Protein AF-A0A0K0FS99-F1 (afdb_monomer_lite)

Structure (mmCIF, N/CA/C/O backbone):
data_AF-A0A0K0FS99-F1
#
_entry.id   AF-A0A0K0FS99-F1
#
loop_
_atom_site.group_PDB
_atom_site.id
_atom_site.type_symbol
_atom_site.label_atom_id
_atom_site.label_alt_id
_atom_site.label_comp_id
_atom_site.label_asym_id
_atom_site.label_entity_id
_atom_site.label_seq_id
_atom_site.pdbx_PDB_ins_code
_atom_site.Cartn_x
_atom_site.Cartn_y
_atom_site.Cartn_z
_atom_site.occupancy
_atom_site.B_iso_or_equiv
_atom_site.auth_seq_id
_atom_site.auth_comp_id
_atom_site.auth_asym_id
_atom_site.auth_atom_id
_atom_site.pdbx_PDB_model_num
ATOM 1 N N . MET A 1 1 ? -34.179 3.699 31.208 1.00 50.53 1 MET A N 1
ATOM 2 C CA . MET A 1 1 ? -34.556 5.082 30.822 1.00 50.53 1 MET A CA 1
ATOM 3 C C . MET A 1 1 ? -33.930 6.169 31.704 1.00 50.53 1 MET A C 1
ATOM 5 O O . MET A 1 1 ? -33.285 7.044 31.146 1.00 50.53 1 MET A O 1
ATOM 9 N N . LYS A 1 2 ? -33.997 6.108 33.048 1.00 39.19 2 LYS A N 1
ATOM 10 C CA . LYS A 1 2 ? -33.400 7.142 33.933 1.00 39.19 2 LYS A CA 1
ATOM 11 C C . LYS A 1 2 ? -31.884 7.381 33.740 1.00 39.19 2 LYS A C 1
ATOM 13 O O . LYS A 1 2 ? -31.463 8.528 33.716 1.00 39.19 2 LYS A O 1
ATOM 18 N N . LYS A 1 3 ? -31.073 6.335 33.506 1.00 47.66 3 LYS A N 1
ATOM 19 C CA . LYS A 1 3 ? -29.622 6.482 33.231 1.00 47.66 3 LYS A CA 1
ATOM 20 C C . LYS A 1 3 ? -29.311 7.196 31.903 1.00 47.66 3 LYS A C 1
ATOM 22 O O . LYS A 1 3 ? -28.364 7.966 31.841 1.00 47.66 3 LYS A O 1
ATOM 27 N N . ILE A 1 4 ? -30.130 6.990 30.868 1.00 58.75 4 ILE A N 1
ATOM 28 C CA . ILE A 1 4 ? -29.964 7.634 29.550 1.00 58.75 4 ILE A CA 1
ATOM 29 C C . ILE A 1 4 ? -30.300 9.126 29.638 1.00 58.75 4 ILE A C 1
ATOM 31 O O . ILE A 1 4 ? -29.572 9.951 29.097 1.00 58.75 4 ILE A O 1
ATOM 35 N N . LEU A 1 5 ? -31.347 9.482 30.388 1.00 53.94 5 LEU A N 1
ATOM 36 C CA . LEU A 1 5 ? -31.723 10.880 30.603 1.00 53.94 5 LEU A CA 1
ATOM 37 C C . LEU A 1 5 ? -30.632 11.652 31.364 1.00 53.94 5 LEU A C 1
ATOM 39 O O . LEU A 1 5 ? -30.325 12.784 31.009 1.00 53.94 5 LEU A O 1
ATOM 43 N N . ILE A 1 6 ? -29.991 11.012 32.349 1.00 66.69 6 ILE A N 1
ATOM 44 C CA . ILE A 1 6 ? -28.862 11.588 33.098 1.00 66.69 6 ILE A CA 1
ATOM 45 C C . ILE A 1 6 ? -27.646 11.801 32.186 1.00 66.69 6 ILE A C 1
ATOM 47 O O . ILE A 1 6 ? -27.017 12.851 32.257 1.00 66.69 6 ILE A O 1
ATOM 51 N N . ILE A 1 7 ? -27.340 10.860 31.287 1.00 68.44 7 ILE A N 1
ATOM 52 C CA . ILE A 1 7 ? -26.225 11.003 30.336 1.00 68.44 7 ILE A CA 1
ATOM 53 C C . ILE A 1 7 ? -26.495 12.139 29.340 1.00 68.44 7 ILE A C 1
ATOM 55 O O . ILE A 1 7 ? -25.605 12.948 29.101 1.00 68.44 7 ILE A O 1
ATOM 59 N N . ILE A 1 8 ? -27.720 12.260 28.816 1.00 70.50 8 ILE A N 1
ATOM 60 C CA . ILE A 1 8 ? -28.104 13.352 27.904 1.00 70.50 8 ILE A CA 1
ATOM 61 C C . ILE A 1 8 ? -28.053 14.710 28.621 1.00 70.50 8 ILE A C 1
ATOM 63 O O . ILE A 1 8 ? -27.526 15.677 28.068 1.00 70.50 8 ILE A O 1
ATOM 67 N N . LEU A 1 9 ? -28.521 14.781 29.873 1.00 64.88 9 LEU A N 1
ATOM 68 C CA . LEU A 1 9 ? -28.440 15.991 30.696 1.00 64.88 9 LEU A CA 1
ATOM 69 C C . LEU A 1 9 ? -26.983 16.390 30.966 1.00 64.88 9 LEU A C 1
ATOM 71 O O . LEU A 1 9 ? -26.623 17.544 30.736 1.00 64.88 9 LEU A O 1
ATOM 75 N N . LEU A 1 10 ? -26.119 15.439 31.333 1.00 65.12 10 LEU A N 1
ATOM 76 C CA . LEU A 1 10 ? -24.686 15.686 31.527 1.00 65.12 10 LEU A CA 1
ATOM 77 C C . LEU A 1 10 ? -23.999 16.130 30.227 1.00 65.12 10 LEU A C 1
ATOM 79 O O . LEU A 1 10 ? -23.168 17.035 30.257 1.00 65.12 10 LEU A O 1
ATOM 83 N N . PHE A 1 11 ? -24.389 15.569 29.079 1.00 65.94 11 PHE A N 1
ATOM 84 C CA . PHE A 1 11 ? -23.872 15.970 27.769 1.00 65.94 11 PHE A CA 1
ATOM 85 C C . PHE A 1 11 ? -24.292 17.404 27.403 1.00 65.94 11 PHE A C 1
ATOM 87 O O . PHE A 1 11 ? -23.478 18.189 26.916 1.00 65.94 11 PHE A O 1
ATOM 94 N N . SER A 1 12 ? -25.541 17.780 27.697 1.00 60.34 12 SER A N 1
ATOM 95 C CA . SER A 1 12 ? -26.068 19.124 27.424 1.00 60.34 12 SER A CA 1
ATOM 96 C C . SER A 1 12 ? -25.453 20.214 28.321 1.00 60.34 12 SER A C 1
ATOM 98 O O . SER A 1 12 ? -25.103 21.289 27.823 1.00 60.34 12 SER A O 1
ATOM 100 N N . LEU A 1 13 ? -25.214 19.914 29.606 1.00 59.12 13 LEU A N 1
ATOM 101 C CA . LEU A 1 13 ? -24.476 20.773 30.546 1.00 59.12 13 LEU A CA 1
ATOM 102 C C . LEU A 1 13 ? -22.996 20.940 30.157 1.00 59.12 13 LEU A C 1
ATOM 104 O O . LEU A 1 13 ? -22.414 22.013 30.327 1.00 59.12 13 LEU A O 1
ATOM 108 N N . PHE A 1 14 ? -22.383 19.902 29.582 1.00 61.03 14 PHE A N 1
ATOM 109 C CA . PHE A 1 14 ? -20.987 19.957 29.145 1.00 61.03 14 PHE A CA 1
ATOM 110 C C . PHE A 1 14 ? -20.800 20.834 27.895 1.00 61.03 14 PHE A C 1
ATOM 112 O O . PHE A 1 14 ? -19.845 21.609 27.807 1.00 61.03 14 PHE A O 1
ATOM 119 N N . ILE A 1 15 ? -21.740 20.776 26.942 1.00 63.22 15 ILE A N 1
ATOM 120 C CA . ILE A 1 15 ? -21.720 21.618 25.733 1.00 63.22 15 ILE A CA 1
ATOM 121 C C . ILE A 1 15 ? -21.893 23.103 26.091 1.00 63.22 15 ILE A C 1
ATOM 123 O O . ILE A 1 15 ? -21.186 23.955 25.545 1.00 63.22 15 ILE A O 1
ATOM 127 N N . THR A 1 16 ? -22.772 23.424 27.044 1.00 54.94 16 THR A N 1
ATOM 128 C CA . THR A 1 16 ? -22.998 24.811 27.488 1.00 54.94 16 THR A CA 1
ATOM 129 C C . THR A 1 16 ? -21.782 25.397 28.210 1.00 54.94 16 THR A C 1
ATOM 131 O O . THR A 1 16 ? -21.395 26.530 27.923 1.00 54.94 16 THR A O 1
ATOM 134 N N . GLN A 1 17 ? -21.086 24.626 29.054 1.00 52.47 17 GLN A N 1
ATOM 135 C CA . GLN A 1 17 ? -19.841 25.090 29.687 1.00 52.47 17 GLN A CA 1
ATOM 136 C C . GLN A 1 17 ? -18.691 25.316 28.688 1.00 52.47 17 GLN A C 1
ATOM 138 O O . GLN A 1 17 ? -17.885 26.234 28.873 1.00 52.47 17 GLN A O 1
ATOM 143 N N . CYS A 1 18 ? -18.617 24.530 27.610 1.00 45.62 18 CYS A N 1
ATOM 144 C CA . CYS A 1 18 ? -17.628 24.735 26.548 1.00 45.62 18 CYS A CA 1
ATOM 145 C C . CYS A 1 18 ? -17.872 26.026 25.748 1.00 45.62 18 CYS A C 1
ATOM 147 O O . CYS A 1 18 ? -16.911 26.719 25.415 1.00 45.62 18 CYS A O 1
ATOM 149 N N . LEU A 1 19 ? -19.133 26.384 25.484 1.00 45.75 19 LEU A N 1
ATOM 150 C CA . LEU A 1 19 ? -19.481 27.620 24.771 1.00 45.75 19 LEU A CA 1
ATOM 151 C C . LEU A 1 19 ? -19.183 28.876 25.605 1.00 45.75 19 LEU A C 1
ATOM 153 O O . LEU A 1 19 ? -18.656 29.852 25.073 1.00 45.75 19 LEU A O 1
ATOM 157 N N . ILE A 1 20 ? -19.416 28.827 26.920 1.00 50.94 20 ILE A N 1
ATOM 158 C CA . ILE A 1 20 ? -19.129 29.945 27.836 1.00 50.94 20 ILE A CA 1
ATOM 159 C C . ILE A 1 20 ? -17.615 30.193 27.964 1.00 50.94 20 ILE A C 1
ATOM 161 O O . ILE A 1 20 ? -17.173 31.342 28.023 1.00 50.94 20 ILE A O 1
ATOM 165 N N . LYS A 1 21 ? -16.785 29.138 27.949 1.00 45.34 21 LYS A N 1
ATOM 166 C CA . LYS A 1 21 ? -15.316 29.283 27.968 1.00 45.34 21 LYS A CA 1
ATOM 167 C C . LYS A 1 21 ? -14.729 29.786 26.644 1.00 45.34 21 LYS A C 1
ATOM 169 O O . LYS A 1 21 ? -13.672 30.407 26.670 1.00 45.34 21 LYS A O 1
ATOM 174 N N . ALA A 1 22 ? -15.408 29.586 25.513 1.00 44.38 22 ALA A N 1
ATOM 175 C CA . ALA A 1 22 ? -14.943 30.052 24.203 1.00 44.38 22 ALA A CA 1
ATOM 176 C C . ALA A 1 22 ? -15.153 31.563 23.961 1.00 44.38 22 ALA A C 1
ATOM 178 O O . ALA A 1 22 ? -14.521 32.130 23.072 1.00 44.38 22 ALA A O 1
ATOM 179 N N . GLN A 1 23 ? -15.998 32.236 24.754 1.00 39.50 23 GLN A N 1
ATOM 180 C CA . GLN A 1 23 ? -16.290 33.670 24.597 1.00 39.50 23 GLN A CA 1
ATOM 181 C C . GLN A 1 23 ? -15.368 34.609 25.398 1.00 39.50 23 GLN A C 1
ATOM 183 O O . GLN A 1 23 ? -15.416 35.821 25.197 1.00 39.50 23 GLN A O 1
ATOM 188 N N . LYS A 1 24 ? -14.486 34.095 26.268 1.00 38.22 24 LYS A N 1
ATOM 189 C CA . LYS A 1 24 ? -13.503 34.923 26.993 1.00 38.22 24 LYS A CA 1
ATOM 190 C C . LYS A 1 24 ? -12.144 34.902 26.289 1.00 38.22 24 LYS A C 1
ATOM 192 O O . LYS A 1 24 ? -11.323 34.021 26.523 1.00 38.22 24 LYS A O 1
ATOM 197 N N . LYS A 1 25 ? -11.901 35.899 25.435 1.00 32.84 25 LYS A N 1
ATOM 198 C CA . LYS A 1 25 ? -10.592 36.188 24.824 1.00 32.84 25 LYS A CA 1
ATOM 199 C C . LYS A 1 25 ? -9.836 37.206 25.706 1.00 32.84 25 LYS A C 1
ATOM 201 O O . LYS A 1 25 ? -10.430 38.235 26.023 1.00 32.84 25 LYS A O 1
ATOM 206 N N . PRO A 1 26 ? -8.567 36.988 26.099 1.00 32.19 26 PRO A N 1
ATOM 207 C CA . PRO A 1 26 ? -7.766 38.022 26.751 1.00 32.19 26 PRO A CA 1
ATOM 208 C C . PRO A 1 26 ? -7.252 39.055 25.735 1.00 32.19 26 PRO A C 1
ATOM 210 O O . PRO A 1 26 ? -6.866 38.714 24.615 1.00 32.19 26 PRO A O 1
ATOM 213 N N . SER A 1 27 ? -7.263 40.328 26.137 1.00 27.78 27 SER A N 1
ATOM 214 C CA . SER A 1 27 ? -6.816 41.482 25.352 1.00 27.78 27 SER A CA 1
ATOM 215 C C . SER A 1 27 ? -5.293 41.495 25.175 1.00 27.78 27 SER A C 1
ATOM 217 O O . SER A 1 27 ? -4.563 41.575 26.165 1.00 27.78 27 SER A O 1
ATOM 219 N N . LEU A 1 28 ? -4.807 41.495 23.930 1.00 28.56 28 LEU A N 1
ATOM 220 C CA . LEU A 1 28 ? -3.414 41.825 23.616 1.00 28.56 28 LEU A CA 1
ATOM 221 C C . LEU A 1 28 ? -3.285 43.326 23.318 1.00 28.56 28 LEU A C 1
ATOM 223 O O . LEU A 1 28 ? -3.956 43.854 22.433 1.00 28.56 28 LEU A O 1
ATOM 227 N N . LYS A 1 29 ? -2.395 43.993 24.062 1.00 27.91 29 LYS A N 1
ATOM 228 C CA . LYS A 1 29 ? -1.885 45.342 23.782 1.00 27.91 29 LYS A CA 1
ATOM 229 C C . LYS A 1 29 ? -1.045 45.311 22.501 1.00 27.91 29 LYS A C 1
ATOM 231 O O . LYS A 1 29 ? -0.126 44.503 22.406 1.00 27.91 29 LYS A O 1
ATOM 236 N N . THR A 1 30 ? -1.297 46.227 21.568 1.00 27.22 30 THR A N 1
ATOM 237 C CA . THR A 1 30 ? -0.411 46.482 20.422 1.00 27.22 30 THR A CA 1
ATOM 238 C C . THR A 1 30 ? 0.057 47.931 20.397 1.00 27.22 30 THR A C 1
ATOM 240 O O . THR A 1 30 ? -0.720 48.875 20.528 1.00 27.22 30 THR A O 1
ATOM 243 N N . THR A 1 31 ? 1.369 48.053 20.249 1.00 26.14 31 THR A N 1
ATOM 244 C CA . THR A 1 31 ? 2.210 49.239 20.122 1.00 26.14 31 THR A CA 1
ATOM 245 C C . THR A 1 31 ? 1.885 50.072 18.876 1.00 26.14 31 THR A C 1
ATOM 247 O O . THR A 1 31 ? 1.529 49.549 17.823 1.00 26.14 31 THR A O 1
ATOM 250 N N . LYS A 1 32 ? 2.038 51.397 19.014 1.00 24.84 32 LYS A N 1
ATOM 251 C CA . LYS A 1 32 ? 1.868 52.417 17.968 1.00 24.84 32 LYS A CA 1
ATOM 252 C C . LYS A 1 32 ? 2.903 52.266 16.842 1.00 24.84 32 LYS A C 1
ATOM 254 O O . LYS A 1 32 ? 4.099 52.213 17.117 1.00 24.84 32 LYS A O 1
ATOM 259 N N . LYS A 1 33 ? 2.455 52.370 15.587 1.00 26.98 33 LYS A N 1
ATOM 260 C CA . LYS A 1 33 ? 3.249 52.908 14.469 1.00 26.98 33 LYS A CA 1
ATOM 261 C C . LYS A 1 33 ? 2.334 53.685 13.515 1.00 26.98 33 LYS A C 1
ATOM 263 O O . LYS A 1 33 ? 1.258 53.215 13.161 1.00 26.98 33 LYS A O 1
ATOM 268 N N . ASN A 1 34 ? 2.764 54.897 13.174 1.00 25.53 34 ASN A N 1
ATOM 269 C CA . ASN A 1 34 ? 2.083 55.863 12.312 1.00 25.53 34 ASN A CA 1
ATOM 270 C C . ASN A 1 34 ? 2.196 55.479 10.829 1.00 25.53 34 ASN A C 1
ATOM 272 O O . ASN A 1 34 ? 3.301 55.156 10.402 1.00 25.53 34 ASN A O 1
ATOM 276 N N . SER A 1 35 ? 1.129 55.690 10.044 1.00 25.16 35 SER A N 1
ATOM 277 C CA . SER A 1 35 ? 1.214 56.384 8.744 1.00 25.16 35 SER A CA 1
ATOM 278 C C . SER A 1 35 ? -0.157 56.654 8.082 1.00 25.16 35 SER A C 1
ATOM 280 O O . SER A 1 35 ? -0.958 55.758 7.857 1.00 25.16 35 SER A O 1
ATOM 282 N N . VAL A 1 36 ? -0.345 57.943 7.765 1.00 28.09 36 VAL A N 1
ATOM 283 C CA . VAL A 1 36 ? -0.952 58.577 6.570 1.00 28.09 36 VAL A CA 1
ATOM 284 C C . VAL A 1 36 ? -2.451 58.392 6.241 1.00 28.09 36 VAL A C 1
ATOM 286 O O . VAL A 1 36 ? -2.987 57.305 6.069 1.00 28.09 36 VAL A O 1
ATOM 289 N N . LYS A 1 37 ? -3.102 59.558 6.092 1.00 25.97 37 LYS A N 1
ATOM 290 C CA . LYS A 1 37 ? -4.508 59.829 5.749 1.00 25.97 37 LYS A CA 1
ATOM 291 C C . LYS A 1 37 ? -4.840 59.523 4.278 1.00 25.97 37 LYS A C 1
ATOM 293 O O . LYS A 1 37 ? -4.111 59.943 3.387 1.00 25.97 37 LYS A O 1
ATOM 298 N N . GLY A 1 38 ? -6.027 58.956 4.040 1.00 28.00 38 GLY A N 1
ATOM 299 C CA . GLY A 1 38 ? -6.724 58.912 2.747 1.00 28.00 38 GLY A CA 1
ATOM 300 C C . GLY A 1 38 ? -8.244 58.791 2.955 1.00 28.00 38 GLY A C 1
ATOM 301 O O . GLY A 1 38 ? -8.693 58.037 3.808 1.00 28.00 38 GLY A O 1
ATOM 302 N N . ARG A 1 39 ? -9.018 59.615 2.242 1.00 26.34 39 ARG A N 1
ATOM 303 C CA . ARG A 1 39 ? -10.424 60.026 2.471 1.00 26.34 39 ARG A CA 1
ATOM 304 C C . ARG A 1 39 ? -11.478 58.947 2.095 1.00 26.34 39 ARG A C 1
ATOM 306 O O . ARG A 1 39 ? -11.201 58.145 1.209 1.00 26.34 39 ARG A O 1
ATOM 313 N N . PRO A 1 40 ? -12.692 58.937 2.698 1.00 27.03 40 PRO A N 1
ATOM 314 C CA . PRO A 1 40 ? -13.692 57.879 2.510 1.00 27.03 40 PRO A CA 1
ATOM 315 C C . PRO A 1 40 ? -14.731 58.196 1.420 1.00 27.03 40 PRO A C 1
ATOM 317 O O . PRO A 1 40 ? -15.123 59.349 1.244 1.00 27.03 40 PRO A O 1
ATOM 320 N N . THR A 1 41 ? -15.253 57.159 0.756 1.00 27.44 41 THR A N 1
ATOM 321 C CA . THR A 1 41 ? -16.510 57.220 -0.011 1.00 27.44 41 THR A CA 1
ATOM 322 C C . THR A 1 41 ? -17.459 56.107 0.439 1.00 27.44 41 THR A C 1
ATOM 324 O O . THR A 1 41 ? -17.087 54.946 0.586 1.00 27.44 41 THR A O 1
ATOM 327 N N . THR A 1 42 ? -18.694 56.503 0.731 1.00 25.33 42 THR A N 1
ATOM 328 C CA . THR A 1 42 ? -19.794 55.707 1.278 1.00 25.33 42 THR A CA 1
ATOM 329 C C . THR A 1 42 ? -20.755 55.289 0.167 1.00 25.33 42 THR A C 1
ATOM 331 O O . THR A 1 42 ? -21.185 56.136 -0.609 1.00 25.33 42 THR A O 1
ATOM 334 N N . ARG A 1 43 ? -21.194 54.022 0.136 1.00 26.06 43 ARG A N 1
ATOM 335 C CA . ARG A 1 43 ? -22.472 53.620 -0.487 1.00 26.06 43 ARG A CA 1
ATOM 336 C C . ARG A 1 43 ? -23.099 52.440 0.271 1.00 26.06 43 ARG A C 1
ATOM 338 O O . ARG A 1 43 ? -22.487 51.388 0.413 1.00 26.06 43 ARG A O 1
ATOM 345 N N . LYS A 1 44 ? -24.320 52.661 0.776 1.00 25.92 44 LYS A N 1
ATOM 346 C CA . LYS A 1 44 ? -25.223 51.675 1.404 1.00 25.92 44 LYS A CA 1
ATOM 347 C C . LYS A 1 44 ? -25.885 50.788 0.331 1.00 25.92 44 LYS A C 1
ATOM 349 O O . LYS A 1 44 ? -26.221 51.324 -0.724 1.00 25.92 44 LYS A O 1
ATOM 354 N N . PRO A 1 45 ? -26.186 49.505 0.606 1.00 27.34 45 PRO A N 1
ATOM 355 C CA . PRO A 1 45 ? -27.102 48.707 -0.205 1.00 27.34 45 PRO A CA 1
ATOM 356 C C . PRO A 1 45 ? -28.547 48.775 0.322 1.00 27.34 45 PRO A C 1
ATOM 358 O O . PRO A 1 45 ? -28.795 48.679 1.524 1.00 27.34 45 PRO A O 1
ATOM 361 N N . THR A 1 46 ? -29.504 48.920 -0.597 1.00 25.25 46 THR A N 1
ATOM 362 C CA . THR A 1 46 ? -30.953 48.924 -0.341 1.00 25.25 46 THR A CA 1
ATOM 363 C C . THR A 1 46 ? -31.548 47.553 -0.667 1.00 25.25 46 THR A C 1
ATOM 365 O O . THR A 1 46 ? -31.329 47.016 -1.751 1.00 25.25 46 THR A O 1
ATOM 368 N N . ILE A 1 47 ? -32.325 47.007 0.268 1.00 25.56 47 ILE A N 1
ATOM 369 C CA . ILE A 1 47 ? -33.124 45.783 0.130 1.00 25.56 47 ILE A CA 1
ATOM 370 C C . ILE A 1 47 ? -34.425 46.123 -0.614 1.00 25.56 47 ILE A C 1
ATOM 372 O O . ILE A 1 47 ? -35.117 47.066 -0.232 1.00 25.56 47 ILE A O 1
ATOM 376 N N . LYS A 1 48 ? -34.791 45.343 -1.640 1.00 24.78 48 LYS A N 1
ATOM 377 C CA . LYS A 1 48 ? -36.145 45.338 -2.218 1.00 24.78 48 LYS A CA 1
ATOM 378 C C . LYS A 1 48 ? -36.749 43.938 -2.137 1.00 24.78 48 LYS A C 1
ATOM 380 O O . LYS A 1 48 ? -36.211 42.979 -2.680 1.00 24.78 48 LYS A O 1
ATOM 385 N N . ILE A 1 49 ? -37.881 43.873 -1.445 1.00 26.91 49 ILE A N 1
ATOM 386 C CA . ILE A 1 49 ? -38.831 42.761 -1.385 1.00 26.91 49 ILE A CA 1
ATOM 387 C C . ILE A 1 49 ? -39.733 42.865 -2.620 1.00 26.91 49 ILE A C 1
ATOM 389 O O . ILE A 1 49 ? -40.169 43.965 -2.967 1.00 26.91 49 ILE A O 1
ATOM 393 N N . THR A 1 50 ? -40.050 41.754 -3.289 1.00 26.12 50 THR A N 1
ATOM 394 C CA . THR A 1 50 ? -41.156 41.730 -4.261 1.00 26.12 50 THR A CA 1
ATOM 395 C C . THR A 1 50 ? -41.893 40.392 -4.232 1.00 26.12 50 THR A C 1
ATOM 397 O O . THR A 1 50 ? -41.331 39.335 -3.959 1.00 26.12 50 THR A O 1
ATOM 400 N N . THR A 1 51 ? -43.199 40.513 -4.425 1.00 25.97 51 THR A N 1
ATOM 401 C CA . THR A 1 51 ? -44.313 39.626 -4.104 1.00 25.97 51 THR A CA 1
ATOM 402 C C . THR A 1 51 ? -44.574 38.520 -5.131 1.00 25.97 51 THR A C 1
ATOM 404 O O . THR A 1 51 ? -44.258 38.634 -6.313 1.00 25.97 51 THR A O 1
ATOM 407 N N . LYS A 1 52 ? -45.209 37.442 -4.644 1.00 28.89 52 LYS A N 1
ATOM 408 C CA . LYS A 1 52 ? -45.713 36.278 -5.392 1.00 28.89 52 LYS A CA 1
ATOM 409 C C . LYS A 1 52 ? -46.689 36.677 -6.512 1.00 28.89 52 LYS A C 1
ATOM 411 O O . LYS A 1 52 ? -47.624 37.436 -6.266 1.00 28.89 52 LYS A O 1
ATOM 416 N N . LYS A 1 53 ? -46.558 36.046 -7.686 1.00 26.72 53 LYS A N 1
ATOM 417 C CA . LYS A 1 53 ? -47.611 35.969 -8.712 1.00 26.72 53 LYS A CA 1
ATOM 418 C C . LYS A 1 53 ? -47.737 34.534 -9.235 1.00 26.72 53 LYS A C 1
ATOM 420 O O . LYS A 1 53 ? -46.748 33.904 -9.590 1.00 26.72 53 LYS A O 1
ATOM 425 N N . VAL A 1 54 ? -48.971 34.036 -9.218 1.00 27.02 54 VAL A N 1
ATOM 426 C CA . VAL A 1 54 ? -49.422 32.719 -9.690 1.00 27.02 54 VAL A CA 1
ATOM 427 C C . VAL A 1 54 ? -49.478 32.718 -11.221 1.00 27.02 54 VAL A C 1
ATOM 429 O O . VAL A 1 54 ? -50.009 33.663 -11.802 1.00 27.02 54 VAL A O 1
ATOM 432 N N . ILE A 1 55 ? -48.964 31.667 -11.873 1.00 29.70 55 ILE A N 1
ATOM 433 C CA . ILE A 1 55 ? -49.044 31.471 -13.332 1.00 29.70 55 ILE A CA 1
ATOM 434 C C . ILE A 1 55 ? -49.570 30.052 -13.623 1.00 29.70 55 ILE A C 1
ATOM 436 O O . ILE A 1 55 ? -49.071 29.073 -13.074 1.00 29.70 55 ILE A O 1
ATOM 440 N N . LYS A 1 56 ? -50.620 29.984 -14.456 1.00 27.25 56 LYS A N 1
ATOM 441 C CA . LYS A 1 56 ? -51.326 28.783 -14.950 1.00 27.25 56 LYS A CA 1
ATOM 442 C C . LYS A 1 56 ? -50.465 27.957 -15.933 1.00 27.25 56 LYS A C 1
ATOM 444 O O . LYS A 1 56 ? -49.576 28.527 -16.565 1.00 27.25 56 LYS A O 1
ATOM 449 N N . PRO A 1 57 ? -50.736 26.648 -16.106 1.00 25.77 57 PRO A N 1
ATOM 450 C CA . PRO A 1 57 ? -49.900 25.763 -16.918 1.00 25.77 57 PRO A CA 1
ATOM 451 C C . PRO A 1 57 ? -50.200 25.896 -18.426 1.00 25.77 57 PRO A C 1
ATOM 453 O O . PRO A 1 57 ? -51.373 26.019 -18.786 1.00 25.77 57 PRO A O 1
ATOM 456 N N . PRO A 1 58 ? -49.192 25.824 -19.320 1.00 29.06 58 PRO A N 1
ATOM 457 C CA . PRO A 1 58 ? -49.419 25.738 -20.753 1.00 29.06 58 PRO A CA 1
ATOM 458 C C . PRO A 1 58 ? -49.537 24.295 -21.269 1.00 29.06 58 PRO A C 1
ATOM 460 O O . PRO A 1 58 ? -49.052 23.324 -20.689 1.00 29.06 58 PRO A O 1
ATOM 463 N N . THR A 1 59 ? -50.224 24.232 -22.400 1.00 26.12 59 THR A N 1
ATOM 464 C CA . THR A 1 59 ? -50.773 23.120 -23.174 1.00 26.12 59 THR A CA 1
ATOM 465 C C . THR A 1 59 ? -49.724 22.151 -23.740 1.00 26.12 59 THR A C 1
ATOM 467 O O . THR A 1 59 ? -48.604 22.537 -24.064 1.00 26.12 59 THR A O 1
ATOM 470 N N . LYS A 1 60 ? -50.123 20.878 -23.897 1.00 30.98 60 LYS A N 1
ATOM 471 C CA . LYS A 1 60 ? -49.362 19.798 -24.549 1.00 30.98 60 LYS A CA 1
ATOM 472 C C . LYS A 1 60 ? -49.052 20.136 -26.013 1.00 30.98 60 LYS A C 1
ATOM 474 O O . LYS A 1 60 ? -49.977 20.243 -26.813 1.00 30.98 60 LYS A O 1
ATOM 479 N N . THR A 1 61 ? -47.769 20.135 -26.368 1.00 26.94 61 THR A N 1
ATOM 480 C CA . THR A 1 61 ? -47.307 19.997 -27.757 1.00 26.94 61 THR A CA 1
ATOM 481 C C . THR A 1 61 ? -46.371 18.795 -27.834 1.00 26.94 61 THR A C 1
ATOM 483 O O . THR A 1 61 ? -45.385 18.695 -27.105 1.00 26.94 61 THR A O 1
ATOM 486 N N . THR A 1 62 ? -46.729 17.839 -28.682 1.00 31.05 62 THR A N 1
ATOM 487 C CA . THR A 1 62 ? -46.045 16.569 -28.932 1.00 31.05 62 THR A CA 1
ATOM 488 C C . THR A 1 62 ? -44.703 16.810 -29.624 1.00 31.05 62 THR A C 1
ATOM 490 O O . THR A 1 62 ? -44.642 16.990 -30.837 1.00 31.05 62 THR A O 1
ATOM 493 N N . ALA A 1 63 ? -43.608 16.783 -28.861 1.00 26.08 63 ALA A N 1
ATOM 494 C CA . ALA A 1 63 ? -42.260 16.657 -29.406 1.00 26.08 63 ALA A CA 1
ATOM 495 C C . ALA A 1 63 ? -41.849 15.178 -29.377 1.00 26.08 63 ALA A C 1
ATOM 497 O O . ALA A 1 63 ? -41.765 14.551 -28.322 1.00 26.08 63 ALA A O 1
ATOM 498 N N . ARG A 1 64 ? -41.632 14.613 -30.565 1.00 26.34 64 ARG A N 1
ATOM 499 C CA . ARG A 1 64 ? -41.170 13.242 -30.793 1.00 26.34 64 ARG A CA 1
ATOM 500 C C . ARG A 1 64 ? -39.721 13.125 -30.317 1.00 26.34 64 ARG A C 1
ATOM 502 O O . ARG A 1 64 ? -38.793 13.440 -31.055 1.00 26.34 64 ARG A O 1
ATOM 509 N N . THR A 1 65 ? -39.523 12.690 -29.076 1.00 25.06 65 THR A N 1
ATOM 510 C CA . THR A 1 65 ? -38.197 12.382 -28.537 1.00 25.06 65 THR A CA 1
ATOM 511 C C . THR A 1 65 ? -37.680 11.120 -29.218 1.00 25.06 65 THR A C 1
ATOM 513 O O . THR A 1 65 ? -38.096 10.010 -28.896 1.00 25.06 65 THR A O 1
ATOM 516 N N . THR A 1 66 ? -36.770 11.269 -30.179 1.00 26.48 66 THR A N 1
ATOM 517 C CA . THR A 1 66 ? -35.905 10.169 -30.607 1.00 26.48 66 THR A CA 1
ATOM 518 C C . THR A 1 66 ? -35.055 9.766 -29.410 1.00 26.48 66 THR A C 1
ATOM 520 O O . THR A 1 66 ? -34.096 10.453 -29.048 1.00 26.48 66 THR A O 1
ATOM 523 N N . THR A 1 67 ? -35.434 8.672 -28.762 1.00 26.78 67 THR A N 1
ATOM 524 C CA . THR A 1 67 ? -34.622 7.962 -27.782 1.00 26.78 67 THR A CA 1
ATOM 525 C C . THR A 1 67 ? -33.314 7.564 -28.458 1.00 26.78 67 THR A C 1
ATOM 527 O O . THR A 1 67 ? -33.245 6.587 -29.200 1.00 26.78 67 THR A O 1
ATOM 530 N N . LYS A 1 68 ? -32.246 8.335 -28.213 1.00 31.80 68 LYS A N 1
ATOM 531 C CA . LYS A 1 68 ? -30.884 7.828 -28.379 1.00 31.80 68 LYS A CA 1
ATOM 532 C C . LYS A 1 68 ? -30.779 6.622 -27.456 1.00 31.80 68 LYS A C 1
ATOM 534 O O . LYS A 1 68 ? -30.732 6.783 -26.240 1.00 31.80 68 LYS A O 1
ATOM 539 N N . SER A 1 69 ? -30.800 5.436 -28.059 1.00 29.31 69 SER A N 1
ATOM 540 C CA . SER A 1 69 ? -30.386 4.179 -27.449 1.00 29.31 69 SER A CA 1
ATOM 541 C C . SER A 1 69 ? -29.092 4.434 -26.683 1.00 29.31 69 SER A C 1
ATOM 543 O O . SER A 1 69 ? -28.033 4.609 -27.287 1.00 29.31 69 SER A O 1
ATOM 545 N N . THR A 1 70 ? -29.177 4.508 -25.357 1.00 35.53 70 THR A N 1
ATOM 546 C CA . THR A 1 70 ? -28.015 4.424 -24.485 1.00 35.53 70 THR A CA 1
ATOM 547 C C . THR A 1 70 ? -27.447 3.033 -24.682 1.00 35.53 70 THR A C 1
ATOM 549 O O . THR A 1 70 ? -27.969 2.041 -24.177 1.00 35.53 70 THR A O 1
ATOM 552 N N . THR A 1 71 ? -26.403 2.957 -25.500 1.00 34.88 71 THR A N 1
ATOM 553 C CA . THR A 1 71 ? -25.621 1.749 -25.712 1.00 34.88 71 THR A CA 1
ATOM 554 C C . THR A 1 71 ? -25.226 1.226 -24.336 1.00 34.88 71 THR A C 1
ATOM 556 O O . THR A 1 71 ? -24.506 1.893 -23.591 1.00 34.88 71 THR A O 1
ATOM 559 N N . LYS A 1 72 ? -25.760 0.059 -23.969 1.00 35.31 72 LYS A N 1
ATOM 560 C CA . LYS A 1 72 ? -25.375 -0.680 -22.765 1.00 35.31 72 LYS A CA 1
ATOM 561 C C . LYS A 1 72 ? -23.839 -0.743 -22.761 1.00 35.31 72 LYS A C 1
ATOM 563 O O . LYS A 1 72 ? -23.290 -1.131 -23.794 1.00 35.31 72 LYS A O 1
ATOM 568 N N . PRO A 1 73 ? -23.133 -0.319 -21.695 1.00 46.69 73 PRO A N 1
ATOM 569 C CA . PRO A 1 73 ? -21.678 -0.260 -21.725 1.00 46.69 73 PRO A CA 1
ATOM 570 C C . PRO A 1 73 ? -21.137 -1.651 -22.047 1.00 46.69 73 PRO A C 1
ATOM 572 O O . PRO A 1 73 ? -21.389 -2.608 -21.313 1.00 46.69 73 PRO A O 1
ATOM 575 N N . THR A 1 74 ? -20.449 -1.767 -23.184 1.00 54.84 74 THR A N 1
ATOM 576 C CA . THR A 1 74 ? -19.802 -3.002 -23.617 1.00 54.84 74 THR A CA 1
ATOM 577 C C . THR A 1 74 ? -18.884 -3.457 -22.491 1.00 54.84 74 THR A C 1
ATOM 579 O O . THR A 1 74 ? -17.947 -2.745 -22.130 1.00 54.84 74 THR A O 1
ATOM 582 N N . ALA A 1 75 ? -19.179 -4.611 -21.892 1.00 72.25 75 ALA A N 1
ATOM 583 C CA . ALA A 1 75 ? -18.380 -5.138 -20.798 1.00 72.25 75 ALA A CA 1
ATOM 584 C C . ALA A 1 75 ? -16.938 -5.342 -21.288 1.00 72.25 75 ALA A C 1
ATOM 586 O O . ALA A 1 75 ? -16.683 -6.148 -22.185 1.00 72.25 75 ALA A O 1
ATOM 587 N N . ILE A 1 76 ? -15.997 -4.579 -20.728 1.00 83.94 76 ILE A N 1
ATOM 588 C CA . ILE A 1 76 ? -14.576 -4.688 -21.065 1.00 83.94 76 ILE A CA 1
ATOM 589 C C . ILE A 1 76 ? -14.094 -6.046 -20.560 1.00 83.94 76 ILE A C 1
ATOM 591 O O . ILE A 1 76 ? -14.081 -6.295 -19.352 1.00 83.94 76 ILE A O 1
ATOM 595 N N . LYS A 1 77 ? -13.716 -6.931 -21.487 1.00 88.50 77 LYS A N 1
ATOM 596 C CA . LYS A 1 77 ? -13.187 -8.254 -21.146 1.00 88.50 77 LYS A CA 1
ATOM 597 C C . LYS A 1 77 ? -11.877 -8.106 -20.358 1.00 88.50 77 LYS A C 1
ATOM 599 O O . LYS A 1 77 ? -11.037 -7.295 -20.755 1.00 88.50 77 LYS A O 1
ATOM 604 N N . PRO A 1 78 ? -11.682 -8.874 -19.272 1.00 92.25 78 PRO A N 1
ATOM 605 C CA . PRO A 1 78 ? -10.415 -8.879 -18.560 1.00 92.25 78 PRO A CA 1
ATOM 606 C C . PRO A 1 78 ? -9.257 -9.344 -19.445 1.00 92.25 78 PRO A C 1
ATOM 608 O O . PRO A 1 78 ? -9.389 -10.310 -20.197 1.00 92.25 78 PRO A O 1
ATOM 611 N N . VAL A 1 79 ? -8.111 -8.684 -19.310 1.00 92.69 79 VAL A N 1
ATOM 612 C CA . VAL A 1 79 ? -6.826 -9.170 -19.819 1.00 92.69 79 VAL A CA 1
ATOM 613 C C . VAL A 1 79 ? -6.363 -10.301 -18.905 1.00 92.69 79 VAL A C 1
ATOM 615 O O . VAL A 1 79 ? -6.410 -10.165 -17.683 1.00 92.69 79 VAL A O 1
ATOM 618 N N . ARG A 1 80 ? -5.926 -11.422 -19.475 1.00 92.94 80 ARG A N 1
ATOM 619 C CA . ARG A 1 80 ? -5.381 -12.544 -18.704 1.00 92.94 80 ARG A CA 1
ATOM 620 C C . ARG A 1 80 ? -3.865 -12.449 -18.624 1.00 92.94 80 ARG A C 1
ATOM 622 O O . ARG A 1 80 ? -3.205 -12.185 -19.625 1.00 92.94 80 ARG A O 1
ATOM 629 N N . LEU A 1 81 ? -3.344 -12.666 -17.426 1.00 92.81 81 LEU A N 1
ATOM 630 C CA . LEU A 1 81 ? -1.928 -12.758 -17.125 1.00 92.81 81 LEU A CA 1
ATOM 631 C C . LEU A 1 81 ? -1.672 -14.152 -16.542 1.00 92.81 81 LEU A C 1
ATOM 633 O O . LEU A 1 81 ? -1.770 -14.367 -15.332 1.00 92.81 81 LEU A O 1
ATOM 637 N N . ASP A 1 82 ? -1.433 -15.115 -17.433 1.00 92.44 82 ASP A N 1
ATOM 638 C CA . ASP A 1 82 ? -1.413 -16.535 -17.068 1.00 92.44 82 ASP A CA 1
ATOM 639 C C . ASP A 1 82 ? -0.046 -16.998 -16.527 1.00 92.44 82 ASP A C 1
ATOM 641 O O . ASP A 1 82 ? 0.020 -17.933 -15.732 1.00 92.44 82 ASP A O 1
ATOM 645 N N . THR A 1 83 ? 1.047 -16.323 -16.896 1.00 92.62 83 THR A N 1
ATOM 646 C CA . THR A 1 83 ? 2.419 -16.684 -16.494 1.00 92.62 83 THR A CA 1
ATOM 647 C C . THR A 1 83 ? 3.230 -15.464 -16.086 1.00 92.62 83 THR A C 1
ATOM 649 O O . THR A 1 83 ? 3.045 -14.386 -16.649 1.00 92.62 83 THR A O 1
ATOM 652 N N . LEU A 1 84 ? 4.175 -15.641 -15.163 1.00 93.75 84 LEU A N 1
ATOM 653 C CA . LEU A 1 84 ? 5.182 -14.627 -14.856 1.00 93.75 84 LEU A CA 1
ATOM 654 C C . LEU A 1 84 ? 6.261 -14.577 -15.947 1.00 93.75 84 LEU A C 1
ATOM 656 O O . LEU A 1 84 ? 6.636 -15.623 -16.486 1.00 93.75 84 LEU A O 1
ATOM 660 N N . PRO A 1 85 ? 6.815 -13.393 -16.254 1.00 94.75 85 PRO A N 1
ATOM 661 C CA . PRO A 1 85 ? 8.045 -13.294 -17.023 1.00 94.75 85 PRO A CA 1
ATOM 662 C C . PRO A 1 85 ? 9.177 -14.091 -16.352 1.00 94.75 85 PRO A C 1
ATOM 664 O O . PRO A 1 85 ? 9.289 -14.074 -15.122 1.00 94.75 85 PRO A O 1
ATOM 667 N N . PRO A 1 86 ? 10.066 -14.743 -17.121 1.00 94.75 86 PRO A N 1
ATOM 668 C CA . PRO A 1 86 ? 11.127 -15.595 -16.583 1.00 94.75 86 PRO A CA 1
ATOM 669 C C . PRO A 1 86 ? 12.321 -14.771 -16.061 1.00 94.75 86 PRO A C 1
ATOM 671 O O . PRO A 1 86 ? 13.467 -15.020 -16.433 1.00 94.75 86 PRO A O 1
ATOM 674 N N . TYR A 1 87 ? 12.061 -13.743 -15.247 1.00 94.88 87 TYR A N 1
ATOM 675 C CA . TYR A 1 87 ? 13.077 -12.811 -14.749 1.00 94.88 87 TYR A CA 1
ATOM 676 C C . TYR A 1 87 ? 14.056 -13.454 -13.776 1.00 94.88 87 TYR A C 1
ATOM 678 O O . TYR A 1 87 ? 15.248 -13.150 -13.826 1.00 94.88 87 TYR A O 1
ATOM 686 N N . LEU A 1 88 ? 13.549 -14.309 -12.887 1.00 89.44 88 LEU A N 1
ATOM 687 C CA . LEU A 1 88 ? 14.352 -14.930 -11.848 1.00 89.44 88 LEU A CA 1
ATOM 688 C C . LEU A 1 88 ? 15.256 -16.002 -12.465 1.00 89.44 88 LEU A C 1
ATOM 690 O O . LEU A 1 88 ? 14.786 -17.032 -12.945 1.00 89.44 88 LEU A O 1
ATOM 694 N N . LYS A 1 89 ? 16.565 -15.757 -12.445 1.00 79.44 89 LYS A N 1
ATOM 695 C CA . LYS A 1 89 ? 17.599 -16.690 -12.899 1.00 79.44 89 LYS A CA 1
ATOM 696 C C . LYS A 1 89 ? 18.661 -16.808 -11.820 1.00 79.44 89 LYS A C 1
ATOM 698 O O . LYS A 1 89 ? 19.283 -15.806 -11.479 1.00 79.44 89 LYS A O 1
ATOM 703 N N . ASN A 1 90 ? 18.878 -18.020 -11.305 1.00 80.81 90 ASN A N 1
ATOM 704 C CA . ASN A 1 90 ? 19.798 -18.276 -10.188 1.00 80.81 90 ASN A CA 1
ATOM 705 C C . ASN A 1 90 ? 19.541 -17.307 -9.020 1.00 80.81 90 ASN A C 1
ATOM 707 O O . ASN A 1 90 ? 20.453 -16.623 -8.564 1.00 80.81 90 ASN A O 1
ATOM 711 N N . GLU A 1 91 ? 18.266 -17.182 -8.631 1.00 81.25 91 GLU A N 1
ATOM 712 C CA . GLU A 1 91 ? 17.786 -16.304 -7.549 1.00 81.25 91 GLU A CA 1
ATOM 713 C C . GLU A 1 91 ? 18.018 -14.798 -7.765 1.00 81.25 91 GLU A C 1
ATOM 715 O O . GLU A 1 91 ? 17.834 -13.999 -6.849 1.00 81.25 91 GLU A O 1
ATOM 720 N N . ARG A 1 92 ? 18.386 -14.389 -8.986 1.00 91.75 92 ARG A N 1
ATOM 721 C CA . ARG A 1 92 ? 18.675 -12.996 -9.337 1.00 91.75 92 ARG A CA 1
ATOM 722 C C . ARG A 1 92 ? 17.761 -12.480 -10.434 1.00 91.75 92 ARG A C 1
ATOM 724 O O . ARG A 1 92 ? 17.412 -13.208 -11.363 1.00 91.75 92 ARG A O 1
ATOM 731 N N . ILE A 1 93 ? 17.442 -11.192 -10.360 1.00 96.19 93 ILE A N 1
ATOM 732 C CA . ILE A 1 93 ? 16.848 -10.430 -11.459 1.00 96.19 93 ILE A CA 1
ATOM 733 C C . ILE A 1 93 ? 17.886 -9.427 -11.959 1.00 96.19 93 ILE A C 1
ATOM 735 O O . ILE A 1 93 ? 18.484 -8.684 -11.181 1.00 96.19 93 ILE A O 1
ATOM 739 N N . PHE A 1 94 ? 18.113 -9.413 -13.272 1.00 97.62 94 PHE A N 1
ATOM 740 C CA . PHE A 1 94 ? 19.078 -8.517 -13.904 1.00 97.62 94 PHE A CA 1
ATOM 741 C C . PHE A 1 94 ? 18.407 -7.218 -14.329 1.00 97.62 94 PHE A C 1
ATOM 743 O O . PHE A 1 94 ? 17.398 -7.241 -15.034 1.00 97.62 94 PHE A O 1
ATOM 750 N N . PHE A 1 95 ? 19.023 -6.094 -13.983 1.00 98.19 95 PHE A N 1
ATOM 751 C CA . PHE A 1 95 ? 18.554 -4.765 -14.343 1.00 98.19 95 PHE A CA 1
ATOM 752 C C . PHE A 1 95 ? 19.626 -3.970 -15.082 1.00 98.19 95 PHE A C 1
ATOM 754 O O . PHE A 1 95 ? 20.830 -4.181 -14.899 1.00 98.19 95 PHE A O 1
ATOM 761 N N . TYR A 1 96 ? 19.175 -3.021 -15.892 1.00 98.50 96 TYR A N 1
ATOM 762 C CA . TYR A 1 96 ? 19.991 -1.916 -16.380 1.00 98.50 96 TYR A CA 1
ATOM 763 C C . TYR A 1 96 ? 19.315 -0.583 -16.060 1.00 98.50 96 TYR A C 1
ATOM 765 O O . TYR A 1 96 ? 18.100 -0.465 -16.221 1.00 98.50 96 TYR A O 1
ATOM 773 N N . PHE A 1 97 ? 20.118 0.411 -15.674 1.00 98.19 97 PHE A N 1
ATOM 774 C CA . PHE A 1 97 ? 19.700 1.805 -15.521 1.00 98.19 97 PHE A CA 1
ATOM 775 C C . PHE A 1 97 ? 20.761 2.763 -16.074 1.00 98.19 97 PHE A C 1
ATOM 777 O O . PHE A 1 97 ? 21.952 2.456 -15.997 1.00 98.19 97 PHE A O 1
ATOM 784 N N . PRO A 1 98 ? 20.390 3.968 -16.546 1.00 97.38 98 PRO A N 1
ATOM 785 C CA . PRO A 1 98 ? 21.369 4.996 -16.874 1.00 97.38 98 PRO A CA 1
ATOM 786 C C . PRO A 1 98 ? 22.174 5.389 -15.627 1.00 97.38 98 PRO A C 1
ATOM 788 O O . PRO A 1 98 ? 21.602 5.703 -14.580 1.00 97.38 98 PRO A O 1
ATOM 791 N N . ARG A 1 99 ? 23.509 5.419 -15.746 1.00 96.44 99 ARG A N 1
ATOM 792 C CA . ARG A 1 99 ? 24.452 5.643 -14.631 1.00 96.44 99 ARG A CA 1
ATOM 793 C C . ARG A 1 99 ? 24.127 6.847 -13.743 1.00 96.44 99 ARG A C 1
ATOM 795 O O . ARG A 1 99 ? 24.322 6.778 -12.535 1.00 96.44 99 ARG A O 1
ATOM 802 N N . LYS A 1 100 ? 23.599 7.934 -14.309 1.00 96.12 100 LYS A N 1
ATOM 803 C CA . LYS A 1 100 ? 23.277 9.159 -13.555 1.00 96.12 100 LYS A CA 1
ATOM 804 C C . LYS A 1 100 ? 22.212 8.981 -12.460 1.00 96.12 100 LYS A C 1
ATOM 806 O O . LYS A 1 100 ? 22.147 9.823 -11.577 1.00 96.12 100 LYS A O 1
ATOM 811 N N . TYR A 1 101 ? 21.423 7.904 -12.494 1.00 95.44 101 TYR A N 1
ATOM 812 C CA . TYR A 1 101 ? 20.397 7.600 -11.485 1.00 95.44 101 TYR A CA 1
ATOM 813 C C . TYR A 1 101 ? 20.865 6.609 -10.411 1.00 95.44 101 TYR A C 1
ATOM 815 O O . TYR A 1 101 ? 20.092 6.235 -9.535 1.00 95.44 101 TYR A O 1
ATOM 823 N N . GLN A 1 102 ? 22.122 6.157 -10.455 1.00 93.81 102 GLN A N 1
ATOM 824 C CA . GLN A 1 102 ? 22.639 5.119 -9.557 1.00 93.81 102 GLN A CA 1
ATOM 825 C C . GLN A 1 102 ? 22.392 5.420 -8.067 1.00 93.81 102 GLN A C 1
ATOM 827 O O . GLN A 1 102 ? 22.000 4.527 -7.315 1.00 93.81 102 GLN A O 1
ATOM 832 N N . ASN A 1 103 ? 22.604 6.667 -7.640 1.00 91.44 103 ASN A N 1
ATOM 833 C CA . ASN A 1 103 ? 22.440 7.057 -6.238 1.00 91.44 103 ASN A CA 1
ATOM 834 C C . ASN A 1 103 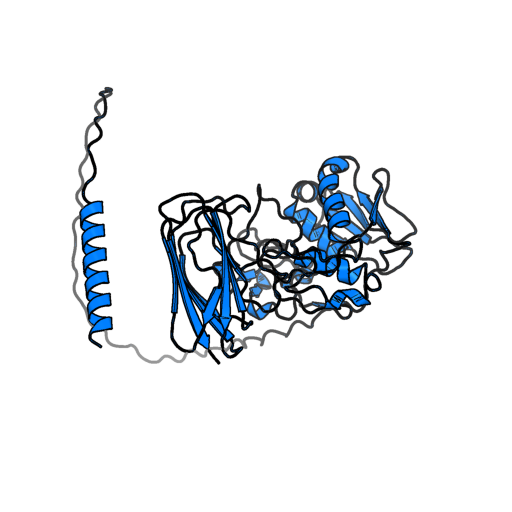? 20.966 7.078 -5.815 1.00 91.44 103 ASN A C 1
ATOM 836 O O . ASN A 1 103 ? 20.648 6.588 -4.732 1.00 91.44 103 ASN A O 1
ATOM 840 N N . ASP A 1 104 ? 20.078 7.557 -6.688 1.00 88.88 104 ASP A N 1
ATOM 841 C CA . ASP A 1 104 ? 18.634 7.629 -6.429 1.00 88.88 104 ASP A CA 1
ATOM 842 C C . ASP A 1 104 ? 18.023 6.225 -6.263 1.00 88.88 104 ASP A C 1
ATOM 844 O O . ASP A 1 104 ? 17.111 6.007 -5.465 1.00 88.88 104 ASP A O 1
ATOM 848 N N . LEU A 1 105 ? 18.562 5.242 -6.989 1.00 90.62 105 LEU A N 1
ATOM 849 C CA . LEU A 1 105 ? 18.041 3.874 -7.031 1.00 90.62 105 LEU A CA 1
ATOM 850 C C . LEU A 1 105 ? 18.563 2.974 -5.905 1.00 90.62 105 LEU A C 1
ATOM 852 O O . LEU A 1 105 ? 17.935 1.960 -5.595 1.00 90.62 105 LEU A O 1
ATOM 856 N N . LYS A 1 106 ? 19.690 3.329 -5.273 1.00 91.31 106 LYS A N 1
ATOM 857 C CA . LYS A 1 106 ? 20.350 2.485 -4.261 1.00 91.31 106 LYS A CA 1
ATOM 858 C C . LYS A 1 106 ? 19.402 2.116 -3.119 1.00 91.31 106 LYS A C 1
ATOM 860 O O . LYS A 1 106 ? 19.291 0.946 -2.767 1.00 91.31 106 LYS A O 1
ATOM 865 N N . TYR A 1 107 ? 18.695 3.100 -2.563 1.00 91.75 107 TYR A N 1
ATOM 866 C CA . TYR A 1 107 ? 17.770 2.868 -1.452 1.00 91.75 107 TYR A CA 1
ATOM 867 C C . TYR A 1 107 ? 16.577 1.990 -1.862 1.00 91.75 107 TYR A C 1
ATOM 869 O O . TYR A 1 107 ? 16.206 1.073 -1.132 1.00 91.75 107 TYR A O 1
ATOM 877 N N . ILE A 1 108 ? 16.030 2.209 -3.064 1.00 94.44 108 ILE A N 1
ATOM 878 C CA . ILE A 1 108 ? 14.897 1.441 -3.600 1.00 94.44 108 ILE A CA 1
ATOM 879 C C . ILE A 1 108 ? 15.249 -0.044 -3.712 1.00 94.44 108 ILE A C 1
ATOM 881 O O . ILE A 1 108 ? 14.507 -0.895 -3.224 1.00 94.44 108 ILE A O 1
ATOM 885 N N . PHE A 1 109 ? 16.389 -0.364 -4.326 1.00 95.06 109 PHE A N 1
ATOM 886 C CA . PHE A 1 109 ? 16.786 -1.755 -4.549 1.00 95.06 109 PHE A CA 1
ATOM 887 C C . PHE A 1 109 ? 17.314 -2.445 -3.289 1.00 95.06 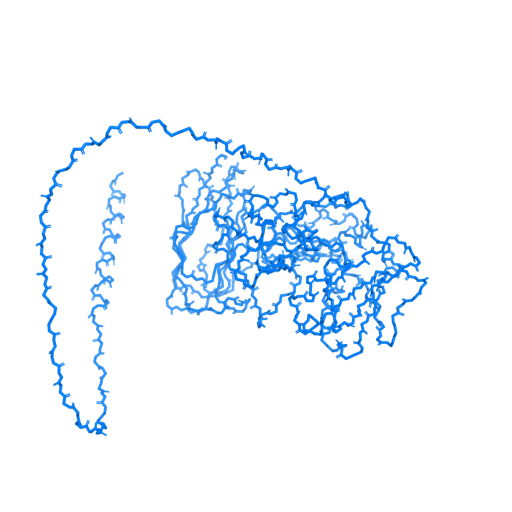109 PHE A C 1
ATOM 889 O O . PHE A 1 109 ? 17.112 -3.650 -3.139 1.00 95.06 109 PHE A O 1
ATOM 896 N N . ASN A 1 110 ? 17.901 -1.696 -2.350 1.00 93.94 110 ASN A N 1
ATOM 897 C CA . ASN A 1 110 ? 18.212 -2.220 -1.021 1.00 93.94 110 ASN A CA 1
ATOM 898 C C . ASN A 1 110 ? 16.936 -2.641 -0.282 1.00 93.94 110 ASN A C 1
ATOM 900 O O . ASN A 1 110 ? 16.876 -3.752 0.237 1.00 93.94 110 ASN A O 1
ATOM 904 N N . ASN A 1 111 ? 15.901 -1.793 -0.286 1.00 93.12 111 ASN A N 1
ATOM 905 C CA . ASN A 1 111 ? 14.615 -2.125 0.327 1.00 93.12 111 ASN A CA 1
ATOM 906 C C . ASN A 1 111 ? 13.931 -3.295 -0.377 1.00 93.12 111 ASN A C 1
ATOM 908 O O . ASN A 1 111 ? 13.433 -4.188 0.300 1.00 93.12 111 ASN A O 1
ATOM 912 N N . LEU A 1 112 ? 13.942 -3.327 -1.715 1.00 94.69 112 LEU A N 1
ATOM 913 C CA . LEU A 1 112 ? 13.402 -4.455 -2.472 1.00 94.69 112 LEU A CA 1
ATOM 914 C C . LEU A 1 112 ? 14.080 -5.762 -2.053 1.00 94.69 112 LEU A C 1
ATOM 916 O O . LEU A 1 112 ? 13.385 -6.710 -1.700 1.00 94.69 112 LEU A O 1
ATOM 920 N N . SER A 1 113 ? 15.415 -5.801 -2.029 1.00 93.31 113 SER A N 1
ATOM 921 C CA . SER A 1 113 ? 16.160 -6.995 -1.620 1.00 93.31 113 SER A CA 1
ATOM 922 C C . SER A 1 113 ? 15.861 -7.380 -0.174 1.00 93.31 113 SER A C 1
ATOM 924 O O . SER A 1 113 ? 15.560 -8.541 0.078 1.00 93.31 113 SER A O 1
ATOM 926 N N . ALA A 1 114 ? 15.903 -6.429 0.762 1.00 93.00 114 ALA A N 1
ATOM 927 C CA . ALA A 1 114 ? 15.669 -6.702 2.179 1.00 93.00 114 ALA A CA 1
ATOM 928 C C . ALA A 1 114 ? 14.249 -7.224 2.434 1.00 93.00 114 ALA A C 1
ATOM 930 O O . ALA A 1 114 ? 14.063 -8.180 3.175 1.00 93.00 114 ALA A O 1
ATOM 931 N N . LYS A 1 115 ? 13.245 -6.630 1.780 1.00 93.81 115 LYS A N 1
ATOM 932 C CA . LYS A 1 115 ? 11.835 -6.959 2.006 1.00 93.81 115 LYS A CA 1
ATOM 933 C C . LYS A 1 115 ? 11.346 -8.165 1.229 1.00 93.81 115 LYS A C 1
ATOM 935 O O . LYS A 1 115 ? 10.315 -8.706 1.593 1.00 93.81 115 LYS A O 1
ATOM 940 N N . THR A 1 116 ? 12.013 -8.584 0.159 1.00 92.31 116 THR A N 1
ATOM 941 C CA . THR A 1 116 ? 11.523 -9.696 -0.681 1.00 92.31 116 THR A CA 1
ATOM 942 C C . THR A 1 116 ? 12.502 -10.857 -0.792 1.00 92.31 116 THR A C 1
ATOM 944 O O . THR A 1 116 ? 12.129 -11.921 -1.276 1.00 92.31 116 THR A O 1
ATOM 947 N N . GLY A 1 117 ? 13.763 -10.668 -0.395 1.00 89.94 117 GLY A N 1
ATOM 948 C CA . GLY A 1 117 ? 14.847 -11.605 -0.683 1.00 89.94 117 GLY A CA 1
ATOM 949 C C . GLY A 1 117 ? 15.232 -11.672 -2.168 1.00 89.94 117 GLY A C 1
ATOM 950 O O . GLY A 1 117 ? 16.006 -12.543 -2.553 1.00 89.94 117 GLY A O 1
ATOM 951 N N . ILE A 1 118 ? 14.697 -10.793 -3.028 1.00 91.12 118 ILE A N 1
ATOM 952 C CA . ILE A 1 118 ? 15.025 -10.762 -4.459 1.00 91.12 118 ILE A CA 1
ATOM 953 C C . ILE A 1 118 ? 16.380 -10.078 -4.658 1.00 91.12 118 ILE A C 1
ATOM 955 O O . ILE A 1 118 ? 16.514 -8.860 -4.508 1.00 91.12 118 ILE A O 1
ATOM 959 N N . HIS A 1 119 ? 17.378 -10.847 -5.090 1.00 91.88 119 HIS A N 1
ATOM 960 C CA . HIS A 1 119 ? 18.686 -10.299 -5.424 1.00 91.88 119 HIS A CA 1
ATOM 961 C C . HIS A 1 119 ? 18.643 -9.560 -6.767 1.00 91.88 119 HIS A C 1
ATOM 963 O O . HIS A 1 119 ? 18.357 -10.137 -7.817 1.00 91.88 119 HIS A O 1
ATOM 969 N N . SER A 1 120 ? 18.953 -8.265 -6.742 1.00 94.50 120 SER A N 1
ATOM 970 C CA . SER A 1 120 ? 18.953 -7.414 -7.936 1.00 94.50 120 SER A CA 1
ATOM 971 C C . SER A 1 120 ? 20.377 -7.192 -8.443 1.00 94.50 120 SER A C 1
ATOM 973 O O . SER A 1 120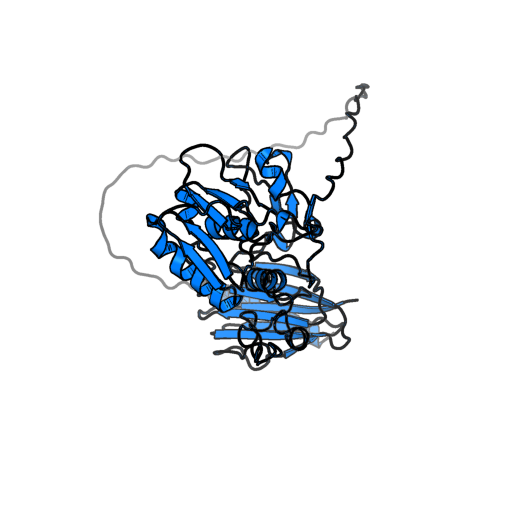 ? 21.184 -6.552 -7.772 1.00 94.50 120 SER A O 1
ATOM 975 N N . GLU A 1 121 ? 20.695 -7.695 -9.637 1.00 95.44 121 GLU A N 1
ATOM 976 C CA . GLU A 1 121 ? 21.988 -7.456 -10.288 1.00 95.44 121 GLU A CA 1
ATOM 977 C C . GLU A 1 121 ? 21.873 -6.278 -11.257 1.00 95.44 121 GLU A C 1
ATOM 979 O O . GLU A 1 121 ? 21.307 -6.398 -12.347 1.00 95.44 121 GLU A O 1
ATOM 984 N N . ILE A 1 122 ? 22.413 -5.128 -10.857 1.00 96.38 122 ILE A N 1
ATOM 985 C CA . ILE A 1 122 ? 22.246 -3.872 -11.587 1.00 96.38 122 ILE A CA 1
ATOM 986 C C . ILE A 1 122 ? 23.499 -3.536 -12.397 1.00 96.38 122 ILE A C 1
ATOM 988 O O . ILE A 1 122 ? 24.605 -3.480 -11.862 1.00 96.38 122 ILE A O 1
ATOM 992 N N . LYS A 1 123 ? 23.313 -3.241 -13.689 1.00 96.56 123 LYS A N 1
ATOM 993 C CA . LYS A 1 123 ? 24.338 -2.657 -14.564 1.00 96.56 123 LYS A CA 1
ATOM 994 C C . LYS A 1 123 ? 24.013 -1.208 -14.910 1.00 96.56 123 LYS A C 1
ATOM 996 O O . LYS A 1 123 ? 22.850 -0.857 -15.085 1.00 96.56 123 LYS A O 1
ATOM 1001 N N . TYR A 1 124 ? 25.058 -0.401 -15.090 1.00 96.88 124 TYR A N 1
ATOM 1002 C CA . TYR A 1 124 ? 24.927 1.024 -15.417 1.00 96.88 124 TYR A CA 1
ATOM 1003 C C . TYR A 1 124 ? 25.555 1.430 -16.756 1.00 96.88 124 TYR A C 1
ATOM 1005 O O . TYR A 1 124 ? 25.303 2.530 -17.244 1.00 96.88 124 TYR A O 1
ATOM 1013 N N . ASP A 1 125 ? 26.361 0.554 -17.363 1.00 95.38 125 ASP A N 1
ATOM 1014 C CA . ASP A 1 125 ? 27.132 0.888 -18.568 1.00 95.38 125 ASP A CA 1
ATOM 1015 C C . ASP A 1 125 ? 26.323 0.735 -19.852 1.00 95.38 125 ASP A C 1
ATOM 1017 O O . ASP A 1 125 ? 26.330 1.615 -20.708 1.00 95.38 125 ASP A O 1
ATOM 1021 N N . LYS A 1 126 ? 25.626 -0.396 -20.001 1.00 96.94 126 LYS A N 1
ATOM 1022 C CA . LYS A 1 126 ? 24.836 -0.704 -21.196 1.00 96.94 126 LYS A CA 1
ATOM 1023 C C . LYS A 1 126 ? 23.644 -1.616 -20.890 1.00 96.94 126 LYS A C 1
ATOM 1025 O O . LYS A 1 126 ? 23.779 -2.484 -20.018 1.00 96.94 126 LYS A O 1
ATOM 1030 N N . PRO A 1 127 ? 22.533 -1.474 -21.639 1.00 97.88 127 PRO A N 1
ATOM 1031 C CA . PRO A 1 127 ? 21.407 -2.398 -21.578 1.00 97.88 127 PRO A CA 1
ATOM 1032 C C . PRO A 1 127 ? 21.839 -3.846 -21.821 1.00 97.88 127 PRO A C 1
ATOM 1034 O O . PRO A 1 127 ? 22.759 -4.120 -22.603 1.00 97.88 127 PRO A O 1
ATOM 1037 N N . HIS A 1 128 ? 21.163 -4.790 -21.167 1.00 97.75 128 HIS A N 1
ATOM 1038 C CA . HIS A 1 128 ? 21.377 -6.213 -21.419 1.00 97.75 128 HIS A CA 1
ATOM 1039 C C . HIS A 1 128 ? 20.840 -6.588 -22.805 1.00 97.75 128 HIS A C 1
ATOM 1041 O O . HIS A 1 128 ? 19.830 -6.054 -23.255 1.00 97.75 128 HIS A O 1
ATOM 1047 N N . LYS A 1 129 ? 21.509 -7.533 -23.472 1.00 96.88 129 LYS A N 1
ATOM 1048 C CA . LYS A 1 129 ? 21.104 -8.107 -24.765 1.00 96.88 129 LYS A CA 1
ATOM 1049 C C . LYS A 1 129 ? 21.146 -9.632 -24.677 1.00 96.88 129 LYS A C 1
ATOM 1051 O O . LYS A 1 129 ? 21.930 -10.170 -23.896 1.00 96.88 129 LYS A O 1
ATOM 1056 N N . ASN A 1 130 ? 20.337 -10.318 -25.485 1.00 95.31 130 ASN A N 1
ATOM 1057 C CA . ASN A 1 130 ? 20.323 -11.784 -25.636 1.00 95.31 130 ASN A CA 1
ATOM 1058 C C . ASN A 1 130 ? 20.070 -12.586 -24.341 1.00 95.31 130 ASN A C 1
ATOM 1060 O O . ASN A 1 130 ? 20.357 -13.781 -24.273 1.00 95.31 130 ASN A O 1
ATOM 1064 N N . LYS A 1 131 ? 19.521 -11.945 -23.308 1.00 95.56 131 LYS A N 1
ATOM 1065 C CA . LYS A 1 131 ? 19.036 -12.583 -22.085 1.00 95.56 131 LYS A CA 1
ATOM 1066 C C . LYS A 1 131 ? 17.887 -11.768 -21.503 1.00 95.56 131 LYS A C 1
ATOM 1068 O O . LYS A 1 131 ? 17.861 -10.549 -21.652 1.00 95.56 131 LYS A O 1
ATOM 1073 N N . ILE A 1 132 ? 16.975 -12.441 -20.811 1.00 96.88 132 ILE A N 1
ATOM 1074 C CA . ILE A 1 132 ? 15.964 -11.773 -19.993 1.00 96.88 132 ILE A CA 1
ATOM 1075 C C . ILE A 1 132 ? 16.638 -10.933 -18.899 1.00 96.88 132 ILE A C 1
ATOM 1077 O O . ILE A 1 132 ? 17.575 -11.373 -18.227 1.00 96.88 132 ILE A O 1
ATOM 1081 N N . ALA A 1 133 ? 16.169 -9.700 -18.795 1.00 97.88 133 ALA A N 1
ATOM 1082 C CA . ALA A 1 133 ? 16.557 -8.659 -17.857 1.00 97.88 133 ALA A CA 1
ATOM 1083 C C . ALA A 1 133 ? 15.469 -7.575 -17.918 1.00 97.88 133 ALA A C 1
ATOM 1085 O O . ALA A 1 133 ? 14.566 -7.661 -18.753 1.00 97.88 133 ALA A O 1
ATOM 1086 N N . ILE A 1 134 ? 15.570 -6.547 -17.082 1.00 98.56 134 ILE A N 1
ATOM 1087 C CA . ILE A 1 134 ? 14.714 -5.362 -17.150 1.00 98.56 134 ILE A CA 1
ATOM 1088 C C . ILE A 1 134 ? 15.602 -4.149 -17.435 1.00 98.56 134 ILE A C 1
ATOM 1090 O O . ILE A 1 134 ? 16.349 -3.683 -16.573 1.00 98.56 134 ILE A O 1
ATOM 1094 N N . ASN A 1 135 ? 15.546 -3.659 -18.670 1.00 98.75 135 ASN A N 1
ATOM 1095 C CA . ASN A 1 135 ? 16.305 -2.502 -19.121 1.00 98.75 135 ASN A CA 1
ATOM 1096 C C . ASN A 1 135 ? 15.457 -1.240 -18.953 1.00 98.75 135 ASN A C 1
ATOM 1098 O O . ASN A 1 135 ? 14.456 -1.066 -19.647 1.00 98.75 135 ASN A O 1
ATOM 1102 N N . PHE A 1 136 ? 15.855 -0.349 -18.048 1.00 98.62 136 PHE A N 1
ATOM 1103 C CA . PHE A 1 136 ? 15.273 0.983 -17.947 1.00 98.62 136 PHE A CA 1
ATOM 1104 C C . PHE A 1 136 ? 16.087 1.959 -18.789 1.00 98.62 136 PHE A C 1
ATOM 1106 O O . PHE A 1 136 ? 17.276 2.159 -18.562 1.00 98.62 136 PHE A O 1
ATOM 1113 N N . ASN A 1 137 ? 15.428 2.582 -19.754 1.00 98.19 137 ASN A N 1
ATOM 1114 C CA . ASN A 1 137 ? 16.002 3.515 -20.704 1.00 98.19 137 ASN A CA 1
ATOM 1115 C C . ASN A 1 137 ? 15.347 4.882 -20.524 1.00 98.19 137 ASN A C 1
ATOM 1117 O O . ASN A 1 137 ? 14.129 4.988 -20.360 1.00 98.19 137 ASN A O 1
ATOM 1121 N N . GLU A 1 138 ? 16.153 5.935 -20.594 1.00 97.75 138 GLU A N 1
ATOM 1122 C CA . GLU A 1 138 ? 15.636 7.295 -20.628 1.00 97.75 138 GLU A CA 1
ATOM 1123 C C . GLU A 1 138 ? 15.266 7.704 -22.049 1.00 97.75 138 GLU A C 1
ATOM 1125 O O . GLU A 1 138 ? 16.015 7.454 -22.992 1.00 97.75 138 GLU A O 1
ATOM 1130 N N . ILE A 1 139 ? 14.111 8.348 -22.190 1.00 97.50 139 ILE A N 1
ATOM 1131 C CA . ILE A 1 139 ? 13.620 8.894 -23.454 1.00 97.50 139 ILE A CA 1
ATOM 1132 C C . ILE A 1 139 ? 13.402 10.401 -23.343 1.00 97.50 139 ILE A C 1
ATOM 1134 O O . ILE A 1 139 ? 13.056 10.916 -22.280 1.00 97.50 139 ILE A O 1
ATOM 1138 N N . SER A 1 140 ? 13.584 11.099 -24.463 1.00 96.50 140 SER A N 1
ATOM 1139 C CA . SER A 1 140 ? 13.270 12.525 -24.608 1.00 96.50 140 SER A CA 1
ATOM 1140 C C . SER A 1 140 ? 11.890 12.770 -25.222 1.00 96.50 140 SER A C 1
ATOM 1142 O O . SER A 1 140 ? 11.285 13.805 -24.966 1.00 96.50 140 SER A O 1
ATOM 1144 N N . ASN A 1 141 ? 11.375 11.815 -26.005 1.00 94.06 141 ASN A N 1
ATOM 1145 C CA . ASN A 1 141 ? 10.140 11.934 -26.780 1.00 94.06 141 ASN A CA 1
ATOM 1146 C C . ASN A 1 141 ? 9.286 10.662 -26.667 1.00 94.06 141 ASN A C 1
ATOM 1148 O O . ASN A 1 141 ? 9.804 9.573 -26.425 1.00 94.06 141 ASN A O 1
ATOM 1152 N N . GLY A 1 142 ? 7.978 10.794 -26.907 1.00 90.62 142 GLY A N 1
ATOM 1153 C CA . GLY A 1 142 ? 7.019 9.684 -26.847 1.00 90.62 142 GLY A CA 1
ATOM 1154 C C . GLY A 1 142 ? 6.498 9.390 -25.432 1.00 90.62 142 GLY A C 1
ATOM 1155 O O . GLY A 1 142 ? 6.888 10.057 -24.475 1.00 90.62 142 GLY A O 1
ATOM 1156 N N . PRO A 1 143 ? 5.565 8.437 -25.268 1.00 91.12 143 PRO A N 1
ATOM 1157 C CA . PRO A 1 143 ? 5.000 8.107 -23.964 1.00 91.12 143 PRO A CA 1
ATOM 1158 C C . PRO A 1 143 ? 5.927 7.200 -23.146 1.00 91.12 143 PRO A C 1
ATOM 1160 O O . PRO A 1 143 ? 6.644 6.363 -23.693 1.00 91.12 143 PRO A O 1
ATOM 1163 N N . ASN A 1 144 ? 5.829 7.295 -21.816 1.00 94.69 144 ASN A N 1
ATOM 1164 C CA . ASN A 1 144 ? 6.393 6.279 -20.928 1.00 94.69 144 ASN A CA 1
ATOM 1165 C C . ASN A 1 144 ? 5.790 4.906 -21.263 1.00 94.69 144 ASN A C 1
ATOM 1167 O O . ASN A 1 144 ? 4.566 4.772 -21.387 1.00 94.69 144 ASN A O 1
ATOM 1171 N N . LYS A 1 145 ? 6.625 3.876 -21.394 1.00 94.88 145 LYS A N 1
ATOM 1172 C CA . LYS A 1 145 ? 6.183 2.561 -21.870 1.00 94.88 145 LYS A CA 1
ATOM 1173 C C . LYS A 1 145 ? 6.917 1.434 -21.158 1.00 94.88 145 LYS A C 1
ATOM 1175 O O . LYS A 1 145 ? 8.127 1.495 -20.983 1.00 94.88 145 LYS A O 1
ATOM 1180 N N . VAL A 1 146 ? 6.177 0.382 -20.813 1.00 96.94 146 VAL A N 1
ATOM 1181 C CA . VAL A 1 146 ? 6.720 -0.895 -20.337 1.00 96.94 146 VAL A CA 1
ATOM 1182 C C . VAL A 1 146 ? 6.361 -1.969 -21.357 1.00 96.94 146 VAL A C 1
ATOM 1184 O O . VAL A 1 146 ? 5.178 -2.187 -21.630 1.00 96.94 146 VAL A O 1
ATOM 1187 N N . ASN A 1 147 ? 7.376 -2.618 -21.921 1.00 96.56 147 ASN A N 1
ATOM 1188 C CA . ASN A 1 147 ? 7.244 -3.740 -22.844 1.00 96.56 147 ASN A CA 1
ATOM 1189 C C . ASN A 1 147 ? 7.758 -5.003 -22.148 1.00 96.56 147 ASN A C 1
ATOM 1191 O O . ASN A 1 147 ? 8.950 -5.302 -22.203 1.00 96.56 147 ASN A O 1
ATOM 1195 N N . ILE A 1 148 ? 6.859 -5.712 -21.462 1.00 96.44 148 ILE A N 1
ATOM 1196 C CA . ILE A 1 148 ? 7.187 -6.950 -20.747 1.00 96.44 148 ILE A CA 1
ATOM 1197 C C . ILE A 1 148 ? 7.528 -8.054 -21.754 1.00 96.44 148 ILE A C 1
ATOM 1199 O O . ILE A 1 148 ? 6.758 -8.313 -22.680 1.00 96.44 148 ILE A O 1
ATOM 1203 N N . SER A 1 149 ? 8.663 -8.720 -21.551 1.00 97.00 149 SER A N 1
ATOM 1204 C CA . SER A 1 149 ? 9.088 -9.893 -22.310 1.00 97.00 149 SER A CA 1
ATOM 1205 C C . SER A 1 149 ? 8.847 -11.174 -21.516 1.00 97.00 149 SER A C 1
ATOM 1207 O O . SER A 1 149 ? 9.268 -11.293 -20.370 1.00 97.00 149 SER A O 1
ATOM 1209 N N . TYR A 1 150 ? 8.241 -12.171 -22.159 1.00 95.88 150 TYR A N 1
ATOM 1210 C CA . TYR A 1 150 ? 8.121 -13.537 -21.630 1.00 95.88 150 TYR A CA 1
ATOM 1211 C C . TYR A 1 150 ? 9.170 -14.485 -22.225 1.00 95.88 150 TYR A C 1
ATOM 1213 O O . TYR A 1 150 ? 9.179 -15.679 -21.938 1.00 95.88 150 TYR A O 1
ATOM 1221 N N . ASN A 1 151 ? 10.070 -13.968 -23.064 1.00 96.06 151 ASN A N 1
ATOM 1222 C CA . ASN A 1 151 ? 11.100 -14.759 -23.716 1.00 96.06 151 ASN A CA 1
ATOM 1223 C C . ASN A 1 151 ? 12.411 -14.670 -22.925 1.00 96.06 151 ASN A C 1
ATOM 1225 O O . ASN A 1 151 ? 12.973 -13.591 -22.746 1.00 96.06 151 ASN A O 1
ATOM 1229 N N . ALA A 1 152 ? 12.958 -15.820 -22.526 1.00 95.56 152 ALA A N 1
ATOM 1230 C CA . ALA A 1 152 ? 14.178 -15.921 -21.723 1.00 95.56 152 ALA A CA 1
ATOM 1231 C C . ALA A 1 152 ? 15.444 -15.291 -22.356 1.00 95.56 152 ALA A C 1
ATOM 1233 O O . ALA A 1 152 ? 16.457 -15.138 -21.656 1.00 95.56 152 ALA A O 1
ATOM 1234 N N . LYS A 1 153 ? 15.405 -14.949 -23.654 1.00 96.69 153 LYS A N 1
ATOM 1235 C CA . LYS A 1 153 ? 16.487 -14.328 -24.440 1.00 96.69 153 LYS A CA 1
ATOM 1236 C C . LYS A 1 153 ? 16.242 -12.850 -24.779 1.00 96.69 153 LYS A C 1
ATOM 1238 O O . LYS A 1 153 ? 17.160 -12.198 -25.266 1.00 96.69 153 LYS A O 1
ATOM 1243 N N . ILE A 1 154 ? 15.046 -12.318 -24.530 1.00 97.62 154 ILE A N 1
ATOM 1244 C CA . ILE A 1 154 ? 14.678 -10.939 -24.882 1.00 97.62 154 ILE A CA 1
ATOM 1245 C C . ILE A 1 154 ? 14.451 -10.153 -23.584 1.00 97.62 154 ILE A C 1
ATOM 1247 O O . ILE A 1 154 ? 13.658 -10.609 -22.760 1.00 97.62 154 ILE A O 1
ATOM 1251 N N . PRO A 1 155 ? 15.115 -9.006 -23.369 1.00 98.06 155 PRO A N 1
ATOM 1252 C CA . PRO A 1 155 ? 14.875 -8.181 -22.192 1.00 98.06 155 PRO A CA 1
ATOM 1253 C C . PRO A 1 155 ? 13.473 -7.562 -22.206 1.00 98.06 155 PRO A C 1
ATOM 1255 O O . PRO A 1 155 ? 12.903 -7.289 -23.261 1.00 98.06 155 PRO A O 1
ATOM 1258 N N . THR A 1 156 ? 12.944 -7.285 -21.019 1.00 98.56 156 THR A N 1
ATOM 1259 C CA . THR A 1 156 ? 11.871 -6.308 -20.845 1.00 98.56 156 THR A CA 1
ATOM 1260 C C . THR A 1 156 ? 12.455 -4.916 -21.017 1.00 98.56 156 THR A C 1
ATOM 1262 O O . THR A 1 156 ? 13.444 -4.572 -20.370 1.00 98.56 156 THR A O 1
ATOM 1265 N N . GLU A 1 157 ? 11.818 -4.108 -21.857 1.00 98.56 157 GLU A N 1
ATOM 1266 C CA . GLU A 1 157 ? 12.254 -2.742 -22.139 1.00 98.56 157 GLU A CA 1
ATOM 1267 C C . GLU A 1 157 ? 11.291 -1.741 -21.499 1.00 98.56 157 GLU A C 1
ATOM 1269 O O . GLU A 1 157 ? 10.082 -1.745 -21.759 1.00 98.56 157 GLU A O 1
ATOM 1274 N N . VAL A 1 158 ? 11.840 -0.875 -20.654 1.00 98.69 158 VAL A N 1
ATOM 1275 C CA . VAL A 1 158 ? 11.124 0.181 -19.946 1.00 98.69 158 VAL A CA 1
ATOM 1276 C C . VAL A 1 158 ? 11.673 1.517 -20.422 1.00 98.69 158 VAL A C 1
ATOM 1278 O O . VAL A 1 158 ? 12.861 1.779 -20.289 1.00 98.69 158 VAL A O 1
ATOM 1281 N N . TYR A 1 159 ? 10.825 2.364 -20.992 1.00 98.31 159 TYR A N 1
ATOM 1282 C CA . TYR A 1 159 ? 11.203 3.670 -21.529 1.00 98.31 159 TYR A CA 1
ATOM 1283 C C . TYR A 1 159 ? 10.528 4.756 -20.709 1.00 98.31 159 TYR A C 1
ATOM 1285 O O . TYR A 1 159 ? 9.297 4.829 -20.711 1.00 98.31 159 TYR A O 1
ATOM 1293 N N . LEU A 1 160 ? 11.311 5.574 -20.006 1.00 98.06 160 LEU A N 1
ATOM 1294 C CA . LEU A 1 160 ? 10.799 6.596 -19.095 1.00 98.06 160 LEU A CA 1
ATOM 1295 C C . LEU A 1 160 ? 11.438 7.960 -19.350 1.00 98.06 160 LEU A C 1
ATOM 1297 O O . LEU A 1 160 ? 12.618 8.067 -19.668 1.00 98.06 160 LEU A O 1
ATOM 1301 N N . HIS A 1 161 ? 10.664 9.021 -19.163 1.00 97.62 161 HIS A N 1
ATOM 1302 C CA . HIS A 1 161 ? 11.189 10.384 -19.151 1.00 97.62 161 HIS A CA 1
ATOM 1303 C C . HIS A 1 161 ? 12.043 10.643 -17.907 1.00 97.62 161 HIS A C 1
ATOM 1305 O O . HIS A 1 161 ? 11.812 10.072 -16.839 1.00 97.62 161 HIS A O 1
ATOM 1311 N N . ALA A 1 162 ? 12.985 11.582 -18.013 1.00 96.88 162 ALA A N 1
ATOM 1312 C CA . ALA A 1 162 ? 13.887 11.941 -16.917 1.00 96.88 162 ALA A CA 1
ATOM 1313 C C . ALA A 1 162 ? 13.160 12.359 -15.625 1.00 96.88 162 ALA A C 1
ATOM 1315 O O . ALA A 1 162 ? 13.655 12.113 -14.525 1.00 96.88 162 ALA A O 1
ATOM 1316 N N . ASN A 1 163 ? 11.990 12.993 -15.748 1.00 94.88 163 ASN A N 1
ATOM 1317 C CA . ASN A 1 163 ? 11.169 13.403 -14.609 1.00 94.88 163 ASN A CA 1
ATOM 1318 C C . ASN A 1 163 ? 10.535 12.218 -13.864 1.00 94.88 163 ASN A C 1
ATOM 1320 O O . ASN A 1 163 ? 10.249 12.351 -12.682 1.00 94.88 163 ASN A O 1
ATOM 1324 N N . VAL A 1 164 ? 10.332 11.073 -14.522 1.00 95.56 164 VAL A N 1
ATOM 1325 C CA . VAL A 1 164 ? 9.830 9.857 -13.877 1.00 95.56 164 VAL A CA 1
ATOM 1326 C C . VAL A 1 164 ? 10.923 9.223 -13.029 1.00 95.56 164 VAL A C 1
ATOM 1328 O O . VAL A 1 164 ? 10.642 8.851 -11.902 1.00 95.56 164 VAL A O 1
ATOM 1331 N N . PHE A 1 165 ? 12.168 9.161 -13.512 1.00 95.56 165 PHE A N 1
ATOM 1332 C CA . PHE A 1 165 ? 13.289 8.646 -12.713 1.00 95.56 165 PHE A CA 1
ATOM 1333 C C . PHE A 1 165 ? 13.541 9.457 -11.433 1.00 95.56 165 PHE A C 1
ATOM 1335 O O . PHE A 1 165 ? 13.939 8.890 -10.423 1.00 95.56 165 PHE A O 1
ATOM 1342 N N . LYS A 1 166 ? 13.299 10.774 -11.471 1.00 92.56 166 LYS A N 1
ATOM 1343 C CA . LYS A 1 166 ? 13.478 11.681 -10.322 1.00 92.56 166 LYS A CA 1
ATOM 1344 C C . LYS A 1 166 ? 12.289 11.704 -9.356 1.00 92.56 166 LYS A C 1
ATOM 1346 O O . LYS A 1 166 ? 12.405 12.233 -8.256 1.00 92.56 166 LYS A O 1
ATOM 1351 N N . ASP A 1 167 ? 11.139 11.183 -9.773 1.00 93.12 167 ASP A N 1
ATOM 1352 C CA . ASP A 1 167 ? 9.921 11.123 -8.970 1.00 93.12 167 ASP A CA 1
ATOM 1353 C C . ASP A 1 167 ? 9.748 9.691 -8.465 1.00 93.12 167 ASP A C 1
ATOM 1355 O O . ASP A 1 167 ? 9.284 8.816 -9.198 1.00 93.12 167 ASP A O 1
ATOM 1359 N N . VAL A 1 168 ? 10.134 9.452 -7.207 1.00 92.31 168 VAL A N 1
ATOM 1360 C CA . VAL A 1 168 ? 10.109 8.113 -6.597 1.00 92.31 168 VAL A CA 1
ATOM 1361 C C . VAL A 1 168 ? 8.739 7.458 -6.765 1.00 92.31 168 VAL A C 1
ATOM 1363 O O . VAL A 1 168 ? 8.664 6.312 -7.186 1.00 92.31 168 VAL A O 1
ATOM 1366 N N . SER A 1 169 ? 7.647 8.185 -6.526 1.00 92.06 169 SER A N 1
ATOM 1367 C CA . SER A 1 169 ? 6.287 7.643 -6.621 1.00 92.06 169 SER A CA 1
ATOM 1368 C C . SER A 1 169 ? 5.965 7.140 -8.031 1.00 92.06 169 SER A C 1
ATOM 1370 O O . SER A 1 169 ? 5.446 6.034 -8.202 1.00 92.06 169 SER A O 1
ATOM 1372 N N . LYS A 1 170 ? 6.300 7.926 -9.064 1.00 94.62 170 LYS A N 1
ATOM 1373 C CA . LYS A 1 170 ? 6.094 7.515 -10.462 1.00 94.62 170 LYS A CA 1
ATOM 1374 C C . LYS A 1 170 ? 7.034 6.384 -10.858 1.00 94.62 170 LYS A C 1
ATOM 1376 O O . LYS A 1 170 ? 6.600 5.456 -11.539 1.00 94.62 170 LYS A O 1
ATOM 1381 N N . PHE A 1 171 ? 8.297 6.443 -10.444 1.00 96.44 171 PHE A N 1
ATOM 1382 C CA . PHE A 1 171 ? 9.262 5.388 -10.722 1.00 96.44 171 PHE A CA 1
ATOM 1383 C C . PHE A 1 171 ? 8.814 4.047 -10.129 1.00 96.44 171 PHE A C 1
ATOM 1385 O O . PHE A 1 171 ? 8.790 3.051 -10.849 1.00 96.44 171 PHE A O 1
ATOM 1392 N N . MET A 1 172 ? 8.374 4.028 -8.866 1.00 96.56 172 MET A N 1
ATOM 1393 C CA . MET A 1 172 ? 7.890 2.819 -8.188 1.00 96.56 172 MET A CA 1
ATOM 1394 C C . MET A 1 172 ? 6.682 2.201 -8.899 1.00 96.56 172 MET A C 1
ATOM 1396 O O . MET A 1 172 ? 6.616 0.982 -9.029 1.00 96.56 172 MET A O 1
ATOM 1400 N N . PHE A 1 173 ? 5.769 3.012 -9.448 1.00 97.31 173 PHE A N 1
ATOM 1401 C CA . PHE A 1 173 ? 4.659 2.513 -10.269 1.00 97.31 173 PHE A CA 1
ATOM 1402 C C . PHE A 1 173 ? 5.149 1.760 -11.520 1.00 97.31 173 PHE A C 1
ATOM 1404 O O . PHE A 1 173 ? 4.706 0.642 -11.789 1.00 97.31 173 PHE A O 1
ATOM 1411 N N . TYR A 1 174 ? 6.097 2.330 -12.274 1.00 97.94 174 TYR A N 1
ATOM 1412 C CA . TYR A 1 174 ? 6.646 1.673 -13.470 1.00 97.94 174 TYR A CA 1
ATOM 1413 C C . TYR A 1 174 ? 7.552 0.481 -13.143 1.00 97.94 174 TYR A C 1
ATOM 1415 O O . TYR A 1 174 ? 7.537 -0.501 -13.887 1.00 97.94 174 TYR A O 1
ATOM 1423 N N . LEU A 1 175 ? 8.298 0.534 -12.035 1.00 98.12 175 LEU A N 1
ATOM 1424 C CA . LEU A 1 175 ? 9.052 -0.605 -11.510 1.00 98.12 175 LEU A CA 1
ATOM 1425 C C . LEU A 1 175 ? 8.118 -1.749 -11.105 1.00 98.12 175 LEU A C 1
ATOM 1427 O O . LEU A 1 175 ? 8.385 -2.903 -11.420 1.00 98.12 175 LEU A O 1
ATOM 1431 N N . GLY A 1 176 ? 6.992 -1.442 -10.462 1.00 97.94 176 GLY A N 1
ATOM 1432 C CA . GLY A 1 176 ? 6.000 -2.446 -10.099 1.00 97.94 176 GLY A CA 1
ATOM 1433 C C . GLY A 1 176 ? 5.412 -3.127 -11.331 1.00 97.94 176 GLY A C 1
ATOM 1434 O O . GLY A 1 176 ? 5.383 -4.354 -11.390 1.00 97.94 176 GLY A O 1
ATOM 1435 N N . ILE A 1 177 ? 5.033 -2.351 -12.355 1.00 97.69 177 ILE A N 1
ATOM 1436 C CA . ILE A 1 177 ? 4.537 -2.909 -13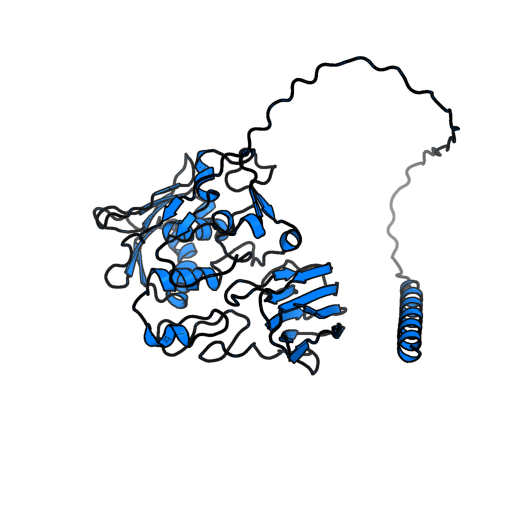.624 1.00 97.69 177 ILE A CA 1
ATOM 1437 C C . ILE A 1 177 ? 5.603 -3.781 -14.295 1.00 97.69 177 ILE A C 1
ATOM 1439 O O . ILE A 1 177 ? 5.280 -4.862 -14.785 1.00 97.69 177 ILE A O 1
ATOM 1443 N N . SER A 1 178 ? 6.870 -3.348 -14.331 1.00 97.75 178 SER A N 1
ATOM 1444 C CA . SER A 1 178 ? 7.934 -4.149 -14.950 1.00 97.75 178 SER A CA 1
ATOM 1445 C C . SER A 1 178 ? 8.193 -5.457 -14.199 1.00 97.75 178 SER A C 1
ATOM 1447 O O . SER A 1 178 ? 8.529 -6.454 -14.836 1.00 97.75 178 SER A O 1
ATOM 1449 N N . LEU A 1 179 ? 7.933 -5.478 -12.888 1.00 97.06 179 LEU A N 1
ATOM 1450 C CA . LEU A 1 179 ? 7.933 -6.655 -12.017 1.00 97.06 179 LEU A CA 1
ATOM 1451 C C . LEU A 1 179 ? 6.589 -7.408 -11.976 1.00 97.06 179 LEU A C 1
ATOM 1453 O O . LEU A 1 179 ? 6.414 -8.294 -11.140 1.00 97.06 179 LEU A O 1
ATOM 1457 N N . SER A 1 180 ? 5.673 -7.138 -12.908 1.00 95.50 180 SER A N 1
ATOM 1458 C CA . SER A 1 180 ? 4.376 -7.821 -13.061 1.00 95.50 180 SER A CA 1
ATOM 1459 C C . SER A 1 180 ? 3.326 -7.527 -11.983 1.00 95.50 180 SER A C 1
ATOM 1461 O O . SER A 1 180 ? 2.293 -8.198 -11.947 1.00 95.50 180 SER A O 1
ATOM 1463 N N . LEU A 1 181 ? 3.525 -6.512 -11.135 1.00 96.88 181 LEU A N 1
ATOM 1464 C CA . LEU A 1 181 ? 2.424 -5.953 -10.349 1.00 96.88 181 LEU A CA 1
ATOM 1465 C C . LEU A 1 181 ? 1.439 -5.249 -11.288 1.00 96.88 181 LEU A C 1
ATOM 1467 O O . LEU A 1 181 ? 1.826 -4.618 -12.274 1.00 96.88 181 LEU A O 1
ATOM 1471 N N . ILE A 1 182 ? 0.152 -5.317 -10.962 1.00 96.75 182 ILE A N 1
ATOM 1472 C CA . ILE A 1 182 ? -0.889 -4.608 -11.710 1.00 96.75 182 ILE A CA 1
ATOM 1473 C C . ILE A 1 182 ? -1.301 -3.336 -10.968 1.00 96.75 182 ILE A C 1
ATOM 1475 O O . ILE A 1 182 ? -1.261 -3.310 -9.735 1.00 96.75 182 ILE A O 1
ATOM 1479 N N . PRO A 1 183 ? -1.757 -2.290 -11.677 1.00 97.62 183 PRO A N 1
ATOM 1480 C CA . PRO A 1 183 ? -2.392 -1.159 -11.025 1.00 97.62 183 PRO A CA 1
ATOM 1481 C C . PRO A 1 183 ? -3.581 -1.609 -10.165 1.00 97.62 183 PRO A C 1
ATOM 1483 O O . PRO A 1 183 ? -4.379 -2.446 -10.595 1.00 97.62 183 PRO A O 1
ATOM 1486 N N . GLN A 1 184 ? -3.770 -1.010 -8.986 1.00 97.75 184 GLN A N 1
ATOM 1487 C CA . GLN A 1 184 ? -4.935 -1.298 -8.129 1.00 97.75 184 GLN A CA 1
ATOM 1488 C C . GLN A 1 184 ? -6.248 -1.025 -8.893 1.00 97.75 184 GLN A C 1
ATOM 1490 O O . GLN A 1 184 ? -7.206 -1.795 -8.829 1.00 97.75 184 GLN A O 1
ATOM 1495 N N . VAL A 1 185 ? -6.248 0.012 -9.741 1.00 97.62 185 VAL A N 1
ATOM 1496 C CA . VAL A 1 185 ? -7.347 0.375 -10.658 1.00 97.62 185 VAL A CA 1
ATOM 1497 C C . VAL A 1 185 ? -7.487 -0.539 -11.885 1.00 97.62 185 VAL A C 1
ATOM 1499 O O . VAL A 1 185 ? -8.306 -0.259 -12.752 1.00 97.62 185 VAL A O 1
ATOM 1502 N N . SER A 1 186 ? -6.731 -1.632 -11.965 1.00 97.12 186 SER A N 1
ATOM 1503 C CA . SER A 1 186 ? -6.889 -2.705 -12.957 1.00 97.12 186 SER A CA 1
ATOM 1504 C C . SER A 1 186 ? -7.373 -4.013 -12.332 1.00 97.12 186 SER A C 1
ATOM 1506 O O . SER A 1 186 ? -7.603 -4.984 -13.048 1.00 97.12 186 SER A O 1
ATOM 1508 N N . ARG A 1 187 ? -7.576 -4.077 -11.013 1.00 96.38 187 ARG A N 1
ATOM 1509 C CA . ARG A 1 187 ? -8.085 -5.289 -10.359 1.00 96.38 187 ARG A CA 1
ATOM 1510 C C . ARG A 1 187 ? -9.497 -5.656 -10.831 1.00 96.38 187 ARG A C 1
ATOM 1512 O O . ARG A 1 187 ? -10.272 -4.802 -11.279 1.00 96.38 187 ARG A O 1
ATOM 1519 N N . LEU A 1 188 ? -9.850 -6.936 -10.699 1.00 94.69 188 LEU A N 1
ATOM 1520 C CA . LEU A 1 188 ? -11.187 -7.447 -11.033 1.00 94.69 188 LEU A CA 1
ATOM 1521 C C . LEU A 1 188 ? -12.276 -6.897 -10.104 1.00 94.69 188 LEU A C 1
ATOM 1523 O O . LEU A 1 188 ? -13.378 -6.600 -10.555 1.00 94.69 188 LEU A O 1
ATOM 1527 N N . ASP A 1 189 ? -11.953 -6.711 -8.827 1.00 94.69 189 ASP A N 1
ATOM 1528 C CA . ASP A 1 189 ? -12.852 -6.202 -7.788 1.00 94.69 189 ASP A CA 1
ATOM 1529 C C . ASP A 1 189 ? -12.855 -4.667 -7.670 1.00 94.69 189 ASP A C 1
ATOM 1531 O O . ASP A 1 189 ? -13.622 -4.111 -6.883 1.00 94.69 189 ASP A O 1
ATOM 1535 N N . ARG A 1 190 ? -12.052 -3.956 -8.479 1.00 96.00 190 ARG A N 1
ATOM 1536 C CA . ARG A 1 190 ? -11.853 -2.497 -8.377 1.00 96.00 190 ARG A CA 1
ATOM 1537 C C . ARG A 1 190 ? -13.149 -1.691 -8.372 1.00 96.00 190 ARG A C 1
ATOM 1539 O O . ARG A 1 190 ? -13.210 -0.639 -7.748 1.00 96.00 190 ARG A O 1
ATOM 1546 N N . ASN A 1 191 ? -14.191 -2.182 -9.047 1.00 95.50 191 ASN A N 1
ATOM 1547 C CA . ASN A 1 191 ? -15.469 -1.484 -9.179 1.00 95.50 191 ASN A CA 1
ATOM 1548 C C . ASN A 1 191 ? -16.202 -1.332 -7.835 1.00 95.50 191 ASN A C 1
ATOM 1550 O O . ASN A 1 191 ? -17.135 -0.535 -7.747 1.00 95.50 191 ASN A O 1
ATOM 1554 N N . LYS A 1 192 ? -15.792 -2.055 -6.785 1.00 94.88 192 LYS A N 1
ATOM 1555 C CA . LYS A 1 192 ? -16.237 -1.818 -5.405 1.00 94.88 192 LYS A CA 1
ATOM 1556 C C . LYS A 1 192 ? -15.683 -0.509 -4.832 1.00 94.88 192 LYS A C 1
ATOM 1558 O O . LYS A 1 192 ? -16.361 0.143 -4.048 1.00 94.88 192 LYS A O 1
ATOM 1563 N N . TYR A 1 193 ? -14.488 -0.105 -5.259 1.00 95.62 193 TYR A N 1
ATOM 1564 C CA . TYR A 1 193 ? -13.700 0.960 -4.636 1.00 95.62 193 TYR A CA 1
ATOM 1565 C C . TYR A 1 193 ? -13.594 2.222 -5.500 1.00 95.62 193 TYR A C 1
ATOM 1567 O O . TYR A 1 193 ? -13.598 3.335 -4.974 1.00 95.62 193 TYR A O 1
ATOM 1575 N N . VAL A 1 194 ? -13.528 2.061 -6.825 1.00 97.12 194 VAL A N 1
ATOM 1576 C CA . VAL A 1 194 ? -13.324 3.150 -7.789 1.00 97.12 194 VAL A CA 1
ATOM 1577 C C . VAL A 1 194 ? -14.356 3.138 -8.915 1.00 97.12 194 VAL A C 1
ATOM 1579 O O . VAL A 1 194 ? -14.950 2.110 -9.243 1.00 97.12 194 VAL A O 1
ATOM 1582 N N . GLU A 1 195 ? -14.551 4.301 -9.524 1.00 97.56 195 GLU A N 1
ATOM 1583 C CA . GLU A 1 195 ? -15.263 4.492 -10.785 1.00 97.56 195 GLU A CA 1
ATOM 1584 C C . GLU A 1 195 ? -14.276 4.983 -11.850 1.00 97.56 195 GLU A C 1
ATOM 1586 O O . GLU A 1 195 ? -13.574 5.972 -11.642 1.00 97.56 195 GLU A O 1
ATOM 1591 N N . ILE A 1 196 ? -14.186 4.269 -12.977 1.00 97.56 196 ILE A N 1
ATOM 1592 C CA . ILE A 1 196 ? -13.242 4.581 -14.058 1.00 97.56 196 ILE A CA 1
ATOM 1593 C C . ILE A 1 196 ? -13.929 5.434 -15.126 1.00 97.56 196 ILE A C 1
ATOM 1595 O O . ILE A 1 196 ? -14.915 5.019 -15.734 1.00 97.56 196 ILE A O 1
ATOM 1599 N N . ASN A 1 197 ? -13.341 6.584 -15.435 1.00 96.88 197 ASN A N 1
ATOM 1600 C CA . ASN A 1 197 ? -13.815 7.518 -16.447 1.00 96.88 197 ASN A CA 1
ATOM 1601 C C . ASN A 1 197 ? -13.101 7.273 -17.783 1.00 96.88 197 ASN A C 1
ATOM 1603 O O . ASN A 1 197 ? -12.263 8.073 -18.192 1.00 96.88 197 ASN A O 1
ATOM 1607 N N . TYR A 1 198 ? -13.433 6.188 -18.493 1.00 95.75 198 TYR A N 1
ATOM 1608 C CA . TYR A 1 198 ? -12.754 5.798 -19.746 1.00 95.75 198 TYR A CA 1
ATOM 1609 C C . TYR A 1 198 ? -12.712 6.891 -20.827 1.00 95.75 198 TYR A C 1
ATOM 1611 O O . TYR A 1 198 ? -11.753 6.948 -21.593 1.00 95.75 198 TYR A O 1
ATOM 1619 N N . ASN A 1 199 ? -13.702 7.788 -20.859 1.00 95.62 199 ASN A N 1
ATOM 1620 C CA . ASN A 1 199 ? -13.740 8.928 -21.783 1.00 95.62 199 ASN A CA 1
ATOM 1621 C C . ASN A 1 199 ? -12.690 10.007 -21.473 1.00 95.62 199 ASN A C 1
ATOM 1623 O O . ASN A 1 199 ? -12.444 10.865 -22.312 1.00 95.62 199 ASN A O 1
ATOM 1627 N N . ASN A 1 200 ? -12.090 9.987 -20.281 1.00 96.75 200 ASN A N 1
ATOM 1628 C CA . ASN A 1 200 ? -11.025 10.903 -19.880 1.00 96.75 200 ASN A CA 1
ATOM 1629 C C . ASN A 1 200 ? -9.625 10.298 -20.081 1.00 96.75 200 ASN A C 1
ATOM 1631 O O . ASN A 1 200 ? -8.648 10.975 -19.777 1.00 96.75 200 ASN A O 1
ATOM 1635 N N . ILE A 1 201 ? -9.508 9.054 -20.564 1.00 96.12 201 ILE A N 1
ATOM 1636 C CA . ILE A 1 201 ? -8.247 8.298 -20.634 1.00 96.12 201 ILE A CA 1
ATOM 1637 C C . ILE A 1 201 ? -7.763 8.224 -22.084 1.00 96.12 201 ILE A C 1
ATOM 1639 O O . ILE A 1 201 ? -8.514 7.811 -22.968 1.00 96.12 201 ILE A O 1
ATOM 1643 N N . LYS A 1 202 ? -6.497 8.584 -22.325 1.00 95.12 202 LYS A N 1
ATOM 1644 C CA . LYS A 1 202 ? -5.826 8.400 -23.623 1.00 95.12 202 LYS A CA 1
ATOM 1645 C C . LYS A 1 202 ? -5.799 6.916 -23.997 1.00 95.12 202 LYS A C 1
ATOM 1647 O O . LYS A 1 202 ? -5.568 6.072 -23.134 1.00 95.12 202 LYS A O 1
ATOM 1652 N N . ASP A 1 203 ? -5.973 6.590 -25.274 1.00 93.00 203 ASP A N 1
ATOM 1653 C CA . ASP A 1 203 ? -6.123 5.195 -25.714 1.00 93.00 203 ASP A CA 1
ATOM 1654 C C . ASP A 1 203 ? -4.964 4.286 -25.273 1.00 93.00 203 ASP A C 1
ATOM 1656 O O . ASP A 1 203 ? -5.206 3.235 -24.677 1.00 93.00 203 ASP A O 1
ATOM 1660 N N . ASP A 1 204 ? -3.716 4.742 -25.415 1.00 91.62 204 ASP A N 1
ATOM 1661 C CA . ASP A 1 204 ? -2.517 3.995 -24.997 1.00 91.62 204 ASP A CA 1
ATOM 1662 C C . ASP A 1 204 ? -2.432 3.724 -23.483 1.00 91.62 204 ASP A C 1
ATOM 1664 O O . ASP A 1 204 ? -1.679 2.848 -23.042 1.00 91.62 204 ASP A O 1
ATOM 1668 N N . PHE A 1 205 ? -3.201 4.458 -22.671 1.00 94.50 205 PHE A N 1
ATOM 1669 C CA . PHE A 1 205 ? -3.246 4.309 -21.217 1.00 94.50 205 PHE A CA 1
ATOM 1670 C C . PHE A 1 205 ? -4.384 3.410 -20.739 1.00 94.50 205 PHE A C 1
ATOM 1672 O O . PHE A 1 205 ? -4.300 2.903 -19.621 1.00 94.50 205 PHE A O 1
ATOM 1679 N N . LYS A 1 206 ? -5.403 3.123 -21.565 1.00 95.00 206 LYS A N 1
ATOM 1680 C CA . LYS A 1 206 ? -6.545 2.269 -21.175 1.00 95.00 206 LYS A CA 1
ATOM 1681 C C . LYS A 1 206 ? -6.109 0.893 -20.660 1.00 95.00 206 LYS A C 1
ATOM 1683 O O . LYS A 1 206 ? -6.746 0.345 -19.762 1.00 95.00 206 LYS A O 1
ATOM 1688 N N . LYS A 1 207 ? -4.978 0.364 -21.143 1.00 93.88 207 LYS A N 1
ATOM 1689 C CA . LYS A 1 207 ? -4.383 -0.897 -20.662 1.00 93.88 207 LYS A CA 1
ATOM 1690 C C . LYS A 1 207 ? -4.083 -0.928 -19.154 1.00 93.88 207 LYS A C 1
ATOM 1692 O O . LYS A 1 207 ? -4.127 -2.004 -18.578 1.00 93.88 207 LYS A O 1
ATOM 1697 N N . TYR A 1 208 ? -3.829 0.220 -18.518 1.00 95.94 208 TYR A N 1
ATOM 1698 C CA . TYR A 1 208 ? -3.565 0.329 -17.073 1.00 95.94 208 TYR A CA 1
ATOM 1699 C C . TYR A 1 208 ? -4.837 0.443 -16.213 1.00 95.94 208 TYR A C 1
ATOM 1701 O O . TYR A 1 208 ? -4.740 0.561 -14.995 1.00 95.94 208 TYR A O 1
ATOM 1709 N N . TYR A 1 209 ? -6.012 0.455 -16.849 1.00 97.06 209 TYR A N 1
ATOM 1710 C CA . TYR A 1 209 ? -7.329 0.551 -16.205 1.00 97.06 209 TYR A CA 1
ATOM 1711 C C . TYR A 1 209 ? -8.234 -0.634 -16.533 1.00 97.06 209 TYR A C 1
ATOM 1713 O O . TYR A 1 209 ? -9.227 -0.894 -15.848 1.00 97.06 209 TYR A O 1
ATOM 1721 N N . ASN A 1 210 ? -7.941 -1.337 -17.628 1.00 96.00 210 ASN A N 1
ATOM 1722 C CA . ASN A 1 210 ? -8.663 -2.540 -18.007 1.00 96.00 210 ASN A CA 1
ATOM 1723 C C . ASN A 1 210 ? -8.510 -3.615 -16.918 1.00 96.00 210 ASN A C 1
ATOM 1725 O O . ASN A 1 210 ? -7.437 -3.715 -16.317 1.00 96.00 210 ASN A O 1
ATOM 1729 N N . PRO A 1 211 ? -9.568 -4.406 -16.652 1.00 96.81 211 PRO A N 1
ATOM 1730 C CA . PRO A 1 211 ? -9.500 -5.471 -15.662 1.00 96.81 211 PRO A CA 1
ATOM 1731 C C . PRO A 1 211 ? -8.403 -6.472 -16.031 1.00 96.81 211 PRO A C 1
ATOM 1733 O O . PRO A 1 211 ? -8.316 -6.862 -17.193 1.00 96.81 211 PRO A O 1
ATOM 1736 N N . VAL A 1 212 ? -7.621 -6.927 -15.055 1.00 95.62 212 VAL A N 1
ATOM 1737 C CA . VAL A 1 212 ? -6.600 -7.966 -15.230 1.00 95.62 212 VAL A CA 1
ATOM 1738 C C . VAL A 1 212 ? -6.904 -9.150 -14.316 1.00 95.62 212 VAL A C 1
ATOM 1740 O O . VAL A 1 212 ? -7.088 -8.979 -13.112 1.00 95.62 212 VAL A O 1
ATOM 1743 N N . LEU A 1 213 ? -6.948 -10.350 -14.893 1.00 94.12 213 LEU A N 1
ATOM 1744 C CA . LEU A 1 213 ? -6.999 -11.623 -14.177 1.00 94.12 213 LEU A CA 1
ATOM 1745 C C . LEU A 1 213 ? -5.582 -12.205 -14.109 1.00 94.12 213 LEU A C 1
ATOM 1747 O O . LEU A 1 213 ? -4.995 -12.485 -15.150 1.00 94.12 213 LEU A O 1
ATOM 1751 N N . ILE A 1 214 ? -5.057 -12.402 -12.900 1.00 92.44 214 ILE A N 1
ATOM 1752 C CA . ILE A 1 214 ? -3.733 -12.994 -12.661 1.00 92.44 214 ILE A CA 1
ATOM 1753 C C . ILE A 1 214 ? -3.917 -14.452 -12.238 1.00 92.44 214 ILE A C 1
ATOM 1755 O O . ILE A 1 214 ? -4.510 -14.708 -11.191 1.00 92.44 214 ILE A O 1
ATOM 1759 N N . SER A 1 215 ? -3.413 -15.403 -13.025 1.00 90.62 215 SER A N 1
ATOM 1760 C CA . SER A 1 215 ? -3.618 -16.837 -12.750 1.00 90.62 215 SER A CA 1
ATOM 1761 C C . SER A 1 215 ? -2.569 -17.454 -11.827 1.00 90.62 215 SER A C 1
ATOM 1763 O O . SER A 1 215 ? -2.847 -18.465 -11.193 1.00 90.62 215 SER A O 1
ATOM 1765 N N . PHE A 1 216 ? -1.390 -16.846 -11.709 1.00 87.50 216 PHE A N 1
ATOM 1766 C CA . PHE A 1 216 ? -0.306 -17.319 -10.834 1.00 87.50 216 PHE A CA 1
ATOM 1767 C C . PHE A 1 216 ? -0.321 -16.686 -9.434 1.00 87.50 216 PHE A C 1
ATOM 1769 O O . PHE A 1 216 ? 0.631 -16.840 -8.669 1.00 87.50 216 PHE A O 1
ATOM 1776 N N . LEU A 1 217 ? -1.372 -15.937 -9.090 1.00 86.44 217 LEU A N 1
ATOM 1777 C CA . LEU A 1 217 ? -1.496 -15.321 -7.777 1.00 86.44 217 LEU A CA 1
ATOM 1778 C C . LEU A 1 217 ? -1.699 -16.409 -6.711 1.00 86.44 217 LEU A C 1
ATOM 1780 O O . LEU A 1 217 ? -2.696 -17.127 -6.734 1.00 86.44 217 LEU A O 1
ATOM 1784 N N . LYS A 1 218 ? -0.767 -16.512 -5.760 1.00 81.62 218 LYS A N 1
ATOM 1785 C CA . LYS A 1 218 ? -0.806 -17.540 -4.706 1.00 81.62 218 LYS A CA 1
ATOM 1786 C C . LYS A 1 218 ? -1.759 -17.212 -3.564 1.00 81.62 218 LYS A C 1
ATOM 1788 O O . LYS A 1 218 ? -2.346 -18.114 -2.972 1.00 81.62 218 LYS A O 1
ATOM 1793 N N . ARG A 1 219 ? -1.904 -15.927 -3.241 1.00 85.31 219 ARG A N 1
ATOM 1794 C CA . ARG A 1 219 ? -2.730 -15.446 -2.131 1.00 85.31 219 ARG A CA 1
ATOM 1795 C C . ARG A 1 219 ? -3.656 -14.339 -2.596 1.00 85.31 219 ARG A C 1
ATOM 1797 O O . ARG A 1 219 ? -3.269 -13.461 -3.362 1.00 85.31 219 ARG A O 1
ATOM 1804 N N . LYS A 1 220 ? -4.897 -14.374 -2.113 1.00 86.38 220 LYS A N 1
ATOM 1805 C CA . LYS A 1 220 ? -5.824 -13.256 -2.294 1.00 86.38 220 LYS A CA 1
ATOM 1806 C C . LYS A 1 220 ? -5.327 -12.070 -1.475 1.00 86.38 220 LYS A C 1
ATOM 1808 O O . LYS A 1 220 ? -4.827 -12.247 -0.370 1.00 86.38 220 LYS A O 1
ATOM 1813 N N . SER A 1 221 ? -5.509 -10.878 -2.018 1.00 92.81 221 SER A N 1
ATOM 1814 C CA . SER A 1 221 ? -5.247 -9.631 -1.314 1.00 92.81 221 SER A CA 1
ATOM 1815 C C . SER A 1 221 ? -6.371 -8.652 -1.590 1.00 92.81 221 SER A C 1
ATOM 1817 O O . SER A 1 221 ? -6.878 -8.629 -2.716 1.00 92.81 221 SER A O 1
ATOM 1819 N N . ASP A 1 222 ? -6.741 -7.855 -0.594 1.00 95.31 222 ASP A N 1
ATOM 1820 C CA . ASP A 1 222 ? -7.756 -6.813 -0.740 1.00 95.31 222 ASP A CA 1
ATOM 1821 C C . ASP A 1 222 ? -7.198 -5.596 -1.510 1.00 95.31 222 ASP A C 1
ATOM 1823 O O . ASP A 1 222 ? -6.017 -5.532 -1.862 1.00 95.31 222 ASP A O 1
ATOM 1827 N N . PHE A 1 223 ? -8.062 -4.640 -1.856 1.00 95.81 223 PHE A N 1
ATOM 1828 C CA . PHE A 1 223 ? -7.646 -3.413 -2.541 1.00 95.81 223 PHE A CA 1
ATOM 1829 C C . PHE A 1 223 ? -6.816 -2.529 -1.602 1.00 95.81 223 PHE A C 1
ATOM 1831 O O . PHE A 1 223 ? -7.308 -2.083 -0.565 1.00 95.81 223 PHE A O 1
ATOM 1838 N N . ASP A 1 224 ? -5.574 -2.240 -1.989 1.00 96.00 224 ASP A N 1
ATOM 1839 C CA . ASP A 1 224 ? -4.645 -1.462 -1.170 1.00 96.00 224 ASP A CA 1
ATOM 1840 C C . ASP A 1 224 ? -4.600 0.003 -1.629 1.00 96.00 224 ASP A C 1
ATOM 1842 O O . ASP A 1 224 ? -3.923 0.363 -2.596 1.00 96.00 224 ASP A O 1
ATOM 1846 N N . PHE A 1 225 ? -5.321 0.872 -0.917 1.00 93.31 225 PHE A N 1
ATOM 1847 C CA . PHE A 1 225 ? -5.350 2.316 -1.186 1.00 93.31 225 PHE A CA 1
ATOM 1848 C C . PHE A 1 225 ? -3.992 2.993 -0.974 1.00 93.31 225 PHE A C 1
ATOM 1850 O O . PHE A 1 225 ? -3.719 4.043 -1.562 1.00 93.31 225 PHE A O 1
ATOM 1857 N N . GLY A 1 226 ? -3.146 2.401 -0.131 1.00 92.69 226 GLY A N 1
ATOM 1858 C CA . GLY A 1 226 ? -1.824 2.912 0.180 1.00 92.69 226 GLY A CA 1
ATOM 1859 C C . GLY A 1 226 ? -0.718 2.298 -0.669 1.00 92.69 226 GLY A C 1
ATOM 1860 O O . GLY A 1 226 ? 0.421 2.717 -0.512 1.00 92.69 226 GLY A O 1
ATOM 1861 N N . SER A 1 227 ? -1.014 1.394 -1.599 1.00 95.50 227 SER A N 1
ATOM 1862 C CA . SER A 1 227 ? -0.037 0.834 -2.543 1.00 95.50 227 SER A CA 1
ATOM 1863 C C . SER A 1 227 ? 0.594 1.919 -3.436 1.00 95.50 227 SER A C 1
ATOM 1865 O O . SER A 1 227 ? -0.013 2.962 -3.723 1.00 95.50 227 SER A O 1
ATOM 1867 N N . SER A 1 228 ? 1.823 1.711 -3.922 1.00 95.00 228 SER A N 1
ATOM 1868 C CA . SER A 1 228 ? 2.375 2.564 -4.995 1.00 95.00 228 SER A CA 1
ATOM 1869 C C . SER A 1 228 ? 1.766 2.232 -6.361 1.00 95.00 228 SER A C 1
ATOM 1871 O O . SER A 1 228 ? 1.918 2.998 -7.308 1.00 95.00 228 SER A O 1
ATOM 1873 N N . MET A 1 229 ? 1.033 1.119 -6.454 1.00 97.12 229 MET A N 1
ATOM 1874 C CA . MET A 1 229 ? 0.334 0.659 -7.653 1.00 97.12 229 MET A CA 1
ATOM 1875 C C . MET A 1 229 ? -1.039 1.314 -7.841 1.00 97.12 229 MET A C 1
ATOM 1877 O O . MET A 1 229 ? -1.738 1.006 -8.805 1.00 97.12 229 MET A O 1
ATOM 1881 N N . ILE A 1 230 ? -1.455 2.230 -6.962 1.00 95.25 230 ILE A N 1
ATOM 1882 C CA . ILE A 1 230 ? -2.571 3.136 -7.255 1.00 95.25 230 ILE A CA 1
ATOM 1883 C C . ILE A 1 230 ? -2.021 4.379 -7.986 1.00 95.25 230 ILE A C 1
ATOM 1885 O O . ILE A 1 230 ? -1.297 5.175 -7.378 1.00 95.25 230 ILE A O 1
ATOM 1889 N N . PRO A 1 231 ? -2.296 4.545 -9.295 1.00 93.62 231 PRO A N 1
ATOM 1890 C CA . PRO A 1 231 ? -1.777 5.682 -10.044 1.00 93.62 231 PRO A CA 1
ATOM 1891 C C . PRO A 1 231 ? -2.458 6.984 -9.608 1.00 93.62 231 PRO A C 1
ATOM 1893 O O . PRO A 1 231 ? -3.552 6.965 -9.042 1.00 93.62 231 PRO A O 1
ATOM 1896 N N . ASP A 1 232 ? -1.841 8.124 -9.916 1.00 91.69 232 ASP A N 1
ATOM 1897 C CA . ASP A 1 232 ? -2.484 9.431 -9.749 1.00 91.69 232 ASP A CA 1
ATOM 1898 C C . ASP A 1 232 ? -3.823 9.495 -10.511 1.00 91.69 232 ASP A C 1
ATOM 1900 O O . ASP A 1 232 ? -3.984 8.878 -11.567 1.00 91.69 232 ASP A O 1
ATOM 1904 N N . GLN A 1 233 ? -4.799 10.248 -9.998 1.00 94.44 233 GLN A N 1
ATOM 1905 C CA . GLN A 1 233 ? -6.121 10.346 -10.623 1.00 94.44 233 GLN A CA 1
ATOM 1906 C C . GLN A 1 233 ? -6.087 10.989 -12.016 1.00 94.44 233 GLN A C 1
ATOM 1908 O O . GLN A 1 233 ? -7.016 10.777 -12.790 1.00 94.44 233 GLN A O 1
ATOM 1913 N N . LEU A 1 234 ? -5.030 11.708 -12.392 1.00 95.12 234 LEU A N 1
ATOM 1914 C CA . LEU A 1 234 ? -4.819 12.276 -13.727 1.00 95.12 234 LEU A CA 1
ATOM 1915 C C . LEU A 1 234 ? -3.930 11.403 -14.629 1.00 95.12 234 LEU A C 1
ATOM 1917 O O . LEU A 1 234 ? -3.670 11.770 -15.776 1.00 95.12 234 LEU A O 1
ATOM 1921 N N . PHE A 1 235 ? -3.457 10.249 -14.149 1.00 94.50 235 PHE A N 1
ATOM 1922 C CA . PHE A 1 235 ? -2.559 9.375 -14.903 1.00 94.50 235 PHE A CA 1
ATOM 1923 C C . PHE A 1 235 ? -3.145 8.995 -16.272 1.00 94.50 235 PHE A C 1
ATOM 1925 O O . PHE A 1 235 ? -4.230 8.444 -16.372 1.00 94.50 235 PHE A O 1
ATOM 1932 N N . GLY A 1 236 ? -2.444 9.305 -17.365 1.00 93.88 236 GLY A N 1
ATOM 1933 C CA . GLY A 1 236 ? -2.947 8.996 -18.709 1.00 93.88 236 GLY A CA 1
ATOM 1934 C C . GLY A 1 236 ? -4.174 9.802 -19.146 1.00 93.88 236 GLY A C 1
ATOM 1935 O O . GLY A 1 236 ? -4.825 9.428 -20.124 1.00 93.88 236 GLY A O 1
ATOM 1936 N N . GLY A 1 237 ? -4.492 10.895 -18.449 1.00 95.06 237 GLY A N 1
ATOM 1937 C CA . GLY A 1 237 ? -5.594 11.784 -18.785 1.00 95.06 237 GLY A CA 1
ATOM 1938 C C . GLY A 1 237 ? -5.445 12.416 -20.172 1.00 95.06 237 GLY A C 1
ATOM 1939 O O . GLY A 1 237 ? -4.344 12.761 -20.611 1.00 95.06 237 GLY A O 1
ATOM 1940 N N . ILE A 1 238 ? -6.567 12.586 -20.875 1.00 93.38 238 ILE A N 1
ATOM 1941 C CA . ILE A 1 238 ? -6.643 13.366 -22.125 1.00 93.38 238 ILE A CA 1
ATOM 1942 C C . ILE A 1 238 ? -6.365 14.848 -21.842 1.00 93.38 238 ILE A C 1
ATOM 1944 O O . ILE A 1 238 ? -5.770 15.535 -22.666 1.00 93.38 238 ILE A O 1
ATOM 1948 N N . ASN A 1 239 ? -6.766 15.324 -20.662 1.00 84.81 239 ASN A N 1
ATOM 1949 C CA . ASN A 1 239 ? -6.484 16.660 -20.157 1.00 84.81 239 ASN A CA 1
ATOM 1950 C C . ASN A 1 239 ? -5.991 16.576 -18.706 1.00 84.81 239 ASN A C 1
ATOM 1952 O O . ASN A 1 239 ? -6.383 15.670 -17.973 1.00 84.81 239 ASN A O 1
ATOM 1956 N N . ASP A 1 240 ? -5.214 17.565 -18.275 1.00 79.19 240 ASP A N 1
ATOM 1957 C CA . ASP A 1 240 ? -4.619 17.604 -16.930 1.00 79.19 240 ASP A CA 1
ATOM 1958 C C . ASP A 1 240 ? -5.582 18.147 -15.853 1.00 79.19 240 ASP A C 1
ATOM 1960 O O . ASP A 1 240 ? -5.152 18.648 -14.817 1.00 79.19 240 ASP A O 1
ATOM 1964 N N . LYS A 1 241 ? -6.900 18.122 -16.104 1.00 88.06 241 LYS A N 1
ATOM 1965 C CA . LYS A 1 241 ? -7.914 18.728 -15.218 1.00 88.06 241 LYS A CA 1
ATOM 1966 C C . LYS A 1 241 ? -9.008 17.765 -14.769 1.00 88.06 241 LYS A C 1
ATOM 1968 O O . LYS A 1 241 ? -9.616 17.991 -13.726 1.00 88.06 241 LYS A O 1
ATOM 1973 N N . LYS A 1 242 ? -9.314 16.732 -15.554 1.00 94.00 242 LYS A N 1
ATOM 1974 C CA . LYS A 1 242 ? -10.395 15.782 -15.276 1.00 94.00 242 LYS A CA 1
ATOM 1975 C C . LYS A 1 242 ? -9.818 14.440 -14.831 1.00 94.00 242 LYS A C 1
ATOM 1977 O O . LYS A 1 242 ? -8.995 13.879 -15.553 1.00 94.00 242 LYS A O 1
ATOM 1982 N N . PRO A 1 243 ? -10.291 13.881 -13.706 1.00 96.50 243 PRO A N 1
ATOM 1983 C CA . PRO A 1 243 ? -9.793 12.607 -13.220 1.00 96.50 243 PRO A CA 1
ATOM 1984 C C . PRO A 1 243 ? -10.172 11.455 -14.160 1.00 96.50 243 PRO A C 1
ATOM 1986 O O . PRO A 1 243 ? -11.305 11.343 -14.641 1.00 96.50 243 PRO A O 1
ATOM 1989 N N . THR A 1 244 ? -9.211 10.568 -14.382 1.00 97.56 244 THR A N 1
ATOM 1990 C CA . THR A 1 244 ? -9.356 9.277 -15.065 1.00 97.56 244 THR A CA 1
ATOM 1991 C C . THR A 1 244 ? -10.117 8.256 -14.233 1.00 97.56 244 THR A C 1
ATOM 1993 O O . THR A 1 244 ? -10.755 7.370 -14.792 1.00 97.56 244 THR A O 1
ATOM 1996 N N . TYR A 1 245 ? -10.110 8.402 -12.910 1.00 97.44 245 TYR A N 1
ATOM 1997 C CA . TYR A 1 245 ? -10.950 7.635 -12.001 1.00 97.44 245 TYR A CA 1
ATOM 1998 C C . TYR A 1 245 ? -11.236 8.425 -10.721 1.00 97.44 245 TYR A C 1
ATOM 2000 O O . TYR A 1 245 ? -10.472 9.312 -10.341 1.00 97.44 245 TYR A O 1
ATOM 2008 N N . THR A 1 246 ? -12.321 8.082 -10.039 1.00 97.06 246 THR A N 1
ATOM 2009 C CA . THR A 1 246 ? -12.677 8.621 -8.721 1.00 97.06 246 THR A CA 1
ATOM 2010 C C . THR A 1 246 ? -12.843 7.487 -7.718 1.00 97.06 246 THR A C 1
ATOM 2012 O O . THR A 1 246 ? -13.185 6.359 -8.072 1.00 97.06 246 THR A O 1
ATOM 2015 N N . LEU A 1 247 ? -12.575 7.772 -6.445 1.00 95.81 247 LEU A N 1
ATOM 2016 C CA . LEU A 1 247 ? -12.880 6.855 -5.348 1.00 95.81 247 LEU A CA 1
ATOM 2017 C C . LEU A 1 247 ? -14.371 6.968 -5.006 1.00 95.81 247 LEU A C 1
ATOM 2019 O O . LEU A 1 247 ? -14.911 8.074 -4.937 1.00 95.81 247 LEU A O 1
ATOM 2023 N N . LYS A 1 248 ? -15.037 5.835 -4.779 1.00 95.50 248 LYS A N 1
ATOM 2024 C CA . LYS A 1 248 ? -16.434 5.799 -4.321 1.00 95.50 248 LYS A CA 1
ATOM 2025 C C . LYS A 1 248 ? -16.518 6.168 -2.842 1.00 95.50 248 LYS A C 1
ATOM 2027 O O . LYS A 1 248 ? -15.537 6.037 -2.120 1.00 95.50 248 LYS A O 1
ATOM 2032 N N . TYR A 1 249 ? -17.678 6.614 -2.367 1.00 90.69 249 TYR A N 1
ATOM 2033 C CA . TYR A 1 249 ? -17.913 6.750 -0.924 1.00 90.69 249 TYR A CA 1
ATOM 2034 C C . TYR A 1 249 ? -17.934 5.356 -0.260 1.00 90.69 249 TYR A C 1
ATOM 2036 O O . TYR A 1 249 ? -18.501 4.439 -0.858 1.00 90.69 249 TYR A O 1
ATOM 2044 N N . PRO A 1 250 ? -17.351 5.167 0.942 1.00 90.94 250 PRO A N 1
ATOM 2045 C CA . PRO A 1 250 ? -16.656 6.153 1.789 1.00 90.94 250 PRO A CA 1
ATOM 2046 C C . PRO A 1 250 ? -15.172 6.375 1.437 1.00 90.94 250 PRO A C 1
ATOM 2048 O O . PRO A 1 250 ? -14.503 7.219 2.035 1.00 90.94 250 PRO A O 1
ATOM 2051 N N . TYR A 1 251 ? -14.640 5.642 0.460 1.00 93.25 251 TYR A N 1
ATOM 2052 C CA . TYR A 1 251 ? -13.219 5.627 0.105 1.00 93.25 251 TYR A CA 1
ATOM 2053 C C . TYR A 1 251 ? -12.656 6.948 -0.421 1.00 93.25 251 TYR A C 1
ATOM 2055 O O . TYR A 1 251 ? -11.461 7.197 -0.299 1.00 93.25 251 TYR A O 1
ATOM 2063 N N . ASN A 1 252 ? -13.500 7.839 -0.936 1.00 92.25 252 ASN A N 1
ATOM 2064 C CA . ASN A 1 252 ? -13.113 9.210 -1.281 1.00 92.25 252 ASN A CA 1
ATOM 2065 C C . ASN A 1 252 ? -12.631 10.049 -0.082 1.00 92.25 252 ASN A C 1
ATOM 2067 O O . ASN A 1 252 ? -12.048 11.113 -0.280 1.00 92.25 252 ASN A O 1
ATOM 2071 N N . SER A 1 253 ? -12.863 9.577 1.145 1.00 92.25 253 SER A N 1
ATOM 2072 C CA . SER A 1 253 ? -12.363 10.188 2.378 1.00 92.25 253 SER A CA 1
ATOM 2073 C C . SER A 1 253 ? -11.004 9.640 2.820 1.00 92.25 253 SER A C 1
ATOM 2075 O O . SER A 1 253 ? -10.510 10.071 3.857 1.00 92.25 253 SER A O 1
ATOM 2077 N N . TYR A 1 254 ? -10.394 8.723 2.065 1.00 92.94 254 TYR A N 1
ATOM 2078 C CA . TYR A 1 254 ? -9.042 8.227 2.321 1.00 92.94 254 TYR A CA 1
ATOM 2079 C C . TYR A 1 254 ? -8.010 9.349 2.135 1.00 92.94 254 TYR A C 1
ATOM 2081 O O . TYR A 1 254 ? -8.127 10.163 1.215 1.00 92.94 254 TYR A O 1
ATOM 2089 N N . GLN A 1 255 ? -6.986 9.401 2.987 1.00 91.25 255 GLN A N 1
ATOM 2090 C CA . GLN A 1 255 ? -5.787 10.205 2.753 1.00 91.25 255 GLN A CA 1
ATOM 2091 C C . GLN A 1 255 ? -4.562 9.305 2.636 1.00 91.25 255 GLN A C 1
ATOM 2093 O O . GLN A 1 255 ? -4.264 8.517 3.529 1.00 91.25 255 GLN A O 1
ATOM 2098 N N . LYS A 1 256 ? -3.829 9.446 1.531 1.00 87.12 256 LYS A N 1
ATOM 2099 C CA . LYS A 1 256 ? -2.604 8.687 1.298 1.00 87.12 256 LYS A CA 1
ATOM 2100 C C . LYS A 1 256 ? -1.466 9.286 2.119 1.00 87.12 256 LYS A C 1
ATOM 2102 O O . LYS A 1 256 ? -1.156 10.460 1.943 1.00 87.12 256 LYS A O 1
ATOM 2107 N N . LEU A 1 257 ? -0.828 8.468 2.957 1.00 87.31 257 LEU A N 1
ATOM 2108 C CA . LEU A 1 257 ? 0.418 8.859 3.617 1.00 87.31 257 LEU A CA 1
ATOM 2109 C C . LEU A 1 257 ? 1.542 8.979 2.587 1.00 87.31 257 LEU A C 1
ATOM 2111 O O . LEU A 1 257 ? 1.739 8.064 1.772 1.00 87.31 257 LEU A O 1
ATOM 2115 N N . SER A 1 258 ? 2.280 10.085 2.646 1.00 80.44 258 SER A N 1
ATOM 2116 C CA . SER A 1 258 ? 3.454 10.323 1.804 1.00 80.44 258 SER A CA 1
ATOM 2117 C C . SER A 1 258 ? 4.540 11.086 2.553 1.00 80.44 258 SER A C 1
ATOM 2119 O O . SER A 1 258 ? 4.256 12.117 3.164 1.00 80.44 258 SER A O 1
ATOM 2121 N N . ASP A 1 259 ? 5.785 10.637 2.424 1.00 78.44 259 ASP A N 1
ATOM 2122 C CA . ASP A 1 259 ? 6.940 11.276 3.055 1.00 78.44 259 ASP A CA 1
ATOM 2123 C C . ASP A 1 259 ? 7.694 12.076 2.001 1.00 78.44 259 ASP A C 1
ATOM 2125 O O . ASP A 1 259 ? 8.203 11.516 1.033 1.00 78.44 259 ASP A O 1
ATOM 2129 N N . ASN A 1 260 ? 7.725 13.404 2.142 1.00 70.00 260 ASN A N 1
ATOM 2130 C CA . ASN A 1 260 ? 8.283 14.314 1.131 1.00 70.00 260 ASN A CA 1
ATOM 2131 C C . ASN A 1 260 ? 7.706 14.090 -0.285 1.00 70.00 260 ASN A C 1
ATOM 2133 O O . ASN A 1 260 ? 8.408 14.255 -1.279 1.00 70.00 260 ASN A O 1
ATOM 2137 N N . ASN A 1 261 ? 6.424 13.715 -0.379 1.00 68.69 261 ASN A N 1
ATOM 2138 C CA . ASN A 1 261 ? 5.731 13.318 -1.616 1.00 68.69 261 ASN A CA 1
ATOM 2139 C C . ASN A 1 261 ? 6.272 12.039 -2.289 1.00 68.69 261 ASN A C 1
ATOM 2141 O O . ASN A 1 261 ? 5.869 11.711 -3.409 1.00 68.69 261 ASN A O 1
ATOM 2145 N N . TYR A 1 262 ? 7.150 11.291 -1.619 1.00 82.06 262 TYR A N 1
ATOM 2146 C CA . TYR A 1 262 ? 7.631 10.000 -2.089 1.00 82.06 262 TYR A CA 1
ATOM 2147 C C . TYR A 1 262 ? 6.726 8.870 -1.615 1.00 82.06 262 TYR A C 1
ATOM 2149 O O . TYR A 1 262 ? 6.260 8.841 -0.472 1.00 82.06 262 TYR A O 1
ATOM 2157 N N . LYS A 1 263 ? 6.506 7.909 -2.511 1.00 84.44 263 LYS A N 1
ATOM 2158 C CA . LYS A 1 263 ? 5.762 6.694 -2.226 1.00 84.44 263 LYS A CA 1
ATOM 2159 C C . LYS A 1 263 ? 6.522 5.472 -2.712 1.00 84.44 263 LYS A C 1
ATOM 2161 O O . LYS A 1 263 ? 6.649 5.238 -3.910 1.00 84.44 263 LYS A O 1
ATOM 2166 N N . TYR A 1 264 ? 6.986 4.690 -1.748 1.00 92.38 264 TYR A N 1
ATOM 2167 C CA . TYR A 1 264 ? 7.548 3.365 -1.967 1.00 92.38 264 TYR A CA 1
ATOM 2168 C C . TYR A 1 264 ? 6.437 2.308 -2.036 1.00 92.38 264 TYR A C 1
ATOM 2170 O O . TYR A 1 264 ? 5.276 2.602 -1.733 1.00 92.38 264 TYR A O 1
ATOM 2178 N N . PHE A 1 265 ? 6.804 1.087 -2.430 1.00 95.81 265 PHE A N 1
ATOM 2179 C CA . PHE A 1 265 ? 5.939 -0.088 -2.342 1.00 95.81 265 PHE A CA 1
ATOM 2180 C C . PHE A 1 265 ? 5.390 -0.236 -0.919 1.00 95.81 265 PHE A C 1
ATOM 2182 O O . PHE A 1 265 ? 6.129 -0.047 0.052 1.00 95.81 265 PHE A O 1
ATOM 2189 N N . SER A 1 266 ? 4.099 -0.552 -0.806 1.00 95.44 266 SER A N 1
ATOM 2190 C CA . SER A 1 266 ? 3.497 -0.925 0.475 1.00 95.44 266 SER A CA 1
ATOM 2191 C C . SER A 1 266 ? 3.980 -2.305 0.922 1.00 95.44 266 SER A C 1
ATOM 2193 O O . SER A 1 266 ? 4.579 -3.062 0.150 1.00 95.44 266 SER A O 1
ATOM 2195 N N . HIS A 1 267 ? 3.678 -2.667 2.171 1.00 96.38 267 HIS A N 1
ATOM 2196 C CA . HIS A 1 267 ? 3.900 -4.029 2.667 1.00 96.38 267 HIS A CA 1
ATOM 2197 C C . HIS A 1 267 ? 3.292 -5.083 1.731 1.00 96.38 267 HIS A C 1
ATOM 2199 O O . HIS A 1 267 ? 3.935 -6.072 1.384 1.00 96.38 267 HIS A O 1
ATOM 2205 N N . ASN A 1 268 ? 2.069 -4.836 1.261 1.00 96.50 268 ASN A N 1
ATOM 2206 C CA . ASN A 1 268 ? 1.379 -5.733 0.348 1.00 96.50 268 ASN A CA 1
ATOM 2207 C C . ASN A 1 268 ? 2.045 -5.821 -1.034 1.00 96.50 268 ASN A C 1
ATOM 2209 O O . ASN A 1 268 ? 2.105 -6.903 -1.612 1.00 96.50 268 ASN A O 1
ATOM 2213 N N . ASP A 1 269 ? 2.571 -4.712 -1.559 1.00 97.44 269 ASP A N 1
ATOM 2214 C CA . ASP A 1 269 ? 3.312 -4.721 -2.824 1.00 97.44 269 ASP A CA 1
ATOM 2215 C C . ASP A 1 269 ? 4.557 -5.628 -2.714 1.00 97.44 269 ASP A C 1
ATOM 2217 O O . ASP A 1 269 ? 4.770 -6.491 -3.567 1.00 97.44 269 ASP A O 1
ATOM 2221 N N . TYR A 1 270 ? 5.340 -5.508 -1.631 1.00 96.81 270 TYR A N 1
ATOM 2222 C CA . TYR A 1 270 ? 6.485 -6.397 -1.381 1.00 96.81 270 TYR A CA 1
ATOM 2223 C C . TYR A 1 270 ? 6.063 -7.851 -1.178 1.00 96.81 270 TYR A C 1
ATOM 2225 O O . TYR A 1 270 ? 6.695 -8.754 -1.726 1.00 96.81 270 TYR A O 1
ATOM 2233 N N . ARG A 1 271 ? 4.966 -8.087 -0.455 1.00 95.25 271 ARG A N 1
ATOM 2234 C CA . ARG A 1 271 ? 4.403 -9.422 -0.253 1.00 95.25 271 ARG A CA 1
ATOM 2235 C C . ARG A 1 271 ? 4.032 -10.106 -1.570 1.00 95.25 271 ARG A C 1
ATOM 2237 O O . ARG A 1 271 ? 4.327 -11.284 -1.752 1.00 95.25 271 ARG A O 1
ATOM 2244 N N . LEU A 1 272 ? 3.407 -9.377 -2.496 1.00 95.06 272 LEU A N 1
ATOM 2245 C CA . LEU A 1 272 ? 3.073 -9.895 -3.825 1.00 95.06 272 LEU A CA 1
ATOM 2246 C C . LEU A 1 272 ? 4.335 -10.211 -4.638 1.00 95.06 272 LEU A C 1
ATOM 2248 O O . LEU A 1 272 ? 4.402 -11.256 -5.280 1.00 95.06 272 LEU A O 1
ATOM 2252 N N . LEU A 1 273 ? 5.354 -9.348 -4.583 1.00 95.12 273 LEU A N 1
ATOM 2253 C CA . LEU A 1 273 ? 6.640 -9.604 -5.241 1.00 95.12 273 LEU A CA 1
ATOM 2254 C C . LEU A 1 273 ? 7.346 -10.836 -4.663 1.00 95.12 273 LEU A C 1
ATOM 2256 O O . LEU A 1 273 ? 7.888 -11.639 -5.423 1.00 95.12 273 LEU A O 1
ATOM 2260 N N . TRP A 1 274 ? 7.297 -11.016 -3.342 1.00 93.25 274 TRP A N 1
ATOM 2261 C CA . TRP A 1 274 ? 7.769 -12.231 -2.685 1.00 93.25 274 TRP A CA 1
ATOM 2262 C C . TRP A 1 274 ? 7.011 -13.452 -3.228 1.00 93.25 274 TRP A C 1
ATOM 2264 O O . TRP A 1 274 ? 7.638 -14.395 -3.699 1.00 93.25 274 TRP A O 1
ATOM 2274 N N . ASP A 1 275 ? 5.674 -13.416 -3.288 1.00 90.62 275 ASP A N 1
ATOM 2275 C CA . ASP A 1 275 ? 4.870 -14.546 -3.789 1.00 90.62 275 ASP A CA 1
ATOM 2276 C C . ASP A 1 275 ? 5.195 -14.903 -5.248 1.00 90.62 275 ASP A C 1
ATOM 2278 O O . ASP A 1 275 ? 5.180 -16.080 -5.623 1.00 90.62 275 ASP A O 1
ATOM 2282 N N . PHE A 1 276 ? 5.489 -13.892 -6.071 1.00 92.19 276 PHE A N 1
ATOM 2283 C CA . PHE A 1 276 ? 5.806 -14.060 -7.488 1.00 92.19 276 PHE A CA 1
ATOM 2284 C C . PHE A 1 276 ? 7.194 -14.665 -7.706 1.00 92.19 276 PHE A C 1
ATOM 2286 O O . PHE A 1 276 ? 7.349 -15.570 -8.526 1.00 92.19 276 PHE A O 1
ATOM 2293 N N . TYR A 1 277 ? 8.205 -14.183 -6.982 1.00 91.56 277 TYR A N 1
ATOM 2294 C CA . TYR A 1 277 ? 9.609 -14.493 -7.271 1.00 91.56 277 TYR A CA 1
ATOM 2295 C C . TYR A 1 277 ? 10.292 -15.373 -6.216 1.00 91.56 277 TYR A C 1
ATOM 2297 O O . TYR A 1 277 ? 11.445 -15.750 -6.396 1.00 91.56 277 TYR A O 1
ATOM 2305 N N . ARG A 1 278 ? 9.598 -15.762 -5.144 1.00 86.50 278 ARG A N 1
ATOM 2306 C CA . ARG A 1 278 ? 10.068 -16.740 -4.146 1.00 86.50 278 ARG A CA 1
ATOM 2307 C C . ARG A 1 278 ? 9.074 -17.895 -3.947 1.00 86.50 278 ARG A C 1
ATOM 2309 O O . ARG A 1 278 ? 8.888 -18.360 -2.827 1.00 86.50 278 ARG A O 1
ATOM 2316 N N . PRO A 1 279 ? 8.432 -18.418 -5.012 1.00 73.81 279 PRO A N 1
ATOM 2317 C CA . PRO A 1 279 ? 7.265 -19.282 -4.871 1.00 73.81 279 PRO A CA 1
ATOM 2318 C C . PRO A 1 279 ? 7.540 -20.587 -4.109 1.00 73.81 279 PRO A C 1
ATOM 2320 O O . PRO A 1 279 ? 6.619 -21.109 -3.484 1.00 73.81 279 PRO A O 1
ATOM 2323 N N . ASN A 1 280 ? 8.760 -21.117 -4.182 1.00 78.44 280 ASN A N 1
ATOM 2324 C CA . ASN A 1 280 ? 9.137 -22.395 -3.571 1.00 78.44 280 ASN A CA 1
ATOM 2325 C C . ASN A 1 280 ? 10.036 -22.210 -2.344 1.00 78.44 280 ASN A C 1
ATOM 2327 O O . ASN A 1 280 ? 10.487 -23.189 -1.759 1.00 78.44 280 ASN A O 1
ATOM 2331 N N . THR A 1 281 ? 10.331 -20.967 -1.966 1.00 81.12 281 THR A N 1
ATOM 2332 C CA . THR A 1 281 ? 11.133 -20.689 -0.782 1.00 81.12 281 THR A CA 1
ATOM 2333 C C . THR A 1 281 ? 10.223 -20.610 0.436 1.00 81.12 281 THR A C 1
ATOM 2335 O O . THR A 1 281 ? 9.138 -20.044 0.359 1.00 81.12 281 THR A O 1
ATOM 2338 N N . CYS A 1 282 ? 10.652 -21.175 1.565 1.00 82.56 282 CYS A N 1
ATOM 2339 C CA . CYS A 1 282 ? 9.885 -21.175 2.812 1.00 82.56 282 CYS A CA 1
ATOM 2340 C C . CYS A 1 282 ? 8.459 -21.770 2.681 1.00 82.56 282 CYS A C 1
ATOM 2342 O O . CYS A 1 282 ? 7.562 -21.337 3.408 1.00 82.56 282 CYS A O 1
ATOM 2344 N N . SER A 1 283 ? 8.222 -22.724 1.764 1.00 75.44 283 SER A N 1
ATOM 2345 C CA . SER A 1 283 ? 6.875 -23.254 1.462 1.00 75.44 283 SER A CA 1
ATOM 2346 C C . SER A 1 283 ? 6.118 -23.696 2.714 1.00 75.44 283 SER A C 1
ATOM 2348 O O . SER A 1 283 ? 4.946 -23.364 2.876 1.00 75.44 283 SER A O 1
ATOM 2350 N N . ASP A 1 284 ? 6.822 -24.344 3.637 1.00 78.94 284 ASP A N 1
ATOM 2351 C CA . ASP A 1 284 ? 6.238 -24.953 4.836 1.00 78.94 284 ASP A CA 1
ATOM 2352 C C . ASP A 1 284 ? 5.937 -23.920 5.933 1.00 78.94 284 ASP A C 1
ATOM 2354 O O . ASP A 1 284 ? 5.248 -24.209 6.907 1.00 78.94 284 ASP A O 1
ATOM 2358 N N . LYS A 1 285 ? 6.445 -22.693 5.775 1.00 79.69 285 LYS A N 1
ATOM 2359 C CA . LYS A 1 285 ? 6.328 -21.609 6.758 1.00 79.69 285 LYS A CA 1
ATOM 2360 C C . LYS A 1 285 ? 5.388 -20.492 6.316 1.00 79.69 285 LYS A C 1
ATOM 2362 O O . LYS A 1 285 ? 5.051 -19.627 7.117 1.00 79.69 285 LYS A O 1
ATOM 2367 N N . MET A 1 286 ? 4.909 -20.522 5.072 1.00 79.44 286 MET A N 1
ATOM 2368 C CA . MET A 1 286 ? 3.981 -19.516 4.548 1.00 79.44 286 MET A CA 1
ATOM 2369 C C . MET A 1 286 ? 2.702 -19.395 5.388 1.00 79.44 286 MET A C 1
ATOM 2371 O O . MET A 1 286 ? 2.233 -18.290 5.647 1.00 79.44 286 MET A O 1
ATOM 2375 N N . SER A 1 287 ? 2.143 -20.521 5.838 1.00 83.00 287 SER A N 1
ATOM 2376 C CA . SER A 1 287 ? 0.916 -20.543 6.643 1.00 83.00 287 SER A CA 1
ATOM 2377 C C . SER A 1 287 ? 1.103 -20.052 8.079 1.00 83.00 287 SER A C 1
ATOM 2379 O O . SER A 1 287 ? 0.107 -19.859 8.770 1.00 83.00 287 SER A O 1
ATOM 2381 N N . LEU A 1 288 ? 2.346 -19.864 8.537 1.00 91.38 288 LEU A N 1
ATOM 2382 C CA . LEU A 1 288 ? 2.636 -19.382 9.888 1.00 91.38 288 LEU A CA 1
ATOM 2383 C C . LEU A 1 288 ? 2.449 -17.868 10.000 1.00 91.38 288 LEU A C 1
ATOM 2385 O O . LEU A 1 288 ? 2.062 -17.386 11.056 1.00 91.38 288 LEU A O 1
ATOM 2389 N N . CYS A 1 289 ? 2.687 -17.116 8.922 1.00 94.31 289 CYS A N 1
ATOM 2390 C CA . CYS A 1 289 ? 2.596 -15.662 8.962 1.00 94.31 289 CYS A CA 1
ATOM 2391 C C . CYS A 1 289 ? 1.138 -15.186 8.995 1.00 94.31 289 CYS A C 1
ATOM 2393 O O . CYS A 1 289 ? 0.392 -15.291 8.018 1.00 94.31 289 CYS A O 1
ATOM 2395 N N . GLN A 1 290 ? 0.742 -14.621 10.128 1.00 95.19 290 GLN A N 1
ATOM 2396 C CA . GLN A 1 290 ? -0.581 -14.077 10.391 1.00 95.19 290 GLN A CA 1
ATOM 2397 C C . GLN A 1 290 ? -0.686 -12.616 9.942 1.00 95.19 290 GLN A C 1
ATOM 2399 O O . GLN A 1 290 ? 0.281 -11.998 9.499 1.00 95.19 290 GLN A O 1
ATOM 2404 N N . ASN A 1 291 ? -1.902 -12.064 10.010 1.00 95.38 291 ASN A N 1
ATOM 2405 C CA . ASN A 1 291 ? -2.200 -10.649 9.760 1.00 95.38 291 ASN A CA 1
ATOM 2406 C C . ASN A 1 291 ? -1.563 -10.075 8.477 1.00 95.38 291 ASN A C 1
ATOM 2408 O O . ASN A 1 291 ? -1.199 -8.908 8.412 1.00 95.38 291 ASN A O 1
ATOM 2412 N N . GLY A 1 292 ? -1.466 -10.887 7.424 1.00 94.56 292 GLY A N 1
ATOM 2413 C CA . GLY A 1 292 ? -0.922 -10.460 6.139 1.00 94.56 292 GLY A CA 1
ATOM 2414 C C . GLY A 1 292 ? 0.605 -10.360 6.080 1.00 94.56 292 GLY A C 1
ATOM 2415 O O . GLY 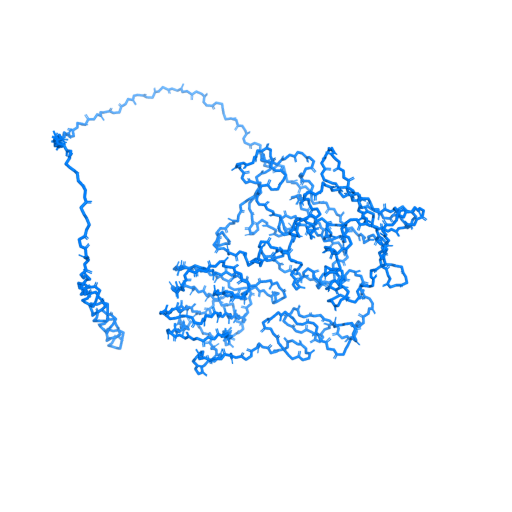A 1 292 ? 1.117 -9.804 5.107 1.00 94.56 292 GLY A O 1
ATOM 2416 N N . GLY A 1 293 ? 1.319 -10.915 7.060 1.00 95.69 293 GLY A N 1
ATOM 2417 C CA . GLY A 1 293 ? 2.756 -11.151 6.987 1.00 95.69 293 GLY A CA 1
ATOM 2418 C C . GLY A 1 293 ? 3.150 -12.170 5.912 1.00 95.69 293 GLY A C 1
ATOM 2419 O O . GLY A 1 293 ? 2.316 -12.822 5.269 1.00 95.69 293 GLY A O 1
ATOM 2420 N N . TYR A 1 294 ? 4.452 -12.294 5.692 1.00 94.69 294 TYR A N 1
ATOM 2421 C CA . TYR A 1 294 ? 5.046 -13.307 4.820 1.00 94.69 294 TYR A CA 1
ATOM 2422 C C . TYR A 1 294 ? 6.456 -13.652 5.305 1.00 94.69 294 TYR A C 1
ATOM 2424 O O . TYR A 1 294 ? 7.047 -12.829 6.000 1.00 94.69 294 TYR A O 1
ATOM 2432 N N . PRO A 1 295 ? 6.995 -14.842 4.990 1.00 93.62 295 PRO A N 1
ATOM 2433 C CA . PRO A 1 295 ? 8.312 -15.230 5.479 1.00 93.62 295 PRO A CA 1
ATOM 2434 C C . PRO A 1 295 ? 9.390 -14.239 5.039 1.00 93.62 295 PRO A C 1
ATOM 2436 O O . PRO A 1 295 ? 9.403 -13.793 3.889 1.00 93.62 295 PRO A O 1
ATOM 2439 N N . ASP A 1 296 ? 10.302 -13.912 5.945 1.00 91.31 296 ASP A N 1
ATOM 2440 C CA . ASP A 1 296 ? 11.473 -13.109 5.620 1.00 91.31 296 ASP A CA 1
ATOM 2441 C C . ASP A 1 296 ? 12.472 -13.893 4.738 1.00 91.31 296 ASP A C 1
ATOM 2443 O O . ASP A 1 296 ? 12.213 -15.010 4.272 1.00 91.31 296 ASP A O 1
ATOM 2447 N N . GLN A 1 297 ? 13.639 -13.305 4.468 1.00 87.12 297 GLN A N 1
ATOM 2448 C CA . GLN A 1 297 ? 14.667 -13.968 3.663 1.00 87.12 297 GLN A CA 1
ATOM 2449 C C . GLN A 1 297 ? 15.241 -15.226 4.341 1.00 87.12 297 GLN A C 1
ATOM 2451 O O . GLN A 1 297 ? 15.600 -16.169 3.630 1.00 87.12 297 GLN A O 1
ATOM 2456 N N . SER A 1 298 ? 15.328 -15.239 5.677 1.00 87.69 298 SER A N 1
ATOM 2457 C CA . SER A 1 298 ? 15.862 -16.361 6.463 1.00 87.69 298 SER A CA 1
ATOM 2458 C C . SER A 1 298 ? 14.874 -17.524 6.589 1.00 87.69 298 SER A C 1
ATOM 2460 O O . SER A 1 298 ? 15.261 -18.645 6.911 1.00 87.69 298 SER A O 1
ATOM 2462 N N . CYS A 1 299 ? 13.595 -17.268 6.303 1.00 88.69 299 CYS A N 1
ATOM 2463 C CA . CYS A 1 299 ? 12.485 -18.149 6.617 1.00 88.69 299 CYS A CA 1
ATOM 2464 C C . CYS A 1 299 ? 12.339 -18.417 8.126 1.00 88.69 299 CYS A C 1
ATOM 2466 O O . CYS A 1 299 ? 11.650 -19.363 8.484 1.00 88.69 299 CYS A O 1
ATOM 2468 N N . GLU A 1 300 ? 12.990 -17.700 9.040 1.00 89.69 300 GLU A N 1
ATOM 2469 C CA . GLU A 1 300 ? 12.895 -17.986 10.485 1.00 89.69 300 GLU A CA 1
ATOM 2470 C C . GLU A 1 300 ? 11.781 -17.197 11.169 1.00 89.69 300 GLU A C 1
ATOM 2472 O O . GLU A 1 300 ? 11.236 -17.633 12.181 1.00 89.69 300 GLU A O 1
ATOM 2477 N N . GLN A 1 301 ? 11.397 -16.079 10.567 1.00 93.12 301 GLN A N 1
ATOM 2478 C CA . GLN A 1 301 ? 10.368 -15.172 11.050 1.00 93.12 301 GLN A CA 1
ATOM 2479 C C . GLN A 1 301 ? 9.599 -14.583 9.866 1.00 93.12 301 GLN A C 1
ATOM 2481 O O . GLN A 1 301 ? 9.930 -14.799 8.696 1.00 93.12 301 GLN A O 1
ATOM 2486 N N . CYS A 1 302 ? 8.557 -13.828 10.172 1.00 95.44 302 CYS A N 1
ATOM 2487 C CA . CYS A 1 302 ? 7.755 -13.138 9.184 1.00 95.44 302 CYS A CA 1
ATOM 2488 C C . CYS A 1 302 ? 8.154 -11.661 9.079 1.00 95.44 302 CYS A C 1
ATOM 2490 O O . CYS A 1 302 ? 8.336 -10.970 10.079 1.00 95.44 302 CYS A O 1
ATOM 2492 N N . GLU A 1 303 ? 8.207 -11.146 7.854 1.00 96.00 303 GLU A N 1
ATOM 2493 C CA . GLU A 1 303 ? 8.087 -9.716 7.601 1.00 96.00 303 GLU A CA 1
ATOM 2494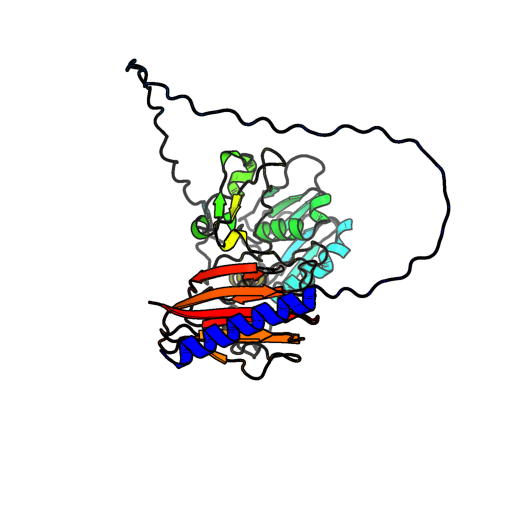 C C . GLU A 1 303 ? 6.650 -9.294 7.917 1.00 96.00 303 GLU A C 1
ATOM 2496 O O . GLU A 1 303 ? 5.689 -9.731 7.267 1.00 96.00 303 GLU A O 1
ATOM 2501 N N . CYS A 1 304 ? 6.500 -8.445 8.932 1.00 96.81 304 CYS A N 1
ATOM 2502 C CA . CYS A 1 304 ? 5.200 -8.000 9.417 1.00 96.81 304 CYS A CA 1
ATOM 2503 C C . CYS A 1 304 ? 4.782 -6.658 8.820 1.00 96.81 304 CYS A C 1
ATOM 2505 O O . CYS A 1 304 ? 5.625 -5.767 8.665 1.00 96.81 304 CYS A O 1
ATOM 2507 N N . PRO A 1 305 ? 3.473 -6.461 8.555 1.00 96.12 305 PRO A N 1
ATOM 2508 C CA . PRO A 1 305 ? 2.963 -5.123 8.311 1.00 96.12 305 PRO A CA 1
ATOM 2509 C C . PRO A 1 305 ? 3.297 -4.223 9.504 1.00 96.12 305 PRO A C 1
ATOM 2511 O O . PRO A 1 305 ? 3.370 -4.683 10.645 1.00 96.12 305 PRO A O 1
ATOM 2514 N N . SER A 1 306 ? 3.460 -2.925 9.259 1.00 92.50 306 SER A N 1
ATOM 2515 C CA . SER A 1 306 ? 4.027 -1.967 10.222 1.00 92.50 306 SER A CA 1
ATOM 2516 C C . SER A 1 306 ? 3.282 -1.851 11.560 1.00 92.50 306 SER A C 1
ATOM 2518 O O . SER A 1 306 ? 3.858 -1.329 12.514 1.00 92.50 306 SER A O 1
ATOM 2520 N N . TYR A 1 307 ? 2.046 -2.344 11.657 1.00 94.06 307 TYR A N 1
ATOM 2521 C CA . TYR A 1 307 ? 1.196 -2.294 12.854 1.00 94.06 307 TYR A CA 1
ATOM 2522 C C . TYR A 1 307 ? 1.213 -3.585 13.686 1.00 94.06 307 TYR A C 1
ATOM 2524 O O . TYR A 1 307 ? 0.655 -3.602 14.783 1.00 94.06 307 TYR A O 1
ATOM 2532 N N . PHE A 1 308 ? 1.852 -4.644 13.186 1.00 97.19 308 PHE A N 1
ATOM 2533 C CA . PHE A 1 308 ? 1.961 -5.939 13.854 1.00 97.19 308 PHE A CA 1
ATOM 2534 C C . PHE A 1 308 ? 3.410 -6.243 14.248 1.00 97.19 308 PHE A C 1
ATOM 2536 O O . PHE A 1 308 ? 4.354 -5.606 13.774 1.00 97.19 308 PHE A O 1
ATOM 2543 N N . GLN A 1 309 ? 3.565 -7.198 15.154 1.00 96.44 309 GLN A N 1
ATOM 2544 C CA . GLN A 1 309 ? 4.828 -7.694 15.685 1.00 96.44 309 GLN A CA 1
ATOM 2545 C C . GLN A 1 309 ? 4.694 -9.183 16.045 1.00 96.44 309 GLN A C 1
ATOM 2547 O O . GLN A 1 309 ? 3.625 -9.774 15.882 1.00 96.44 309 GLN A O 1
ATOM 2552 N N . GLY A 1 310 ? 5.777 -9.764 16.560 1.00 96.25 310 GLY A N 1
ATOM 2553 C CA . GLY A 1 310 ? 5.882 -11.199 16.820 1.00 96.25 310 GLY A CA 1
ATOM 2554 C C . GLY A 1 310 ? 6.543 -11.922 15.651 1.00 96.25 310 GLY A C 1
ATOM 2555 O O . GLY A 1 310 ? 6.637 -11.389 14.543 1.00 96.25 310 GLY A O 1
ATOM 2556 N N . THR A 1 311 ? 7.037 -13.133 15.897 1.00 95.25 311 THR A N 1
ATOM 2557 C CA . THR A 1 311 ? 7.752 -13.914 14.873 1.00 95.25 311 THR A CA 1
ATOM 2558 C C . THR A 1 311 ? 6.825 -14.358 13.744 1.00 95.25 311 THR A C 1
ATOM 2560 O O . THR A 1 311 ? 7.293 -14.614 12.636 1.00 95.25 311 THR A O 1
ATOM 2563 N N . GLN A 1 312 ? 5.516 -14.402 14.003 1.00 96.62 312 GLN A N 1
ATOM 2564 C CA . GLN A 1 312 ? 4.460 -14.770 13.067 1.00 96.62 312 GLN A CA 1
ATOM 2565 C C . GLN A 1 312 ? 3.529 -13.596 12.730 1.00 96.62 312 GLN A C 1
ATOM 2567 O O . GLN A 1 312 ? 2.519 -13.801 12.059 1.00 96.62 312 GLN A O 1
ATOM 2572 N N . CYS A 1 313 ? 3.841 -12.367 13.151 1.00 97.31 313 CYS A N 1
ATOM 2573 C CA . CYS A 1 313 ? 2.957 -11.200 13.022 1.00 97.31 313 CYS A CA 1
ATOM 2574 C C . CYS A 1 313 ? 1.595 -11.375 13.716 1.00 97.31 313 CYS A C 1
ATOM 2576 O O . CYS A 1 313 ? 0.578 -10.835 13.274 1.00 97.31 313 CYS A O 1
ATOM 2578 N N . GLU A 1 314 ? 1.556 -12.183 14.767 1.00 95.69 314 GLU A N 1
ATOM 2579 C CA . GLU A 1 314 ? 0.371 -12.612 15.502 1.00 95.69 314 GLU A CA 1
ATOM 2580 C C . GLU A 1 314 ? -0.171 -11.531 16.452 1.00 95.69 314 GLU A C 1
ATOM 2582 O O . GLU A 1 314 ? -1.366 -11.510 16.760 1.00 95.69 314 GLU A O 1
ATOM 2587 N N . GLU A 1 315 ? 0.681 -10.586 16.850 1.00 95.31 315 GLU A N 1
ATOM 2588 C CA . GLU A 1 315 ? 0.369 -9.525 17.805 1.00 95.31 315 GLU A CA 1
ATOM 2589 C C . GLU A 1 315 ? 0.248 -8.163 17.122 1.00 95.31 315 GLU A C 1
ATOM 2591 O O . GLU A 1 315 ? 1.057 -7.798 16.269 1.00 95.31 315 GLU A O 1
ATOM 2596 N N . ILE A 1 316 ? -0.731 -7.355 17.540 1.00 95.62 316 ILE A N 1
ATOM 2597 C CA . ILE A 1 316 ? -0.680 -5.914 17.275 1.00 95.62 316 ILE A CA 1
ATOM 2598 C C . ILE A 1 316 ? 0.405 -5.287 18.158 1.00 95.62 316 ILE A C 1
ATOM 2600 O O . ILE A 1 316 ? 0.618 -5.725 19.287 1.00 95.62 316 ILE A O 1
ATOM 2604 N N . LYS A 1 317 ? 1.077 -4.245 17.669 1.00 96.31 317 LYS A N 1
ATOM 2605 C CA . LYS A 1 317 ? 2.073 -3.520 18.463 1.00 96.31 317 LYS A CA 1
ATOM 2606 C C . LYS A 1 317 ? 1.506 -2.974 19.774 1.00 96.31 317 LYS A C 1
ATOM 2608 O O . LYS A 1 317 ? 0.331 -2.618 19.882 1.00 96.31 317 LYS A O 1
ATOM 2613 N N . ASN A 1 318 ? 2.385 -2.865 20.764 1.00 95.00 318 ASN A N 1
ATOM 2614 C CA . ASN A 1 318 ? 2.066 -2.256 22.049 1.00 95.00 318 ASN A CA 1
ATOM 2615 C C . ASN A 1 318 ? 1.902 -0.738 21.927 1.00 95.00 318 ASN A C 1
ATOM 2617 O O . ASN A 1 318 ? 2.577 -0.079 21.135 1.00 95.00 318 ASN A O 1
ATOM 2621 N N . ASN A 1 319 ? 1.035 -0.177 22.769 1.00 95.06 319 ASN A N 1
ATOM 2622 C CA . ASN A 1 319 ? 0.905 1.269 22.924 1.00 95.06 319 ASN A CA 1
ATOM 2623 C C . ASN A 1 319 ? 2.238 1.897 23.356 1.00 95.06 319 ASN A C 1
ATOM 2625 O O . ASN A 1 319 ? 2.847 1.457 24.331 1.00 95.06 319 ASN A O 1
ATOM 2629 N N . LEU A 1 320 ? 2.646 2.976 22.689 1.00 94.38 320 LEU A N 1
ATOM 2630 C CA . LEU A 1 320 ? 3.815 3.771 23.062 1.00 94.38 320 LEU A CA 1
ATOM 2631 C C . LEU A 1 320 ? 3.365 5.174 23.468 1.00 94.38 320 LEU A C 1
ATOM 2633 O O . LEU A 1 320 ? 3.006 5.981 22.616 1.00 94.38 320 LEU A O 1
ATOM 2637 N N . GLY A 1 321 ? 3.391 5.474 24.767 1.00 93.62 321 GLY A N 1
ATOM 2638 C CA . GLY A 1 321 ? 2.960 6.760 25.326 1.00 93.62 321 GLY A CA 1
ATOM 2639 C C . GLY A 1 321 ? 1.650 6.675 26.113 1.00 93.62 321 GLY A C 1
ATOM 2640 O O . GLY A 1 321 ? 1.278 5.632 26.645 1.00 93.62 321 GLY A O 1
ATOM 2641 N N . TYR A 1 322 ? 0.944 7.798 26.230 1.00 93.88 322 TYR A N 1
ATOM 2642 C CA . TYR A 1 322 ? -0.307 7.910 26.977 1.00 93.88 322 TYR A CA 1
ATOM 2643 C C . TYR A 1 322 ? -1.513 7.600 26.080 1.00 93.88 322 TYR A C 1
ATOM 2645 O O . TYR A 1 322 ? -2.087 8.511 25.483 1.00 93.88 322 TYR A O 1
ATOM 2653 N N . CYS A 1 323 ? -1.894 6.321 26.009 1.00 94.12 323 CYS A N 1
ATOM 2654 C CA . CYS A 1 323 ? -2.941 5.782 25.123 1.00 94.12 323 CYS A CA 1
ATOM 2655 C C . CYS A 1 323 ? -4.212 5.301 25.853 1.00 94.12 323 CYS A C 1
ATOM 2657 O O . CYS A 1 323 ? -5.082 4.672 25.252 1.00 94.12 323 CYS A O 1
ATOM 2659 N N . GLY A 1 324 ? -4.342 5.589 27.149 1.00 88.88 324 GLY A N 1
ATOM 2660 C CA . GLY A 1 324 ? -5.363 4.969 27.998 1.00 88.88 324 GLY A CA 1
ATOM 2661 C C . GLY A 1 324 ? -4.990 3.541 28.415 1.00 88.88 324 GLY A C 1
ATOM 2662 O O . GLY A 1 324 ? -3.948 3.020 28.024 1.00 88.88 324 GLY A O 1
ATOM 2663 N N . PHE A 1 325 ? -5.829 2.928 29.253 1.00 86.69 325 PHE A N 1
ATOM 2664 C CA . PHE A 1 325 ? -5.531 1.635 29.889 1.00 86.69 325 PHE A CA 1
ATOM 2665 C C . PHE A 1 325 ? -6.030 0.419 29.100 1.00 86.69 325 PHE A C 1
ATOM 2667 O O . PHE A 1 325 ? -5.549 -0.687 29.318 1.00 86.69 325 PHE A O 1
ATOM 2674 N N . GLN A 1 326 ? -7.000 0.607 28.204 1.00 92.50 326 GLN A N 1
ATOM 2675 C CA . GLN A 1 326 ? -7.644 -0.483 27.478 1.00 92.50 326 GLN A CA 1
ATOM 2676 C C . GLN A 1 326 ? -7.176 -0.515 26.025 1.00 92.50 326 GLN A C 1
ATOM 2678 O O . GLN A 1 326 ? -7.342 0.460 25.292 1.00 92.50 326 GLN A O 1
ATOM 2683 N N . GLN A 1 327 ? -6.618 -1.654 25.614 1.00 94.62 327 GLN A N 1
ATOM 2684 C CA . GLN A 1 327 ? -6.175 -1.894 24.241 1.00 94.62 327 GLN A CA 1
ATOM 2685 C C . GLN A 1 327 ? -7.174 -2.739 23.436 1.00 94.62 327 GLN A C 1
ATOM 2687 O O . GLN A 1 327 ? -7.325 -2.550 22.231 1.00 94.62 327 GLN A O 1
ATOM 2692 N N . ILE A 1 328 ? -7.865 -3.664 24.105 1.00 96.75 328 ILE A N 1
ATOM 2693 C CA . ILE A 1 328 ? -8.764 -4.643 23.490 1.00 96.75 328 ILE A CA 1
ATOM 2694 C C . ILE A 1 328 ? -10.206 -4.329 23.892 1.00 96.75 328 ILE A C 1
ATOM 2696 O O . ILE A 1 328 ? -10.508 -4.148 25.072 1.00 96.75 328 ILE A O 1
ATOM 2700 N N . PHE A 1 329 ? -11.091 -4.283 22.904 1.00 97.50 329 PHE A N 1
ATOM 2701 C CA . PHE A 1 329 ? -12.518 -4.017 23.034 1.00 97.50 329 PHE A CA 1
ATOM 2702 C C . PHE A 1 329 ? -13.307 -5.186 22.438 1.00 97.50 329 PHE A C 1
ATOM 2704 O O . PHE A 1 329 ? -12.981 -5.670 21.353 1.00 97.50 329 PHE A O 1
ATOM 2711 N N . GLU A 1 330 ? -14.349 -5.632 23.137 1.00 97.69 330 GLU A N 1
ATOM 2712 C CA . GLU A 1 330 ? -15.264 -6.673 22.658 1.00 97.69 330 GLU A CA 1
ATOM 2713 C C . GLU A 1 330 ? -16.484 -6.011 22.003 1.00 97.69 330 GLU A C 1
ATOM 2715 O O . GLU A 1 330 ? -17.216 -5.267 22.650 1.00 97.69 330 GLU A O 1
ATOM 2720 N N . ALA A 1 331 ? -16.712 -6.271 20.715 1.00 97.50 331 ALA A N 1
ATOM 2721 C CA . ALA A 1 331 ? -17.924 -5.852 20.024 1.00 97.50 331 ALA A CA 1
ATOM 2722 C C . ALA A 1 331 ? -19.054 -6.854 20.291 1.00 97.50 331 ALA A C 1
ATOM 2724 O O . ALA A 1 331 ? -18.858 -8.065 20.190 1.00 97.50 331 ALA A O 1
ATOM 2725 N N . THR A 1 332 ? -20.246 -6.330 20.577 1.00 97.25 332 THR A N 1
ATOM 2726 C CA . THR A 1 332 ? -21.503 -7.088 20.696 1.00 97.25 332 THR A CA 1
ATOM 2727 C C . THR A 1 332 ? -22.574 -6.435 19.823 1.00 97.25 332 THR A C 1
ATOM 2729 O O . THR A 1 332 ? -22.330 -5.386 19.232 1.00 97.25 332 THR A O 1
ATOM 2732 N N . GLU A 1 333 ? -23.782 -6.993 19.764 1.00 95.94 333 GLU A N 1
ATOM 2733 C CA . GLU A 1 333 ? -24.919 -6.371 19.059 1.00 95.94 333 GLU A CA 1
ATOM 2734 C C . GLU A 1 333 ? -25.316 -4.997 19.638 1.00 95.94 333 GLU A C 1
ATOM 2736 O O . GLU A 1 333 ? -25.999 -4.209 18.984 1.00 95.94 333 GLU A O 1
ATOM 2741 N N . LYS A 1 334 ? -24.888 -4.683 20.869 1.00 97.00 334 LYS A N 1
ATOM 2742 C CA . LYS A 1 334 ? -25.063 -3.355 21.463 1.00 97.00 334 LYS A CA 1
ATOM 2743 C C . LYS A 1 334 ? -23.947 -2.425 21.004 1.00 97.00 334 LYS A C 1
ATOM 2745 O O . LYS A 1 334 ? -22.773 -2.772 21.094 1.00 97.00 334 LYS A O 1
ATOM 2750 N N . LEU A 1 335 ? -24.339 -1.217 20.606 1.00 97.50 335 LEU A N 1
ATOM 2751 C CA . LEU A 1 335 ? -23.417 -0.135 20.280 1.00 97.50 335 LEU A CA 1
ATOM 2752 C C . LEU A 1 335 ? -22.530 0.215 21.480 1.00 97.50 335 LEU A C 1
ATOM 2754 O O . LEU A 1 335 ? -23.042 0.529 22.558 1.00 97.50 335 LEU A O 1
ATOM 2758 N N . ASP A 1 336 ? -21.222 0.216 21.254 1.00 98.00 336 ASP A N 1
ATOM 2759 C CA . ASP A 1 336 ? -20.203 0.618 22.221 1.00 98.00 336 ASP A CA 1
ATOM 2760 C C . ASP A 1 336 ? -19.185 1.578 21.576 1.00 98.00 336 ASP A C 1
ATOM 2762 O O . ASP A 1 336 ? -19.260 1.868 20.376 1.00 98.00 336 ASP A O 1
ATOM 2766 N N . PHE A 1 337 ? -18.281 2.147 22.378 1.00 97.44 337 PHE A N 1
ATOM 2767 C CA . PHE A 1 337 ? -17.422 3.252 21.968 1.00 97.44 337 PHE A CA 1
ATOM 2768 C C . PHE A 1 337 ? -15.977 3.131 22.457 1.00 97.44 337 PHE A C 1
ATOM 2770 O O . PHE A 1 337 ? -15.700 2.933 23.637 1.00 97.44 337 PHE A O 1
ATOM 2777 N N . LEU A 1 338 ? -15.044 3.425 21.552 1.00 97.50 338 LEU A N 1
ATOM 2778 C CA . LEU A 1 338 ? -13.679 3.822 21.879 1.00 97.50 338 LEU A CA 1
ATOM 2779 C C . LEU A 1 338 ? -13.636 5.353 21.959 1.00 97.50 338 LEU A C 1
ATOM 2781 O O . LEU A 1 338 ? -13.793 6.038 20.944 1.00 97.50 338 LEU A O 1
ATOM 2785 N N . LEU A 1 339 ? -13.430 5.888 23.166 1.00 96.75 339 LEU A N 1
ATOM 2786 C CA . LEU A 1 339 ? -13.369 7.327 23.435 1.00 96.75 339 LEU A CA 1
ATOM 2787 C C . LEU A 1 339 ? -12.005 7.714 24.008 1.00 96.75 339 LEU A C 1
ATOM 2789 O O . LEU A 1 339 ? -11.684 7.407 25.154 1.00 96.75 339 LEU A O 1
ATOM 2793 N N . LEU A 1 340 ? -11.222 8.450 23.226 1.00 96.12 340 LEU A N 1
ATOM 2794 C CA . LEU A 1 340 ? -9.886 8.904 23.592 1.00 96.12 340 LEU A CA 1
ATOM 2795 C C . LEU A 1 340 ? -9.837 10.422 23.510 1.00 96.12 340 LEU A C 1
ATOM 2797 O O . LEU A 1 340 ? -10.132 11.007 22.470 1.00 96.12 340 LEU A O 1
ATOM 2801 N N . LYS A 1 341 ? -9.458 11.075 24.606 1.00 95.62 341 LYS A N 1
ATOM 2802 C CA . LYS A 1 341 ? -9.389 12.534 24.688 1.00 95.62 341 LYS A CA 1
ATOM 2803 C C . LYS A 1 341 ? -8.035 12.952 25.224 1.00 95.62 341 LYS A C 1
ATOM 2805 O O . LYS A 1 341 ? -7.640 12.518 26.300 1.00 95.62 341 LYS A O 1
ATOM 2810 N N . ASN A 1 342 ? -7.379 13.862 24.511 1.00 95.19 342 ASN A N 1
ATOM 2811 C CA . ASN A 1 342 ? -6.082 14.416 24.889 1.00 95.19 342 ASN A CA 1
ATOM 2812 C C . ASN A 1 342 ? -5.031 13.328 25.174 1.00 95.19 342 ASN A C 1
ATOM 2814 O O . ASN A 1 342 ? -4.235 13.454 26.106 1.00 95.19 342 ASN A O 1
ATOM 2818 N N . ILE A 1 343 ? -5.023 12.270 24.366 1.00 95.00 343 ILE A N 1
ATOM 2819 C CA . ILE A 1 343 ? -3.999 11.226 24.433 1.00 95.00 343 ILE A CA 1
ATOM 2820 C C . ILE A 1 343 ? -2.713 11.683 23.731 1.00 95.00 343 ILE A C 1
ATOM 2822 O O . ILE A 1 343 ? -2.675 12.773 23.152 1.00 95.00 343 ILE A O 1
ATOM 2826 N N . GLY A 1 344 ? -1.630 10.923 23.859 1.00 94.88 344 GLY A N 1
ATOM 2827 C CA . GLY A 1 344 ? -0.340 11.295 23.284 1.00 94.88 344 GLY A CA 1
ATOM 2828 C C . GLY A 1 344 ? 0.594 10.100 23.148 1.00 94.88 344 GLY A C 1
ATOM 2829 O O . GLY A 1 344 ? 1.070 9.608 24.163 1.00 94.88 344 GLY A O 1
ATOM 2830 N N . GLY A 1 345 ? 0.866 9.656 21.928 1.00 94.69 345 GLY A N 1
ATOM 2831 C CA . GLY A 1 345 ? 1.690 8.500 21.626 1.00 94.69 345 GLY A CA 1
ATOM 2832 C C . GLY A 1 345 ? 1.385 7.881 20.263 1.00 94.69 345 GLY A C 1
ATOM 2833 O O . GLY A 1 345 ? 0.721 8.478 19.411 1.00 94.69 345 GLY A O 1
ATOM 2834 N N . GLU A 1 346 ? 1.865 6.656 20.099 1.00 96.38 346 GLU A N 1
ATOM 2835 C CA . GLU A 1 346 ? 1.458 5.719 19.059 1.00 96.38 346 GLU A CA 1
ATOM 2836 C C . GLU A 1 346 ? 0.557 4.662 19.693 1.00 96.38 346 GLU A C 1
ATOM 2838 O O . GLU A 1 346 ? 1.023 3.785 20.424 1.00 96.38 346 GLU A O 1
ATOM 2843 N N . CYS A 1 347 ? -0.746 4.795 19.465 1.00 96.94 347 CYS A N 1
ATOM 2844 C CA . CYS A 1 347 ? -1.755 3.997 20.140 1.00 96.94 347 CYS A CA 1
ATOM 2845 C C . CYS A 1 347 ? -2.369 2.974 19.187 1.00 96.94 347 CYS A C 1
ATOM 2847 O O . CYS A 1 347 ? -2.781 3.317 18.083 1.00 96.94 347 CYS A O 1
ATOM 2849 N N . TYR A 1 348 ? -2.461 1.728 19.621 1.00 97.62 348 TYR A N 1
ATOM 2850 C CA . TYR A 1 348 ? -2.881 0.576 18.843 1.00 97.62 348 TYR A CA 1
ATOM 2851 C C . TYR A 1 348 ? -4.024 -0.109 19.581 1.00 97.62 348 TYR A C 1
ATOM 2853 O O . TYR A 1 348 ? -3.827 -0.551 20.702 1.00 97.62 348 TYR A O 1
ATOM 2861 N N . TYR A 1 349 ? -5.203 -0.235 18.984 1.00 97.75 349 TYR A N 1
ATOM 2862 C CA . TYR A 1 349 ? -6.373 -0.848 19.614 1.00 97.75 349 TYR A CA 1
ATOM 2863 C C . TYR A 1 349 ? -6.919 -1.986 18.760 1.00 97.75 349 TYR A C 1
ATOM 2865 O O . TYR A 1 349 ? -6.859 -1.942 17.531 1.00 97.75 349 TYR A O 1
ATOM 2873 N N . THR A 1 350 ? -7.504 -2.983 19.417 1.00 97.75 350 THR A N 1
ATOM 2874 C CA . THR A 1 350 ? -8.207 -4.093 18.771 1.00 97.75 350 THR A CA 1
ATOM 2875 C C . THR A 1 350 ? -9.671 -4.059 19.169 1.00 97.75 350 THR A C 1
ATOM 2877 O O . THR A 1 350 ? -9.983 -4.051 20.355 1.00 97.75 350 THR A O 1
ATOM 2880 N N . ILE A 1 351 ? -10.568 -4.089 18.189 1.00 97.88 351 ILE A N 1
ATOM 2881 C CA . ILE A 1 351 ? -11.993 -4.346 18.393 1.00 97.88 351 ILE A CA 1
ATOM 2882 C C . ILE A 1 351 ? -12.277 -5.736 17.828 1.00 97.88 351 ILE A C 1
ATOM 2884 O O . ILE A 1 351 ? -12.101 -5.973 16.631 1.00 97.88 351 ILE A O 1
ATOM 2888 N N . GLN A 1 352 ? -12.698 -6.661 18.682 1.00 96.88 352 GLN A N 1
ATOM 2889 C CA . GLN A 1 352 ? -12.957 -8.051 18.323 1.00 96.88 352 GLN A CA 1
ATOM 2890 C C . GLN A 1 352 ? -14.423 -8.399 18.559 1.00 96.88 352 GLN A C 1
ATOM 2892 O O . GLN A 1 352 ? -14.957 -8.168 19.636 1.00 96.88 352 GLN A O 1
ATOM 2897 N N . SER A 1 353 ? -15.060 -8.999 17.559 1.00 96.56 353 SER A N 1
ATOM 2898 C CA . SER A 1 353 ? -16.408 -9.543 17.688 1.00 96.56 353 SER A CA 1
ATOM 2899 C C . SER A 1 353 ? -16.401 -10.739 18.636 1.00 96.56 353 SER A C 1
ATOM 2901 O O . SER A 1 353 ? -15.618 -11.681 18.462 1.00 96.56 353 SER A O 1
ATOM 2903 N N . LYS A 1 354 ? -17.314 -10.709 19.605 1.00 94.06 354 LYS A N 1
ATOM 2904 C CA . LYS A 1 354 ? -17.605 -11.811 20.518 1.00 94.06 354 LYS A CA 1
ATOM 2905 C C . LYS A 1 354 ? -18.076 -13.061 19.776 1.00 94.06 354 LYS A C 1
ATOM 2907 O O . LYS A 1 354 ? -17.625 -14.167 20.057 1.00 94.06 354 LYS A O 1
ATOM 2912 N N . ASN A 1 355 ? -18.961 -12.873 18.799 1.00 93.06 355 ASN A N 1
ATOM 2913 C CA . ASN A 1 355 ? -19.653 -13.938 18.075 1.00 93.06 355 ASN A CA 1
ATOM 2914 C C . ASN A 1 355 ? -19.036 -14.243 16.700 1.00 93.06 355 ASN A C 1
ATOM 2916 O O . ASN A 1 355 ? -19.652 -14.924 15.884 1.00 93.06 355 ASN A O 1
ATOM 2920 N N . LYS A 1 356 ? -17.828 -13.729 16.421 1.00 93.06 356 LYS A N 1
ATOM 2921 C CA . LYS A 1 356 ? -17.147 -13.814 15.113 1.00 93.06 356 LYS A CA 1
ATOM 2922 C C . LYS A 1 356 ? -17.971 -13.249 13.936 1.00 93.06 356 LYS A C 1
ATOM 2924 O O . LYS A 1 356 ? -17.704 -13.587 12.784 1.00 93.06 356 LYS A O 1
ATOM 2929 N N . LYS A 1 357 ? -18.942 -12.378 14.222 1.00 93.75 357 LYS A N 1
ATOM 2930 C CA . LYS A 1 357 ? -19.741 -11.620 13.252 1.00 93.75 357 LYS A CA 1
ATOM 2931 C C . LYS A 1 357 ? -18.930 -10.458 12.664 1.00 93.75 357 LYS A C 1
ATOM 2933 O O . LYS A 1 357 ? -17.836 -10.133 13.138 1.00 93.75 357 LYS A O 1
ATOM 2938 N N . LYS A 1 358 ? -19.461 -9.820 11.618 1.00 94.56 358 LYS A N 1
ATOM 2939 C CA . LYS A 1 358 ? -18.870 -8.593 11.073 1.00 94.56 358 LYS A CA 1
ATOM 2940 C C . LYS A 1 358 ? -19.045 -7.449 12.062 1.00 94.56 358 LYS A C 1
ATOM 2942 O O . LYS A 1 358 ? -19.961 -7.437 12.880 1.00 94.56 358 LYS A O 1
ATOM 2947 N N . ILE A 1 359 ? -18.154 -6.469 11.975 1.00 96.50 359 ILE A N 1
ATOM 2948 C CA . ILE A 1 359 ? -18.194 -5.290 12.838 1.00 96.50 359 ILE A CA 1
ATOM 2949 C C . ILE A 1 359 ? -18.561 -4.082 11.988 1.00 96.50 359 ILE A C 1
ATOM 2951 O O . ILE A 1 359 ? -17.886 -3.748 11.014 1.00 96.50 359 ILE A O 1
ATOM 2955 N N . LYS A 1 360 ? -19.621 -3.387 12.377 1.00 96.44 360 LYS A N 1
ATOM 2956 C CA . LYS A 1 360 ? -19.893 -2.045 11.884 1.00 96.44 360 LYS A CA 1
ATOM 2957 C C . LYS A 1 360 ? -19.097 -1.068 12.737 1.00 96.44 360 LYS A C 1
ATOM 2959 O O . LYS A 1 360 ? -19.233 -1.079 13.956 1.00 96.44 360 LYS A O 1
ATOM 2964 N N . ILE A 1 361 ? -18.279 -0.234 12.103 1.00 96.56 361 ILE A N 1
ATOM 2965 C CA . ILE A 1 361 ? -17.443 0.763 12.778 1.00 96.56 361 ILE A CA 1
ATOM 2966 C C . ILE A 1 361 ? -17.701 2.142 12.183 1.00 96.56 361 ILE A C 1
ATOM 2968 O O . ILE A 1 361 ? -17.806 2.300 10.966 1.00 96.56 361 ILE A O 1
ATOM 2972 N N . ARG A 1 362 ? -17.785 3.163 13.033 1.00 97.38 362 ARG A N 1
ATOM 2973 C CA . ARG A 1 362 ? -17.969 4.542 12.590 1.00 97.38 362 ARG A CA 1
ATOM 2974 C C . ARG A 1 362 ? -17.078 5.487 13.372 1.00 97.38 362 ARG A C 1
ATOM 2976 O O . ARG A 1 362 ? -17.114 5.541 14.597 1.00 97.38 362 ARG A O 1
ATOM 2983 N N . VAL A 1 363 ? -16.290 6.277 12.650 1.00 98.06 363 VAL A N 1
ATOM 2984 C CA . VAL A 1 363 ? -15.585 7.428 13.212 1.00 98.06 363 VAL A CA 1
ATOM 2985 C C . VAL A 1 363 ? -16.625 8.520 13.432 1.00 98.06 363 VAL A C 1
ATOM 2987 O O . VAL A 1 363 ? -16.977 9.266 12.515 1.00 98.06 363 VAL A O 1
ATOM 2990 N N . GLU A 1 364 ? -17.152 8.592 14.651 1.00 98.19 364 GLU A N 1
ATOM 2991 C CA . GLU A 1 364 ? -18.141 9.597 15.039 1.00 98.19 364 GLU A CA 1
ATOM 2992 C C . GLU A 1 364 ? -17.509 10.986 15.028 1.00 98.19 364 GLU A C 1
ATOM 2994 O O . GLU A 1 364 ? -18.072 11.936 14.472 1.00 98.19 364 GLU A O 1
ATOM 2999 N N . ARG A 1 365 ? -16.302 11.095 15.598 1.00 98.00 365 ARG A N 1
ATOM 3000 C CA . ARG A 1 365 ? -15.546 12.343 15.633 1.00 98.00 365 ARG A CA 1
ATOM 3001 C C . ARG A 1 365 ? -14.049 12.098 15.779 1.00 98.00 365 ARG A C 1
ATOM 3003 O O . ARG A 1 365 ? -13.607 11.495 16.750 1.00 98.00 365 ARG A O 1
ATOM 3010 N N . LEU A 1 366 ? -13.279 12.663 14.860 1.00 97.88 366 LEU A N 1
ATOM 3011 C CA . LEU A 1 366 ? -11.831 12.798 14.935 1.00 97.88 366 LEU A CA 1
ATOM 3012 C C . LEU A 1 366 ? -11.489 14.289 14.999 1.00 97.88 366 LEU A C 1
ATOM 3014 O O . LEU A 1 366 ? -11.897 15.058 14.126 1.00 97.88 366 LEU A O 1
ATOM 3018 N N . ILE A 1 367 ? -10.756 14.688 16.037 1.00 97.44 367 ILE A N 1
ATOM 3019 C CA . ILE A 1 367 ? -10.123 16.000 16.161 1.00 97.44 367 ILE A CA 1
ATOM 3020 C C . ILE A 1 367 ? -8.625 15.777 16.301 1.00 97.44 367 ILE A C 1
ATOM 3022 O O . ILE A 1 367 ? -8.170 15.242 17.316 1.00 97.44 367 ILE A O 1
ATOM 3026 N N . ILE A 1 368 ? -7.877 16.232 15.305 1.00 96.00 368 ILE A N 1
ATOM 3027 C CA . ILE A 1 368 ? -6.419 16.229 15.288 1.00 96.00 368 ILE A CA 1
ATOM 3028 C C . ILE A 1 368 ? -5.909 17.606 14.850 1.00 96.00 368 ILE A C 1
ATOM 3030 O O . ILE A 1 368 ? -6.619 18.329 14.148 1.00 96.00 368 ILE A O 1
ATOM 3034 N N . PRO A 1 369 ? -4.704 18.008 15.280 1.00 92.31 369 PRO A N 1
ATOM 3035 C CA . PRO A 1 369 ? -4.046 19.193 14.746 1.00 92.31 369 PRO A CA 1
ATOM 3036 C C . PRO A 1 369 ? -3.781 19.066 13.245 1.00 92.31 369 PRO A C 1
ATOM 3038 O O . PRO A 1 369 ? -3.737 17.956 12.712 1.00 92.31 369 PRO A O 1
ATOM 3041 N N . ASP A 1 370 ? -3.541 20.202 12.594 1.00 90.25 370 ASP A N 1
ATOM 3042 C CA . ASP A 1 370 ? -3.112 20.222 11.198 1.00 90.25 370 ASP A CA 1
ATOM 3043 C C . ASP A 1 370 ? -1.810 19.427 11.024 1.00 90.25 370 ASP A C 1
ATOM 3045 O O . ASP A 1 370 ? -0.878 19.528 11.828 1.00 90.25 370 ASP A O 1
ATOM 3049 N N . THR A 1 371 ? -1.776 18.633 9.959 1.00 90.50 371 THR A N 1
ATOM 3050 C CA . THR A 1 371 ? -0.752 17.628 9.657 1.00 90.50 371 THR A CA 1
ATOM 3051 C C . THR A 1 371 ? -0.478 17.643 8.158 1.00 90.50 371 THR A C 1
ATOM 3053 O O . THR A 1 371 ? -1.358 17.950 7.347 1.00 90.50 371 THR A O 1
ATOM 3056 N N . LYS A 1 372 ? 0.752 17.304 7.775 1.00 89.44 372 LYS A N 1
ATOM 3057 C CA . LYS A 1 372 ? 1.155 17.098 6.378 1.00 89.44 372 LYS A CA 1
ATOM 3058 C C . LYS A 1 372 ? 0.709 15.738 5.835 1.00 89.44 372 LYS A C 1
ATOM 3060 O O . LYS A 1 372 ? 0.892 15.488 4.649 1.00 89.44 372 LYS A O 1
ATOM 3065 N N . CYS A 1 373 ? 0.122 14.884 6.676 1.00 90.62 373 CYS A N 1
ATOM 3066 C CA . CYS A 1 373 ? -0.259 13.514 6.343 1.00 90.62 373 CYS A CA 1
ATOM 3067 C C . CYS A 1 373 ? 0.935 12.669 5.858 1.00 90.62 373 CYS A C 1
ATOM 3069 O O . CYS A 1 373 ? 0.875 11.984 4.837 1.00 90.62 373 CYS A O 1
ATOM 3071 N N . SER A 1 374 ? 2.043 12.743 6.596 1.00 89.25 374 SER A N 1
ATOM 3072 C CA . SER A 1 374 ? 3.218 11.881 6.430 1.00 89.25 374 SER A CA 1
ATOM 3073 C C . SER A 1 374 ? 3.239 10.783 7.497 1.00 89.25 374 SER A C 1
ATOM 3075 O O . SER A 1 374 ? 2.510 10.863 8.488 1.00 89.25 374 SER A O 1
ATOM 3077 N N . THR A 1 375 ? 4.068 9.757 7.318 1.00 85.12 375 THR A N 1
ATOM 3078 C CA . THR A 1 375 ? 4.165 8.614 8.250 1.00 85.12 375 THR A CA 1
ATOM 3079 C C . THR A 1 375 ? 4.602 9.040 9.661 1.00 85.12 375 THR A C 1
ATOM 3081 O O . THR A 1 375 ? 4.176 8.465 10.668 1.00 85.12 375 THR A O 1
ATOM 3084 N N . ASP A 1 376 ? 5.385 10.116 9.744 1.00 86.56 376 ASP A N 1
ATOM 3085 C CA . ASP A 1 376 ? 5.841 10.715 10.999 1.00 86.56 376 ASP A CA 1
ATOM 3086 C C . ASP A 1 376 ? 4.839 11.676 11.659 1.00 86.56 376 ASP A C 1
ATOM 3088 O O . ASP A 1 376 ? 5.053 12.095 12.797 1.00 86.56 376 ASP A O 1
ATOM 3092 N N . ASP A 1 377 ? 3.740 12.018 10.984 1.00 91.25 377 ASP A N 1
ATOM 3093 C CA . ASP A 1 377 ? 2.772 13.014 11.456 1.00 91.25 377 ASP A CA 1
ATOM 3094 C C . ASP A 1 377 ? 1.500 12.369 12.038 1.00 91.25 377 ASP A C 1
ATOM 3096 O O . ASP A 1 377 ? 1.337 11.147 12.059 1.00 91.25 377 ASP A O 1
ATOM 3100 N N . PHE A 1 378 ? 0.581 13.189 12.547 1.00 94.38 378 PHE A N 1
ATOM 3101 C CA . PHE A 1 378 ? -0.644 12.720 13.190 1.00 94.38 378 PHE A CA 1
ATOM 3102 C C . PHE A 1 378 ? -1.617 12.134 12.182 1.00 94.38 378 PHE A C 1
ATOM 3104 O O . PHE A 1 378 ? -1.963 12.787 11.195 1.00 94.38 378 PHE A O 1
ATOM 3111 N N . HIS A 1 379 ? -2.098 10.927 12.462 1.00 96.00 379 HIS A N 1
ATOM 3112 C CA . HIS A 1 379 ? -3.092 10.264 11.633 1.00 96.00 379 HIS A CA 1
ATOM 3113 C C . HIS A 1 379 ? -3.771 9.109 12.374 1.00 96.00 379 HIS A C 1
ATOM 3115 O O . HIS A 1 379 ? -3.231 8.532 13.321 1.00 96.00 379 HIS A O 1
ATOM 3121 N N . LEU A 1 380 ? -4.975 8.781 11.915 1.00 97.25 380 LEU A N 1
ATOM 3122 C CA . LEU A 1 380 ? -5.749 7.610 12.311 1.00 97.25 380 LEU A CA 1
ATOM 3123 C C . LEU A 1 380 ? -5.696 6.586 11.174 1.00 97.25 380 LEU A C 1
ATOM 3125 O O . LEU A 1 380 ? -6.090 6.913 10.061 1.00 97.25 380 LEU A O 1
ATOM 3129 N N . GLY A 1 381 ? -5.246 5.367 11.446 1.00 96.88 381 GLY A N 1
ATOM 3130 C CA . GLY A 1 381 ? -5.320 4.220 10.547 1.00 96.88 381 GLY A CA 1
ATOM 3131 C C . GLY A 1 381 ? -6.351 3.204 11.039 1.00 96.88 381 GLY A C 1
ATOM 3132 O O . GLY A 1 381 ? -6.383 2.877 12.223 1.00 96.88 381 GLY A O 1
ATOM 3133 N N . ILE A 1 382 ? -7.194 2.689 10.143 1.00 96.81 382 ILE A N 1
ATOM 3134 C CA . ILE A 1 382 ? -8.189 1.653 10.459 1.00 96.81 382 ILE A CA 1
ATOM 3135 C C . ILE A 1 382 ? -8.000 0.451 9.527 1.00 96.81 382 ILE A C 1
ATOM 3137 O O . ILE A 1 382 ? -8.178 0.563 8.313 1.00 96.81 382 ILE A O 1
ATOM 3141 N N . LEU A 1 383 ? -7.687 -0.714 10.092 1.00 96.38 383 LEU A N 1
ATOM 3142 C CA . LEU A 1 383 ? -7.602 -1.999 9.392 1.00 96.38 383 LEU A CA 1
ATOM 3143 C C . LEU A 1 383 ? -8.913 -2.775 9.588 1.00 96.38 383 LEU A C 1
ATOM 3145 O O . LEU A 1 383 ? -9.080 -3.500 10.570 1.00 96.38 383 LEU A O 1
ATOM 3149 N N . TYR A 1 384 ? -9.848 -2.602 8.653 1.00 94.69 384 TYR A N 1
ATOM 3150 C CA . TYR A 1 384 ? -11.204 -3.183 8.687 1.00 94.69 384 TYR A CA 1
ATOM 3151 C C . TYR A 1 384 ? -11.445 -4.264 7.614 1.00 94.69 384 TYR A C 1
ATOM 3153 O O . TYR A 1 384 ? -12.453 -4.974 7.661 1.00 94.69 384 TYR A O 1
ATOM 3161 N N . LEU A 1 385 ? -10.537 -4.377 6.642 1.00 94.31 385 LEU A N 1
ATOM 3162 C CA . LEU A 1 385 ? -10.569 -5.376 5.570 1.00 94.31 385 LEU A CA 1
ATOM 3163 C C . LEU A 1 385 ? -10.097 -6.742 6.083 1.00 94.31 385 LEU A C 1
ATOM 3165 O O . LEU A 1 385 ? -9.577 -6.835 7.195 1.00 94.31 385 LEU A O 1
ATOM 3169 N N . ASN A 1 386 ? -10.296 -7.815 5.316 1.00 93.62 386 ASN A N 1
ATOM 3170 C CA . ASN A 1 386 ? -9.896 -9.162 5.733 1.00 93.62 386 ASN A CA 1
ATOM 3171 C C . ASN A 1 386 ? -8.379 -9.305 5.753 1.00 93.62 386 ASN A C 1
ATOM 3173 O O . ASN A 1 386 ? -7.803 -9.724 6.761 1.00 93.62 386 ASN A O 1
ATOM 3177 N N . ASP A 1 387 ? -7.750 -8.880 4.669 1.00 95.00 387 ASP A N 1
ATOM 3178 C CA . ASP A 1 387 ? -6.312 -8.842 4.514 1.00 95.00 387 ASP A CA 1
ATOM 3179 C C . ASP A 1 387 ? -5.711 -7.697 5.336 1.00 95.00 387 ASP A C 1
ATOM 3181 O O . ASP A 1 387 ? -5.899 -6.525 5.024 1.00 95.00 387 ASP A O 1
ATOM 3185 N N . LYS A 1 388 ? -4.977 -8.027 6.402 1.00 95.31 388 LYS A N 1
ATOM 3186 C CA . LYS A 1 388 ? -4.302 -7.034 7.258 1.00 95.31 388 LYS A CA 1
ATOM 3187 C C . LYS A 1 388 ? -2.923 -6.616 6.730 1.00 95.31 388 LYS A C 1
ATOM 3189 O O . LYS A 1 388 ? -2.259 -5.804 7.363 1.00 95.31 388 LYS A O 1
ATOM 3194 N N . GLY A 1 389 ? -2.512 -7.155 5.577 1.00 95.12 389 GLY A N 1
ATOM 3195 C CA . GLY A 1 389 ? -1.271 -6.778 4.902 1.00 95.12 389 GLY A CA 1
ATOM 3196 C C . GLY A 1 389 ? -1.394 -5.536 4.022 1.00 95.12 389 GLY A C 1
ATOM 3197 O O . GLY A 1 389 ? -0.366 -4.976 3.647 1.00 95.12 389 GLY A O 1
ATOM 3198 N N . VAL A 1 390 ? -2.617 -5.109 3.687 1.00 95.56 390 VAL A N 1
ATOM 3199 C CA . VAL A 1 390 ? -2.858 -3.838 2.984 1.00 95.56 390 VAL A CA 1
ATOM 3200 C C . VAL A 1 390 ? -2.701 -2.655 3.936 1.00 95.56 390 VAL A C 1
ATOM 3202 O O . VAL A 1 390 ? -2.869 -2.794 5.149 1.00 95.56 390 VAL A O 1
ATOM 3205 N N . GLU A 1 391 ? -2.417 -1.476 3.389 1.00 94.38 391 GLU A N 1
ATOM 3206 C CA . GLU A 1 391 ? -2.347 -0.258 4.193 1.00 94.38 391 GLU A CA 1
ATOM 3207 C C . GLU A 1 391 ? -3.713 0.066 4.829 1.00 94.38 391 GLU A C 1
ATOM 3209 O O . GLU A 1 391 ? -4.765 -0.145 4.209 1.00 94.38 391 GLU A O 1
ATOM 3214 N N . PRO A 1 392 ? -3.734 0.607 6.058 1.00 94.69 392 PRO A N 1
ATOM 3215 C CA . PRO A 1 392 ? -4.967 0.988 6.725 1.00 94.69 392 PRO A CA 1
ATOM 3216 C C . PRO A 1 392 ? -5.708 2.077 5.957 1.00 94.69 392 PRO A C 1
ATOM 3218 O O . PRO A 1 392 ? -5.136 2.857 5.193 1.00 94.69 392 PRO A O 1
ATOM 3221 N N . PHE A 1 393 ? -7.001 2.205 6.248 1.00 95.19 393 PHE A N 1
ATOM 3222 C CA . PHE A 1 393 ? -7.723 3.410 5.885 1.00 95.19 393 PHE A CA 1
ATOM 3223 C C . PHE A 1 393 ? -7.221 4.577 6.725 1.00 95.19 393 PHE A C 1
ATOM 3225 O O . PHE A 1 393 ? -7.515 4.649 7.920 1.00 95.19 393 PHE A O 1
ATOM 3232 N N . THR A 1 394 ? -6.469 5.475 6.098 1.00 95.88 394 THR A N 1
ATOM 3233 C CA . THR A 1 394 ? -5.818 6.571 6.804 1.00 95.88 394 THR A CA 1
ATOM 3234 C C . THR A 1 394 ? -6.629 7.858 6.738 1.00 95.88 394 THR A C 1
ATOM 3236 O O . THR A 1 394 ? -7.114 8.257 5.675 1.00 95.88 394 THR A O 1
ATOM 3239 N N . ILE A 1 395 ? -6.747 8.515 7.894 1.00 95.94 395 ILE A N 1
ATOM 3240 C CA . ILE A 1 395 ? -7.412 9.797 8.085 1.00 95.94 395 ILE A CA 1
ATOM 3241 C C . ILE A 1 395 ? -6.443 10.781 8.755 1.00 95.94 395 ILE A C 1
ATOM 3243 O O . ILE A 1 395 ? -6.018 10.573 9.890 1.00 95.94 395 ILE A O 1
ATOM 3247 N N . CYS A 1 396 ? -6.133 11.876 8.062 1.00 94.94 396 CYS A N 1
ATOM 3248 C CA . CYS A 1 396 ? -5.183 12.913 8.497 1.00 94.94 396 CYS A CA 1
ATOM 3249 C C . CYS A 1 396 ? -5.851 14.276 8.724 1.00 94.94 396 CYS A C 1
ATOM 3251 O O . CYS A 1 396 ? -5.208 15.316 8.679 1.00 94.94 396 CYS A O 1
ATOM 3253 N N . LYS A 1 397 ? -7.171 14.323 8.888 1.00 94.81 397 LYS A N 1
ATOM 3254 C CA . LYS A 1 397 ? -7.886 15.580 9.120 1.00 94.81 397 LYS A CA 1
ATOM 3255 C C . LYS A 1 397 ? -9.101 15.368 9.998 1.00 94.81 397 LYS A C 1
ATOM 3257 O O . LYS A 1 397 ? -9.621 14.254 10.101 1.00 94.81 397 LYS A O 1
ATOM 3262 N N . ASN A 1 398 ? -9.596 16.462 10.567 1.00 96.12 398 ASN A N 1
ATOM 3263 C CA . ASN A 1 398 ? -10.846 16.457 11.315 1.00 96.12 398 ASN A CA 1
ATOM 3264 C C . ASN A 1 398 ? -11.968 15.838 10.478 1.00 96.12 398 ASN A C 1
ATOM 3266 O O . ASN A 1 398 ? -12.209 16.247 9.342 1.00 96.12 398 ASN A O 1
ATOM 3270 N N . THR A 1 399 ? -12.628 14.837 11.049 1.00 95.81 399 THR A N 1
ATOM 3271 C CA . THR A 1 399 ? -13.601 13.996 10.348 1.00 95.81 399 THR A CA 1
ATOM 3272 C C . THR A 1 399 ? -14.754 13.673 11.286 1.00 95.81 399 THR A C 1
ATOM 3274 O O . THR A 1 399 ? -14.555 13.476 12.485 1.00 95.81 399 THR A O 1
ATOM 3277 N N . THR A 1 400 ? -15.967 13.620 10.750 1.00 96.38 400 THR A N 1
ATOM 3278 C CA . THR A 1 400 ? -17.169 13.211 11.478 1.00 96.38 400 THR A CA 1
ATOM 3279 C C . THR A 1 400 ? -17.992 12.260 10.626 1.00 96.38 400 THR A C 1
ATOM 3281 O O . THR A 1 400 ? -18.009 12.371 9.401 1.00 96.38 400 THR A O 1
ATOM 3284 N N . SER A 1 401 ? -18.721 11.356 11.284 1.00 93.94 401 SER A N 1
ATOM 3285 C CA . SER A 1 401 ? -19.725 10.499 10.641 1.00 93.94 401 SER A CA 1
ATOM 3286 C C . SER A 1 401 ? -19.202 9.640 9.478 1.00 93.94 401 SER A C 1
ATOM 3288 O O . SER A 1 401 ? -19.929 9.428 8.508 1.00 93.94 401 SER A O 1
ATOM 3290 N N . LEU A 1 402 ? -17.972 9.126 9.569 1.00 95.31 402 LEU A N 1
ATOM 3291 C CA . LEU A 1 402 ? -17.412 8.238 8.547 1.00 95.31 402 LEU A CA 1
ATOM 3292 C C . LEU A 1 402 ? -17.602 6.778 8.953 1.00 95.31 402 LEU A C 1
ATOM 3294 O O . LEU A 1 402 ? -17.046 6.333 9.953 1.00 95.31 402 LEU A O 1
ATOM 3298 N N . GLU A 1 403 ? -18.412 6.053 8.191 1.00 94.50 403 GLU A N 1
ATOM 3299 C CA . GLU A 1 403 ? -18.839 4.691 8.502 1.00 94.50 403 GLU A CA 1
ATOM 3300 C C . GLU A 1 403 ? -18.176 3.665 7.579 1.00 94.50 403 GLU A C 1
ATOM 3302 O O . GLU A 1 403 ? -18.037 3.889 6.376 1.00 94.50 403 GLU A O 1
ATOM 3307 N N . PHE A 1 404 ? -17.814 2.518 8.150 1.00 87.81 404 PHE A N 1
ATOM 3308 C CA . PHE A 1 404 ? -17.280 1.364 7.444 1.00 87.81 404 PHE A CA 1
ATOM 3309 C C . PHE A 1 404 ? -18.018 0.103 7.899 1.00 87.81 404 PHE A C 1
ATOM 3311 O O . PHE A 1 404 ? -18.294 -0.094 9.084 1.00 87.81 404 PHE A O 1
ATOM 3318 N N . SER A 1 405 ? -18.301 -0.785 6.952 1.00 90.44 405 SER A N 1
ATOM 3319 C CA . SER A 1 405 ? -18.673 -2.166 7.261 1.00 90.44 405 SER A CA 1
ATOM 3320 C C . SER A 1 405 ? -17.410 -3.012 7.179 1.00 90.44 405 SER A C 1
ATOM 3322 O O . SER A 1 405 ? -16.844 -3.148 6.092 1.00 90.44 405 SER A O 1
ATOM 3324 N N . ALA A 1 406 ? -16.929 -3.521 8.315 1.00 90.75 406 ALA A N 1
ATOM 3325 C CA . ALA A 1 406 ? -15.750 -4.374 8.331 1.00 90.75 406 ALA A CA 1
ATOM 3326 C C . ALA A 1 406 ? -16.037 -5.687 7.601 1.00 90.75 406 ALA A C 1
ATOM 3328 O O . ALA A 1 406 ? -17.111 -6.278 7.727 1.00 90.75 406 ALA A O 1
ATOM 3329 N N . GLU A 1 407 ? -15.049 -6.158 6.849 1.00 91.12 407 GLU A N 1
ATOM 3330 C CA . GLU A 1 407 ? -15.115 -7.464 6.187 1.00 91.12 407 GLU A CA 1
ATOM 3331 C C . GLU A 1 407 ? -14.643 -8.589 7.116 1.00 91.12 407 GLU A C 1
ATOM 3333 O O . GLU A 1 407 ? -14.884 -9.758 6.829 1.00 91.12 407 GLU A O 1
ATOM 3338 N N . SER A 1 408 ? -14.024 -8.202 8.236 1.00 88.06 408 SER A N 1
ATOM 3339 C CA . SER A 1 408 ? -13.373 -9.031 9.246 1.00 88.06 408 SER A CA 1
ATOM 3340 C C . SER A 1 408 ? -14.099 -8.938 10.594 1.00 88.06 408 SER A C 1
ATOM 3342 O O . SER A 1 408 ? -14.627 -7.885 10.954 1.00 88.06 408 SER A O 1
ATOM 3344 N N . SER A 1 409 ? -14.051 -10.013 11.387 1.00 93.56 409 SER A N 1
ATOM 3345 C CA . SER A 1 409 ? -14.548 -10.051 12.776 1.00 93.56 409 SER A CA 1
ATOM 3346 C C . SER A 1 409 ? -13.588 -9.411 13.792 1.00 93.56 409 SER A C 1
ATOM 3348 O O . SER A 1 409 ? -13.819 -9.448 15.000 1.00 93.56 409 SER A O 1
ATOM 3350 N N . LYS A 1 410 ? -12.465 -8.876 13.306 1.00 95.38 410 LYS A N 1
ATOM 3351 C CA . LYS A 1 410 ? -11.485 -8.082 14.051 1.00 95.38 410 LYS A CA 1
ATOM 3352 C C . LYS A 1 410 ? -11.162 -6.816 13.267 1.00 95.38 410 LYS A C 1
ATOM 3354 O O . LYS A 1 410 ? -10.845 -6.904 12.077 1.00 95.38 410 LYS A O 1
ATOM 3359 N N . VAL A 1 411 ? -11.206 -5.673 13.938 1.00 97.06 411 VAL A N 1
ATOM 3360 C CA . VAL A 1 411 ? -10.780 -4.373 13.416 1.00 97.06 411 VAL A CA 1
ATOM 3361 C C . VAL A 1 411 ? -9.627 -3.872 14.269 1.00 97.06 411 VAL A C 1
ATOM 3363 O O . VAL A 1 411 ? -9.705 -3.907 15.496 1.00 97.06 411 VAL A O 1
ATOM 3366 N N . PHE A 1 412 ? -8.572 -3.387 13.624 1.00 97.62 412 PHE A N 1
ATOM 3367 C CA . PHE A 1 412 ? -7.449 -2.770 14.320 1.00 97.62 412 PHE A CA 1
ATOM 3368 C C . PHE A 1 412 ? -7.424 -1.272 14.047 1.00 97.62 412 PHE A C 1
ATOM 3370 O O . PHE A 1 412 ? -7.665 -0.831 12.922 1.00 97.62 412 PHE A O 1
ATOM 3377 N N . ILE A 1 413 ? -7.151 -0.494 15.086 1.00 97.56 413 ILE A N 1
ATOM 3378 C CA . ILE A 1 413 ? -7.091 0.962 15.029 1.00 97.56 413 ILE A CA 1
ATOM 3379 C C . ILE A 1 413 ? -5.694 1.389 15.446 1.00 97.56 413 ILE A C 1
ATOM 3381 O O . ILE A 1 413 ? -5.248 1.058 16.538 1.00 97.56 413 ILE A O 1
ATOM 3385 N N . TYR A 1 414 ? -5.033 2.163 14.599 1.00 97.25 414 TYR A N 1
ATOM 3386 C CA . TYR A 1 414 ? -3.788 2.843 14.911 1.00 97.25 414 TYR A CA 1
ATOM 3387 C C . TYR A 1 414 ? -4.041 4.344 14.999 1.00 97.25 414 TYR A C 1
ATOM 3389 O O . TYR A 1 414 ? -4.624 4.926 14.090 1.00 97.25 414 TYR A O 1
ATOM 3397 N N . PHE A 1 415 ? -3.603 4.994 16.068 1.00 97.19 415 PHE A N 1
ATOM 3398 C CA . PHE A 1 415 ? -3.737 6.430 16.236 1.00 97.19 415 PHE A CA 1
ATOM 3399 C C . PHE A 1 415 ? -2.418 7.036 16.713 1.00 97.19 415 PHE A C 1
ATOM 3401 O O . PHE A 1 415 ? -2.052 6.929 17.885 1.00 97.19 415 PHE A O 1
ATOM 3408 N N . LYS A 1 416 ? -1.712 7.688 15.784 1.00 96.25 416 LYS A N 1
ATOM 3409 C CA . LYS A 1 416 ? -0.496 8.460 16.056 1.00 96.25 416 LYS A CA 1
ATOM 3410 C C . LYS A 1 416 ? -0.879 9.898 16.356 1.00 96.25 416 LYS A C 1
ATOM 3412 O O . LYS A 1 416 ? -1.432 10.593 15.503 1.00 96.25 416 LYS A O 1
ATOM 3417 N N . ILE A 1 417 ? -0.592 10.362 17.566 1.00 95.00 417 ILE A N 1
ATOM 3418 C CA . ILE A 1 417 ? -0.911 11.725 17.991 1.00 95.00 417 ILE A CA 1
ATOM 3419 C C . ILE A 1 417 ? 0.018 12.148 19.118 1.00 95.00 417 ILE A C 1
ATOM 3421 O O . ILE A 1 417 ? 0.069 11.477 20.129 1.00 95.00 417 ILE A O 1
ATOM 3425 N N . THR A 1 418 ? 0.733 13.268 19.016 1.00 90.88 418 THR A N 1
ATOM 3426 C CA . THR A 1 418 ? 1.566 13.755 20.144 1.00 90.88 418 THR A CA 1
ATOM 3427 C C . THR A 1 418 ? 1.127 15.115 20.676 1.00 90.88 418 THR A C 1
ATOM 3429 O O . THR A 1 418 ? 1.527 15.521 21.766 1.00 90.88 418 THR A O 1
ATOM 3432 N N . LYS A 1 419 ? 0.250 15.815 19.948 1.00 91.44 419 LYS A N 1
ATOM 3433 C CA . LYS A 1 419 ? -0.230 17.157 20.294 1.00 91.44 419 LYS A CA 1
ATOM 3434 C C . LYS A 1 419 ? -1.662 17.143 20.826 1.00 91.44 419 LYS A C 1
ATOM 3436 O O . LYS A 1 419 ? -2.508 16.366 20.389 1.00 91.44 419 LYS A O 1
ATOM 3441 N N . ARG A 1 420 ? -1.933 18.052 21.765 1.00 88.94 420 ARG A N 1
ATOM 3442 C CA . ARG A 1 420 ? -3.236 18.280 22.412 1.00 88.94 420 ARG A CA 1
ATOM 3443 C C . ARG A 1 420 ? -3.735 19.703 22.084 1.00 88.94 420 ARG A C 1
ATOM 3445 O O . ARG A 1 420 ? -2.896 20.580 21.888 1.00 88.94 420 ARG A O 1
ATOM 3452 N N . PRO A 1 421 ? -5.055 19.967 22.081 1.00 93.19 421 PRO A N 1
ATOM 3453 C CA . PRO A 1 421 ? -6.138 19.019 22.326 1.00 93.19 421 PRO A CA 1
ATOM 3454 C C . PRO A 1 421 ? -6.373 18.075 21.140 1.00 93.19 421 PRO A C 1
ATOM 3456 O O . PRO A 1 421 ? -6.191 18.456 19.989 1.00 93.19 421 PRO A O 1
ATOM 3459 N N . ASN A 1 422 ? -6.797 16.848 21.431 1.00 96.00 422 ASN A N 1
ATOM 3460 C CA . ASN A 1 422 ? -7.192 15.857 20.428 1.00 96.00 422 ASN A CA 1
ATOM 3461 C C . ASN A 1 422 ? -8.376 15.024 20.936 1.00 96.00 422 ASN A C 1
ATOM 3463 O O . ASN A 1 422 ? -8.631 14.958 22.144 1.00 96.00 422 ASN A O 1
ATOM 3467 N N . LEU A 1 423 ? -9.119 14.425 20.009 1.00 97.12 423 LEU A N 1
ATOM 3468 C CA . LEU A 1 423 ? -10.260 13.563 20.304 1.00 97.12 423 LEU A CA 1
ATOM 3469 C C . LEU A 1 423 ? -10.375 12.476 19.237 1.00 97.12 423 LEU A C 1
ATOM 3471 O O . LEU A 1 423 ? -10.412 12.792 18.051 1.00 97.12 423 LEU A O 1
ATOM 3475 N N . LEU A 1 424 ? -10.528 11.229 19.662 1.00 97.94 424 LEU A N 1
ATOM 3476 C CA . LEU A 1 424 ? -11.002 10.137 18.824 1.00 97.94 424 LEU A CA 1
ATOM 3477 C C . LEU A 1 424 ? -12.230 9.517 19.487 1.00 97.94 424 LEU A C 1
ATOM 3479 O O . LEU A 1 424 ? -12.157 9.032 20.612 1.00 97.94 424 LEU A O 1
ATOM 3483 N N . ALA A 1 425 ? -13.358 9.565 18.787 1.00 98.19 425 ALA A N 1
ATOM 3484 C CA . ALA A 1 425 ? -14.583 8.877 19.146 1.00 98.19 425 ALA A CA 1
ATOM 3485 C C . ALA A 1 425 ? -14.964 7.935 18.005 1.00 98.19 425 ALA A C 1
ATOM 3487 O O . ALA A 1 425 ? -15.292 8.385 16.902 1.00 98.19 425 ALA A O 1
ATOM 3488 N N . VAL A 1 426 ? -14.909 6.637 18.283 1.00 98.19 426 VAL A N 1
ATOM 3489 C CA . VAL A 1 426 ? -15.270 5.572 17.349 1.00 98.19 426 VAL A CA 1
ATOM 3490 C C . VAL A 1 426 ? -16.370 4.745 17.982 1.00 98.19 426 VAL A C 1
ATOM 3492 O O . VAL A 1 426 ? -16.194 4.260 19.095 1.00 98.19 426 VAL A O 1
ATOM 3495 N N . SER A 1 427 ? -17.486 4.586 17.282 1.00 98.25 427 SER A N 1
ATOM 3496 C CA . SER A 1 427 ? -18.542 3.661 17.674 1.00 98.25 427 SER A CA 1
ATOM 3497 C C . SER A 1 427 ? -18.373 2.336 16.937 1.00 98.25 427 SER A C 1
ATOM 3499 O O . SER A 1 427 ? -17.900 2.302 15.794 1.00 98.25 427 SER A O 1
ATOM 3501 N N . PHE A 1 428 ? -18.719 1.236 17.599 1.00 98.12 428 PHE A N 1
ATOM 3502 C CA . PHE A 1 428 ? -18.654 -0.097 17.016 1.00 98.12 428 PHE A CA 1
ATOM 3503 C C . PHE A 1 428 ? -19.766 -1.001 17.548 1.00 98.12 428 PHE A C 1
ATOM 3505 O O . PHE A 1 428 ? -20.221 -0.856 18.680 1.00 98.12 428 PHE A O 1
ATOM 3512 N N . GLN A 1 429 ? -20.205 -1.934 16.708 1.00 97.06 429 GLN A N 1
ATOM 3513 C CA . GLN A 1 429 ? -21.168 -2.978 17.061 1.00 97.06 429 GLN A CA 1
ATOM 3514 C C . GLN A 1 429 ? -21.012 -4.178 16.126 1.00 97.06 429 GLN A C 1
ATOM 3516 O O . GLN A 1 429 ? -20.577 -4.031 14.980 1.00 97.06 429 GLN A O 1
ATOM 3521 N N . GLU A 1 430 ? -21.403 -5.356 16.592 1.00 96.19 430 GLU A N 1
ATOM 3522 C CA . GLU A 1 430 ? -21.609 -6.508 15.722 1.00 96.19 430 GLU A CA 1
ATOM 3523 C C . GLU A 1 430 ? -22.806 -6.270 14.804 1.00 96.19 430 GLU A C 1
ATOM 3525 O O . GLU A 1 430 ? -23.821 -5.693 15.197 1.00 96.19 430 GLU A O 1
ATOM 3530 N N . VAL A 1 431 ? -22.665 -6.726 13.569 1.00 93.19 431 VAL A N 1
ATOM 3531 C CA . VAL A 1 431 ? -23.725 -6.800 12.569 1.00 93.19 431 VAL A CA 1
ATOM 3532 C C . VAL A 1 431 ? -23.620 -8.143 11.861 1.00 93.19 431 VAL A C 1
ATOM 3534 O O . VAL A 1 431 ? -22.536 -8.729 11.802 1.00 93.19 431 VAL A O 1
ATOM 3537 N N . ASP A 1 432 ? -24.747 -8.631 11.356 1.00 81.56 432 ASP A N 1
ATOM 3538 C CA . ASP A 1 432 ? -24.817 -9.929 10.680 1.00 81.56 432 ASP A CA 1
ATOM 3539 C C . ASP A 1 432 ? -23.977 -10.000 9.388 1.00 81.56 432 ASP A C 1
ATOM 3541 O O . ASP A 1 432 ? -23.872 -8.990 8.643 1.00 81.56 432 ASP A O 1
#

Secondary structure (DSSP, 8-state):
-HHHHHHHHHHHHHHHHHHHHHT-PPPPP--------------PPPP--------PPPPP----------------PPEEE-S--S--BTTEEEEE--GGGHHHHHHHHHHHHHHH--EEEEESSS---SS--EEEEEESSS--EEE---STTS-EEEEEEHHHHT-HHHHHHHHHHHTTPPPGGGSTTGGGTEEE-GGGB-GGGGGGTS-EEESS--S-----TTSTTS--TTTTBSSTTS-SEEEPTTGGG-----BTTB-PPPHHHHHHHHHHH-TTTTGGGGGG--TT-EE-TTSSSEE--TTEESTTS-EEPPPEEE--S--EEEE-SS-EEEEEES-EEEEEEEEEETTS-EEEEEEEEEE-------TTS-EEEEE-SS-TTSPPEEE-S-EEEEEEE-SSSEEEEEEEE-SSS-EEEEEEEEE-

pLDDT: mean 84.02, std 22.54, range [24.78, 98.75]

Radius of gyration: 27.94 Å; chains: 1; bounding box: 78×85×65 Å

InterPro domains:
  IPR000742 EGF-like domain [PS00022] (302-313)
  IPR024079 Metallopeptidase, catalytic domain superfamily [G3DSA:3.40.390.10] (86-279)

Foldseek 3Di:
DVVVVVVVVVVVVVVVVVVVVVPDDDDDDDDDDDDDDDDDDDDDDDDDDDDDDDDDDDDDDDDPDPPPPPPDPDPQDADEDEAFAPQQDPLEGEEEDAPVLVVVCPVQVVCLCQLQVRHYHYDHPDDDAQAEHEYEAEDPDDDFDWAADNDGGGYTYTYDHPVQSVAQLSVQLSVLVNLVHAALLQAPCCVVWKDFDQVFADPVCVVNNHHYDYNLQPDDDDRFPQASSHDDQCVRTPDNPHGRMATDPPNNQFDHADDVNHHHGALVSSVRSNCRSVVPPLVVLQVQAPLQWGQGSVNQATDEHPQADDRRSPGGDDWDFFQDDAAEAEAAQDKDKDKDWQTATWHKHKYAYPVFAWKKKWFAWWDAPQWPRHPLTWWKFKDQEPRSRHGGRIHRHIDHGGIDTRPGRMMMMITHHHDDGIITMMMMHGDD

Organism: Strongyloides venezuelensis (NCBI:txid75913)

Sequence (432 aa):
MKKILIIILLFSLFITQCLIKAQKKPSLKTTKKNSVKGRPTTRKPTIKITTKKVIKPPTKTTARTTTKSTTKPTAIKPVRLDTLPPYLKNERIFFYFPRKYQNDLKYIFNNLSAKTGIHSEIKYDKPHKNKIAINFNEISNGPNKVNISYNAKIPTEVYLHANVFKDVSKFMFYLGISLSLIPQVSRLDRNKYVEINYNNIKDDFKKYYNPVLISFLKRKSDFDFGSSMIPDQLFGGINDKKPTYTLKYPYNSYQKLSDNNYKYFSHNDYRLLWDFYRPNTCSDKMSLCQNGGYPDQSCEQCECPSYFQGTQCEEIKNNLGYCGFQQIFEATEKLDFLLLKNIGGECYYTIQSKNKKKIKIRVERLIIPDTKCSTDDFHLGILYLNDKGVEPFTICKNTTSLEFSAESSKVFIYFKITKRPNLLAVSFQEVD